Protein AF-A0A7G8UFQ4-F1 (afdb_monomer)

Foldseek 3Di:
DFWAWKFWCDFDQAHRAIDGFFDDDCVVPQAFFFEEAEDVVLCQVVVLLVVLLCQLQLLLLHDLPTWMWTWTWAQFPVRQIKIKIKTQPDDPPAPGSMWIFIDSDSVCRVVGDTDHDRSNVPVRPHAQAEEEEEEDPPDCSCVSNQVVSLVVLVVVLVVCVVVVPVVVNVSSVVSSLCCLQVNSYDYDYLALLVLLVQLLQAFAALDPQQRVLLQVLSLVLQVVPAQWAFWWKKFKFFVVVLVVLVDPDPPDCPPDRDLSVLVNVLCVVQVVQKDWDFDDDPPPDDTTIMIMGITGADCPPDDPSGSGHSPAVVHPVSNQQSVSSSSSVRSCVVVPRTPDMWIWTDGHVDPDIDIPVPDQPQSSLSSSVLSVLLSQQYPVRANYEYRYHASCPSHDLVSLLCVVVSNVSSQWGFDDPPPGTDTHGGRYHHYHHHHQLSNLLQPFLSNYKYWDWDQDPPPGTHIYIDGDPDGNHNDDSLVSCCVRVVVDDSDDPVLVVLLVVCLVVLDLVSLVVNLVVDDDDDSNVVSVVSNVVSVCVVVVHDDDDD

Solvent-accessible surface area (backbone atoms only — not comparable to full-atom values): 30252 Å² total; per-residue (Å²): 45,47,75,42,33,42,33,35,46,57,50,94,66,35,48,67,24,60,45,74,51,58,77,75,55,58,92,82,38,75,62,43,55,35,40,33,32,52,58,93,89,25,45,52,65,59,49,51,50,49,54,50,28,46,51,59,24,32,58,61,57,44,74,68,84,48,50,41,40,38,31,31,36,33,56,32,96,84,70,49,64,38,25,38,30,43,28,53,69,80,56,102,84,59,94,58,66,57,45,40,18,61,29,80,42,76,90,46,16,89,73,39,68,78,52,95,67,63,58,46,78,43,62,63,80,47,61,62,31,36,43,34,39,43,65,65,96,83,67,52,59,53,52,58,48,46,54,49,46,53,54,50,52,52,50,54,37,52,54,25,57,75,68,68,36,60,77,56,29,59,50,48,52,53,44,51,50,38,53,64,51,60,49,50,60,50,69,33,38,90,78,55,30,54,49,37,46,53,23,55,66,38,32,53,50,85,47,72,77,53,28,56,59,49,49,56,51,48,51,54,55,48,60,70,40,84,45,57,39,79,45,31,37,36,42,28,27,45,43,78,54,48,50,64,74,66,63,71,62,97,81,62,90,76,80,71,51,67,33,62,47,51,50,51,53,54,51,62,77,43,54,87,44,49,49,79,48,79,46,73,51,96,81,77,51,78,67,42,51,32,33,36,36,57,44,72,48,42,62,90,81,35,53,102,86,43,81,36,55,33,85,49,35,70,48,74,91,67,70,47,32,24,48,56,45,32,51,26,51,49,40,36,38,76,72,57,43,47,73,46,74,48,43,33,28,29,40,70,96,46,91,59,79,42,50,58,87,75,50,52,71,30,56,50,50,49,50,25,57,53,32,51,53,48,41,49,68,44,96,90,51,48,26,33,40,36,40,32,32,38,74,60,67,68,49,51,69,73,52,43,70,39,48,66,59,49,50,53,60,42,39,44,41,80,39,77,76,86,86,52,73,40,86,39,63,53,42,35,25,38,40,37,28,40,82,56,48,63,51,36,24,77,31,46,37,66,28,29,30,41,25,39,76,42,83,40,99,88,75,48,74,34,34,49,55,44,68,49,93,54,80,31,52,79,42,58,48,71,57,51,41,50,67,78,42,61,91,55,71,97,60,56,71,65,60,49,53,52,50,53,50,44,64,71,65,68,40,62,72,56,46,56,59,46,57,76,72,49,63,92,55,74,70,39,52,53,52,52,54,53,46,53,56,53,51,34,66,73,70,73,52,84,86,83,88,130

Structure (mmCIF, N/CA/C/O backbone):
data_AF-A0A7G8UFQ4-F1
#
_entry.id   AF-A0A7G8UFQ4-F1
#
loop_
_atom_site.group_PDB
_atom_site.id
_atom_site.type_symbol
_atom_site.label_atom_id
_atom_site.label_alt_id
_atom_site.label_comp_id
_atom_site.label_asym_id
_atom_site.label_entity_id
_atom_site.label_seq_id
_atom_site.pdbx_PDB_ins_code
_atom_site.Cartn_x
_atom_site.Cartn_y
_atom_site.Cartn_z
_atom_site.occupancy
_atom_site.B_iso_or_equiv
_atom_site.auth_seq_id
_atom_site.auth_comp_id
_atom_site.auth_asym_id
_atom_site.auth_atom_id
_atom_site.pdbx_PDB_model_num
ATOM 1 N N . MET A 1 1 ? -8.887 6.356 -10.665 1.00 91.19 1 MET A N 1
ATOM 2 C CA . MET A 1 1 ? -9.499 5.025 -10.784 1.00 91.19 1 MET A CA 1
ATOM 3 C C . MET A 1 1 ? -10.358 4.726 -9.566 1.00 91.19 1 MET A C 1
ATOM 5 O O . MET A 1 1 ? -10.153 5.348 -8.535 1.00 91.19 1 MET A O 1
ATOM 9 N N . GLU A 1 2 ? -11.326 3.820 -9.696 1.00 95.38 2 GLU A N 1
ATOM 10 C CA . GLU A 1 2 ? -12.167 3.336 -8.592 1.00 95.38 2 GLU A CA 1
ATOM 11 C C . GLU A 1 2 ? -12.825 2.002 -8.975 1.00 95.38 2 GLU A C 1
ATOM 13 O O . GLU A 1 2 ? -13.462 1.921 -10.028 1.00 95.38 2 GLU A O 1
ATOM 18 N N . ILE A 1 3 ? -12.704 0.962 -8.153 1.00 97.69 3 ILE A N 1
ATOM 19 C CA . ILE A 1 3 ? -13.378 -0.328 -8.355 1.00 97.69 3 ILE A CA 1
ATOM 20 C C . ILE A 1 3 ? -14.842 -0.229 -7.898 1.00 97.69 3 ILE A C 1
ATOM 22 O O . ILE A 1 3 ? -15.140 0.162 -6.784 1.00 97.69 3 ILE A O 1
ATOM 26 N N . HIS A 1 4 ? -15.799 -0.657 -8.706 1.00 97.12 4 HIS A N 1
ATOM 27 C CA . HIS A 1 4 ? -17.229 -0.557 -8.370 1.00 97.12 4 HIS A CA 1
ATOM 28 C C . HIS A 1 4 ? -17.847 -1.897 -8.003 1.00 97.12 4 HIS A C 1
ATOM 30 O O . HIS A 1 4 ? -18.746 -1.985 -7.171 1.00 97.12 4 HIS A O 1
ATOM 36 N N . LYS A 1 5 ? -17.369 -2.979 -8.616 1.00 97.50 5 LYS A N 1
ATOM 37 C CA . LYS A 1 5 ? -17.904 -4.317 -8.372 1.00 97.50 5 LYS A CA 1
ATOM 38 C C . LYS A 1 5 ? -16.838 -5.367 -8.597 1.00 97.50 5 LYS A C 1
ATOM 40 O O . LYS A 1 5 ? -16.103 -5.292 -9.576 1.00 97.50 5 LYS A O 1
ATOM 45 N N . ILE A 1 6 ? -16.827 -6.382 -7.744 1.00 97.81 6 ILE A N 1
ATOM 46 C CA . ILE A 1 6 ? -16.006 -7.572 -7.925 1.00 97.81 6 ILE A CA 1
ATOM 47 C C . ILE A 1 6 ? -16.816 -8.836 -7.642 1.00 97.81 6 ILE A C 1
ATOM 49 O O . ILE A 1 6 ? -17.622 -8.889 -6.712 1.00 97.81 6 ILE A O 1
ATOM 53 N N . MET A 1 7 ? -16.612 -9.857 -8.465 1.00 97.38 7 MET A N 1
ATOM 54 C CA . MET A 1 7 ? -17.105 -11.214 -8.254 1.00 97.38 7 MET A CA 1
ATOM 55 C C . MET A 1 7 ? -15.952 -12.188 -8.453 1.00 97.38 7 MET A C 1
ATOM 57 O O . MET A 1 7 ? -15.211 -12.061 -9.424 1.00 97.38 7 MET A O 1
ATOM 61 N N . ILE A 1 8 ? -15.805 -13.149 -7.543 1.00 96.50 8 ILE A N 1
ATOM 62 C CA . ILE A 1 8 ? -14.745 -14.161 -7.535 1.00 96.50 8 ILE A CA 1
ATOM 63 C C . ILE A 1 8 ? -15.395 -15.518 -7.278 1.00 96.50 8 ILE A C 1
ATOM 65 O O . ILE A 1 8 ? -16.062 -15.717 -6.261 1.00 96.50 8 ILE A O 1
ATOM 69 N N . ARG A 1 9 ? -15.201 -16.480 -8.182 1.00 91.88 9 ARG A N 1
ATOM 70 C CA . ARG A 1 9 ? -15.791 -17.820 -8.023 1.00 91.88 9 ARG A CA 1
ATOM 71 C C . ARG A 1 9 ? -14.980 -18.712 -7.093 1.00 91.88 9 ARG A C 1
ATOM 73 O O . ARG A 1 9 ? -15.558 -19.288 -6.177 1.00 91.88 9 ARG A O 1
ATOM 80 N N . HIS A 1 10 ? -13.670 -18.826 -7.308 1.00 90.94 10 HIS A N 1
ATOM 81 C CA . HIS A 1 10 ? -12.833 -19.797 -6.596 1.00 90.94 10 HIS A CA 1
ATOM 82 C C . HIS A 1 10 ? -11.415 -19.275 -6.338 1.00 90.94 10 HIS A C 1
ATOM 84 O O . HIS A 1 10 ? -10.507 -19.570 -7.106 1.00 90.94 10 HIS A O 1
ATOM 90 N N . TYR A 1 11 ? -11.201 -18.554 -5.236 1.00 91.50 11 TYR A N 1
ATOM 91 C CA . TYR A 1 11 ? -9.856 -18.148 -4.808 1.00 91.50 11 TYR A CA 1
ATOM 92 C C . TYR A 1 11 ? -9.704 -18.221 -3.287 1.00 91.50 11 TYR A C 1
ATOM 94 O O . TYR A 1 11 ? -10.396 -17.512 -2.561 1.00 91.50 11 TYR A O 1
ATOM 102 N N . LYS A 1 12 ? -8.805 -19.083 -2.793 1.00 91.00 12 LYS A N 1
ATOM 103 C CA . LYS A 1 12 ? -8.631 -19.367 -1.355 1.00 91.00 12 LYS A CA 1
ATOM 104 C C . LYS A 1 12 ? -10.004 -19.583 -0.663 1.00 91.00 12 LYS A C 1
ATOM 106 O O . LYS A 1 12 ? -10.754 -20.486 -1.045 1.00 91.00 12 LYS A O 1
ATOM 111 N N . GLN A 1 13 ? -10.356 -18.763 0.328 1.00 88.62 13 GLN A N 1
ATOM 112 C CA . GLN A 1 13 ? -11.644 -18.773 1.037 1.00 88.62 13 GLN A CA 1
ATOM 113 C C . GLN A 1 13 ? -12.774 -18.007 0.321 1.00 88.62 13 GLN A C 1
ATOM 115 O O . GLN A 1 13 ? -13.935 -18.134 0.707 1.00 88.62 13 GLN A O 1
ATOM 120 N N . LEU A 1 14 ? -12.471 -17.236 -0.726 1.00 91.31 14 LEU A N 1
ATOM 121 C CA . LEU A 1 14 ? -13.454 -16.512 -1.533 1.00 91.31 14 LEU A CA 1
ATOM 122 C C . LEU A 1 14 ? -14.102 -17.475 -2.539 1.00 91.31 14 LEU A C 1
ATOM 124 O O . LEU A 1 14 ? -13.636 -17.652 -3.668 1.00 91.31 14 LEU A O 1
ATOM 128 N N . ARG A 1 15 ? -15.174 -18.138 -2.092 1.00 90.19 15 ARG A N 1
ATOM 129 C CA . ARG A 1 15 ? -15.980 -19.067 -2.896 1.00 90.19 15 ARG A CA 1
ATOM 130 C C . ARG A 1 15 ? -17.315 -18.422 -3.256 1.00 90.19 15 ARG A C 1
ATOM 132 O O . ARG A 1 15 ? -18.134 -18.209 -2.370 1.00 90.19 15 ARG A O 1
ATOM 139 N N . ASN A 1 16 ? -17.536 -18.145 -4.542 1.00 90.56 16 ASN A N 1
ATOM 140 C CA . ASN A 1 16 ? -18.686 -17.386 -5.054 1.00 90.56 16 ASN A CA 1
ATOM 141 C C . ASN A 1 16 ? -18.876 -16.032 -4.347 1.00 90.56 16 ASN A C 1
ATOM 143 O O . ASN A 1 16 ? -19.996 -15.610 -4.078 1.00 90.56 16 ASN A O 1
ATOM 147 N N . PHE A 1 17 ? -17.766 -15.364 -4.045 1.00 95.31 17 PHE A N 1
ATOM 148 C CA . PHE A 1 17 ? -17.755 -14.061 -3.404 1.00 95.31 17 PHE A CA 1
ATOM 149 C C . PHE A 1 17 ? -18.216 -12.981 -4.386 1.00 95.31 17 PHE A C 1
ATOM 151 O O . PHE A 1 17 ? -17.770 -12.945 -5.534 1.00 95.31 17 PHE A O 1
ATOM 158 N N . GLN A 1 18 ? -19.069 -12.072 -3.927 1.00 96.00 18 GLN A N 1
ATOM 159 C CA . GLN A 1 18 ? -19.487 -10.896 -4.676 1.00 96.00 18 GLN A CA 1
ATOM 160 C C . GLN A 1 18 ? -19.562 -9.704 -3.731 1.00 96.00 18 GLN A C 1
ATOM 162 O O . GLN A 1 18 ? -20.150 -9.798 -2.659 1.00 96.00 18 GLN A O 1
ATOM 167 N N . LEU A 1 19 ? -19.025 -8.570 -4.174 1.00 96.62 19 LEU A N 1
ATOM 168 C CA . LEU A 1 19 ? -19.134 -7.304 -3.468 1.00 96.62 19 LEU A CA 1
ATOM 169 C C . LEU A 1 19 ? -19.351 -6.171 -4.473 1.00 96.62 19 LEU A C 1
ATOM 171 O O . LEU A 1 19 ? -18.647 -6.068 -5.480 1.00 96.62 19 LEU A O 1
ATOM 175 N N . ALA A 1 20 ? -20.353 -5.339 -4.203 1.00 96.75 20 ALA A N 1
ATOM 176 C CA . ALA A 1 20 ? -20.548 -4.061 -4.871 1.00 96.75 20 ALA A CA 1
ATOM 177 C C . ALA A 1 20 ? -20.123 -2.957 -3.902 1.00 96.75 20 ALA A C 1
ATOM 179 O O . ALA A 1 20 ? -20.561 -2.944 -2.751 1.00 96.75 20 ALA A O 1
ATOM 180 N N . PHE A 1 21 ? -19.256 -2.069 -4.368 1.00 96.12 21 PHE A N 1
ATOM 181 C CA . PHE A 1 21 ? -18.810 -0.916 -3.606 1.00 96.12 21 PHE A CA 1
ATOM 182 C C . PHE A 1 21 ? -19.770 0.249 -3.865 1.00 96.12 21 PHE A C 1
ATOM 184 O O . PHE A 1 21 ? -20.254 0.427 -4.983 1.00 96.12 21 PHE A O 1
ATOM 191 N N . ALA A 1 22 ? -20.075 1.010 -2.820 1.00 91.56 22 ALA A N 1
ATOM 192 C CA . ALA A 1 22 ? -20.771 2.278 -2.944 1.00 91.56 22 ALA A CA 1
ATOM 193 C C . ALA A 1 22 ? -19.899 3.272 -3.722 1.00 91.56 22 ALA A C 1
ATOM 195 O O . ALA A 1 22 ? -18.678 3.274 -3.575 1.00 91.56 22 ALA A O 1
ATOM 196 N N . GLU A 1 23 ? -20.541 4.112 -4.532 1.00 85.56 23 GLU A N 1
ATOM 197 C CA . GLU A 1 23 ? -19.854 5.182 -5.251 1.00 85.56 23 GLU A CA 1
ATOM 198 C C . GLU A 1 23 ? -19.296 6.212 -4.262 1.00 85.56 23 GLU A C 1
ATOM 200 O O . GLU A 1 23 ? -19.976 6.599 -3.302 1.00 85.56 23 GLU A O 1
ATOM 205 N N . ASN A 1 24 ? -18.056 6.647 -4.486 1.00 86.50 24 ASN A N 1
ATOM 206 C CA . ASN A 1 24 ? -17.448 7.689 -3.677 1.00 86.50 24 ASN A CA 1
ATOM 207 C C . ASN A 1 24 ? -18.111 9.055 -3.926 1.00 86.50 24 ASN A C 1
ATOM 209 O O . ASN A 1 24 ? -18.003 9.636 -5.009 1.00 86.50 24 ASN A O 1
ATOM 213 N N . ASP A 1 25 ? -18.751 9.595 -2.891 1.00 87.06 25 ASP A N 1
ATOM 214 C CA . ASP A 1 25 ? -19.265 10.959 -2.892 1.00 87.06 25 ASP A CA 1
ATOM 215 C C . ASP A 1 25 ? -18.111 11.945 -2.679 1.00 87.06 25 ASP A C 1
ATOM 217 O O . ASP A 1 25 ? -17.692 12.210 -1.550 1.00 87.06 25 ASP A O 1
ATOM 221 N N . ARG A 1 26 ? -17.604 12.502 -3.784 1.00 85.69 26 ARG A N 1
ATOM 222 C CA . ARG A 1 26 ? -16.495 13.468 -3.772 1.00 85.69 26 ARG A CA 1
ATOM 223 C C . ARG A 1 26 ? -16.814 14.786 -3.064 1.00 85.69 26 ARG A C 1
ATOM 225 O O . ARG A 1 26 ? -15.890 15.547 -2.812 1.00 85.69 26 ARG A O 1
ATOM 232 N N . SER A 1 27 ? -18.083 15.070 -2.757 1.00 85.94 27 SER A N 1
ATOM 233 C CA . SER A 1 27 ? -18.446 16.237 -1.939 1.00 85.94 27 SER A CA 1
ATOM 234 C C . SER A 1 27 ? -18.177 16.021 -0.450 1.00 85.94 27 SER A C 1
ATOM 236 O O . SER A 1 27 ? -18.036 16.985 0.298 1.00 85.94 27 SER A O 1
ATOM 238 N N . LEU A 1 28 ? -18.093 14.755 -0.037 1.00 86.62 28 LEU A N 1
ATOM 239 C CA . LEU A 1 28 ? -17.783 14.346 1.325 1.00 86.62 28 LEU A CA 1
ATOM 240 C C . LEU A 1 28 ? -16.336 13.851 1.454 1.00 86.62 28 LEU A C 1
ATOM 242 O O . LEU A 1 28 ? -15.691 14.148 2.452 1.00 86.62 28 LEU A O 1
ATOM 246 N N . SER A 1 29 ? -15.837 13.098 0.469 1.00 90.81 29 SER A N 1
ATOM 247 C CA . SER A 1 29 ? -14.501 12.490 0.473 1.00 90.81 29 SER A CA 1
ATOM 248 C C . SER A 1 29 ? -13.834 12.619 -0.889 1.00 90.81 29 SER A C 1
ATOM 250 O O . SER A 1 29 ? -14.173 11.902 -1.834 1.00 90.81 29 SER A O 1
ATOM 252 N N . GLU A 1 30 ? -12.831 13.480 -1.001 1.00 91.94 30 GLU A N 1
ATOM 253 C CA . GLU A 1 30 ? -12.081 13.683 -2.242 1.00 91.94 30 GLU A CA 1
ATOM 254 C C . GLU A 1 30 ? -11.275 12.441 -2.656 1.00 91.94 30 GLU A C 1
ATOM 256 O O . GLU A 1 30 ? -11.051 12.218 -3.848 1.00 91.94 30 GLU A O 1
ATOM 261 N N . LEU A 1 31 ? -10.894 11.597 -1.689 1.00 93.38 31 LEU A N 1
ATOM 262 C CA . LEU A 1 31 ? -10.181 10.341 -1.920 1.00 93.38 31 LEU A CA 1
ATOM 263 C C . LEU A 1 31 ? -11.125 9.140 -2.037 1.00 93.38 31 LEU A C 1
ATOM 265 O O . LEU A 1 31 ? -12.116 9.030 -1.314 1.00 93.38 31 LEU A O 1
ATOM 269 N N . ALA A 1 32 ? -10.771 8.182 -2.897 1.00 94.81 32 ALA A N 1
ATOM 270 C CA . ALA A 1 32 ? -11.443 6.888 -2.972 1.00 94.81 32 ALA A CA 1
ATOM 271 C C . ALA A 1 32 ? -10.785 5.899 -1.996 1.00 94.81 32 ALA A C 1
ATOM 273 O O . ALA A 1 32 ? -9.775 5.273 -2.319 1.00 94.81 32 ALA A O 1
ATOM 274 N N . ILE A 1 33 ? -11.346 5.764 -0.791 1.00 96.81 33 ILE A N 1
ATOM 275 C CA . ILE A 1 33 ? -10.832 4.869 0.258 1.00 96.81 33 ILE A CA 1
ATOM 276 C C . ILE A 1 33 ? -11.839 3.753 0.539 1.00 96.81 33 ILE A C 1
ATOM 278 O O . ILE A 1 33 ? -13.046 3.983 0.589 1.00 96.81 33 ILE A O 1
ATOM 282 N N . LYS A 1 34 ? -11.344 2.532 0.741 1.00 97.62 34 LYS A N 1
ATOM 283 C CA . LYS A 1 34 ? -12.130 1.349 1.090 1.00 97.62 34 LYS A CA 1
ATOM 284 C C . LYS A 1 34 ? -11.517 0.618 2.264 1.00 97.62 34 LYS A C 1
ATOM 286 O O . LYS A 1 34 ? -10.504 -0.066 2.131 1.00 97.62 34 LYS A O 1
ATOM 291 N N . PHE A 1 35 ? -12.185 0.712 3.399 1.00 97.44 35 PHE A N 1
ATOM 292 C CA . PHE A 1 35 ? -11.850 -0.024 4.602 1.00 97.44 35 PHE A CA 1
ATOM 293 C C . PHE A 1 35 ? -12.491 -1.409 4.557 1.00 97.44 35 PHE A C 1
ATOM 295 O O . PHE A 1 35 ? -13.717 -1.550 4.535 1.00 97.44 35 PHE A O 1
ATOM 302 N N . LEU A 1 36 ? -11.651 -2.440 4.558 1.00 96.50 36 LEU A N 1
ATOM 303 C CA . LEU A 1 36 ? -12.060 -3.829 4.714 1.00 96.50 36 LEU A CA 1
ATOM 304 C C . LEU A 1 36 ? -11.858 -4.207 6.180 1.00 96.50 36 LEU A C 1
ATOM 306 O O . LEU A 1 36 ? -10.740 -4.156 6.693 1.00 96.50 36 LEU A O 1
ATOM 310 N N . ILE A 1 37 ? -12.929 -4.603 6.857 1.00 93.69 37 ILE A N 1
ATOM 311 C CA . ILE A 1 37 ? -12.908 -4.931 8.286 1.00 93.69 37 ILE A CA 1
ATOM 312 C C . ILE A 1 37 ? -13.547 -6.287 8.534 1.00 93.69 37 ILE A C 1
ATOM 314 O O . ILE A 1 37 ? -14.349 -6.756 7.743 1.00 93.69 37 ILE A O 1
ATOM 318 N N . GLY A 1 38 ? -13.178 -6.970 9.609 1.00 88.25 38 GLY A N 1
ATOM 319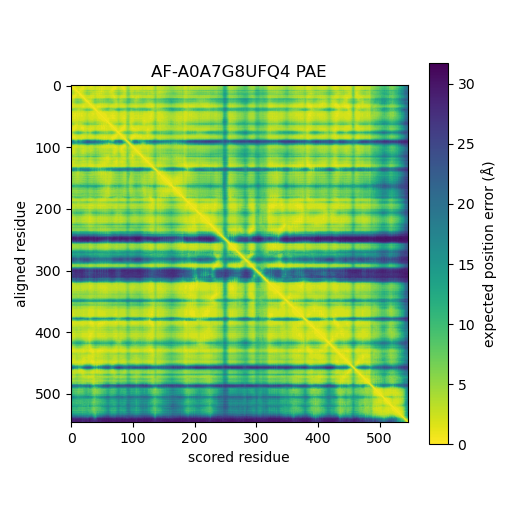 C CA . GLY A 1 38 ? -13.687 -8.313 9.902 1.00 88.25 38 GLY A CA 1
ATOM 320 C C . GLY A 1 38 ? -12.652 -9.158 10.621 1.00 88.25 38 GLY A C 1
ATOM 321 O O . GLY A 1 38 ? -11.522 -8.721 10.787 1.00 88.25 38 GLY A O 1
ATOM 322 N N . GLU A 1 39 ? -13.012 -10.359 11.062 1.00 82.00 39 GLU A N 1
ATOM 323 C CA . GLU A 1 39 ? -12.131 -11.212 11.876 1.00 82.00 39 GLU A CA 1
ATOM 324 C C . GLU A 1 39 ? -10.900 -11.755 11.124 1.00 82.00 39 GLU A C 1
ATOM 326 O O . GLU A 1 39 ? -10.801 -11.694 9.898 1.00 82.00 39 GLU A O 1
ATOM 331 N N . ASN A 1 40 ? -9.922 -12.298 11.854 1.00 82.00 40 ASN A N 1
ATOM 332 C CA . ASN A 1 40 ? -8.755 -12.918 11.226 1.00 82.00 40 ASN A CA 1
ATOM 333 C C . ASN A 1 40 ? -9.217 -14.110 10.375 1.00 82.00 40 ASN A C 1
ATOM 335 O O . ASN A 1 40 ? -10.053 -14.926 10.783 1.00 82.00 40 ASN A O 1
ATOM 339 N N . GLY A 1 41 ? -8.701 -14.186 9.149 1.00 81.94 41 GLY A N 1
ATOM 340 C CA . GLY A 1 41 ? -9.148 -15.169 8.167 1.00 81.94 41 GLY A CA 1
ATOM 341 C C . GLY A 1 41 ? -10.576 -14.947 7.649 1.00 81.94 41 GLY A C 1
ATOM 342 O O . GLY A 1 41 ? -11.162 -15.891 7.123 1.00 81.94 41 GLY A O 1
ATOM 343 N N . SER A 1 42 ? -11.160 -13.749 7.790 1.00 86.75 42 SER A N 1
ATOM 344 C CA . SER A 1 42 ? -12.463 -13.402 7.196 1.00 86.75 42 SER A CA 1
ATOM 345 C C . SER A 1 42 ? -12.415 -13.127 5.689 1.00 86.75 42 SER A C 1
ATOM 347 O O . SER A 1 42 ? -13.455 -12.884 5.102 1.00 86.75 42 SER A O 1
ATOM 349 N N . GLY A 1 43 ? -11.241 -13.159 5.046 1.00 90.06 43 GLY A N 1
ATOM 350 C CA . GLY A 1 43 ? -11.126 -12.938 3.596 1.00 90.06 43 GLY A CA 1
ATOM 351 C C . GLY A 1 43 ? -10.589 -11.579 3.152 1.00 90.06 43 GLY A C 1
ATOM 352 O O . GLY A 1 43 ? -10.401 -11.415 1.955 1.00 90.06 43 GLY A O 1
ATOM 353 N N . LYS A 1 44 ? -10.290 -10.646 4.070 1.00 93.31 44 LYS A N 1
ATOM 354 C CA . LYS A 1 44 ? -9.786 -9.293 3.742 1.00 93.31 44 LYS A CA 1
ATOM 355 C C . LYS A 1 44 ? -8.512 -9.314 2.890 1.00 93.31 44 LYS A C 1
ATOM 357 O O . LYS A 1 44 ? -8.541 -8.871 1.746 1.00 93.31 44 LYS A O 1
ATOM 362 N N . SER A 1 45 ? -7.440 -9.912 3.415 1.00 92.75 45 SER A N 1
ATOM 363 C CA . SER A 1 45 ? -6.157 -10.054 2.717 1.00 92.75 45 SER A CA 1
ATOM 364 C C . SER A 1 45 ? -6.319 -10.816 1.405 1.00 92.75 45 SER A C 1
ATOM 366 O O . SER A 1 45 ? -5.784 -10.416 0.384 1.00 92.75 45 SER A O 1
ATOM 368 N N . SER A 1 46 ? -7.163 -11.854 1.379 1.00 93.56 46 SER A N 1
ATOM 369 C CA . SER A 1 46 ? -7.424 -12.612 0.150 1.00 93.56 46 SER A CA 1
ATOM 370 C C . SER A 1 46 ? -8.195 -11.835 -0.909 1.00 93.56 46 SER A C 1
ATOM 372 O O . SER A 1 46 ? -8.030 -12.122 -2.091 1.00 93.56 46 SER A O 1
ATOM 374 N N . LEU A 1 47 ? -9.012 -10.849 -0.529 1.00 95.62 47 LEU A N 1
ATOM 375 C CA . LEU A 1 47 ? -9.606 -9.933 -1.498 1.00 95.62 47 LEU A CA 1
ATOM 376 C C . LEU A 1 47 ? -8.547 -8.982 -2.062 1.00 95.62 47 LEU A C 1
ATOM 378 O O . LEU A 1 47 ? -8.514 -8.786 -3.274 1.00 95.62 47 LEU A O 1
ATOM 382 N N . ILE A 1 48 ? -7.678 -8.432 -1.208 1.00 94.88 48 ILE A N 1
ATOM 383 C CA . ILE A 1 48 ? -6.552 -7.586 -1.633 1.00 94.88 48 ILE A CA 1
ATOM 384 C C . ILE A 1 48 ? -5.641 -8.347 -2.607 1.00 94.88 48 ILE A C 1
ATOM 386 O O . ILE A 1 48 ? -5.368 -7.859 -3.704 1.00 94.88 48 ILE A O 1
ATOM 390 N N . GLU A 1 49 ? -5.245 -9.570 -2.253 1.00 93.88 49 GLU A N 1
ATOM 391 C CA . GLU A 1 49 ? -4.469 -10.468 -3.111 1.00 93.88 49 GLU A CA 1
ATOM 392 C C . GLU A 1 49 ? -5.184 -10.740 -4.439 1.00 93.88 49 GLU A C 1
ATOM 394 O O . GLU A 1 49 ? -4.570 -10.640 -5.496 1.00 93.88 49 GLU A O 1
ATOM 399 N N . ALA A 1 50 ? -6.484 -11.058 -4.410 1.00 95.06 50 ALA A N 1
ATOM 400 C CA . ALA A 1 50 ? -7.246 -11.345 -5.622 1.00 95.06 50 ALA A CA 1
ATOM 401 C C . ALA A 1 50 ? -7.339 -10.128 -6.550 1.00 95.06 50 ALA A C 1
ATOM 403 O O . ALA A 1 50 ? -7.196 -10.285 -7.760 1.00 95.06 50 ALA A O 1
ATOM 404 N N . ILE A 1 51 ? -7.555 -8.926 -6.005 1.00 96.06 51 ILE A N 1
ATOM 405 C CA . ILE A 1 51 ? -7.581 -7.678 -6.780 1.00 96.06 51 ILE A CA 1
ATOM 406 C C . ILE A 1 51 ? -6.218 -7.433 -7.426 1.00 96.06 51 ILE A C 1
ATOM 408 O O . ILE A 1 51 ? -6.153 -7.218 -8.639 1.00 96.06 51 ILE A O 1
ATOM 412 N N . GLY A 1 52 ? -5.139 -7.507 -6.639 1.00 93.88 52 GLY A N 1
ATOM 413 C CA . GLY A 1 52 ? -3.779 -7.370 -7.151 1.00 93.88 52 GLY A CA 1
ATOM 414 C C . GLY A 1 52 ? -3.511 -8.372 -8.272 1.00 93.88 52 GLY A C 1
ATOM 415 O O . GLY A 1 52 ? -3.060 -7.986 -9.345 1.00 93.88 52 GLY A O 1
ATOM 416 N N . LEU A 1 53 ? -3.880 -9.638 -8.062 1.00 92.44 53 LEU A N 1
ATOM 417 C CA . LEU A 1 53 ? -3.619 -10.721 -9.004 1.00 92.44 53 LEU A CA 1
ATOM 418 C C . LEU A 1 53 ? -4.456 -10.588 -10.281 1.00 92.44 53 LEU A C 1
ATOM 420 O O . LEU A 1 53 ? -3.965 -10.891 -11.362 1.00 92.44 53 LEU A O 1
ATOM 424 N N . ILE A 1 54 ? -5.702 -10.113 -10.194 1.00 94.44 54 ILE A N 1
ATOM 425 C CA . ILE A 1 54 ? -6.517 -9.826 -11.382 1.00 94.44 54 ILE A CA 1
ATOM 426 C C . ILE A 1 54 ? -5.804 -8.802 -12.263 1.00 94.44 54 ILE A C 1
ATOM 428 O O . ILE A 1 54 ? -5.632 -9.060 -13.452 1.00 94.44 54 ILE A O 1
ATOM 432 N N . PHE A 1 55 ? -5.371 -7.671 -11.702 1.00 93.56 55 PHE A N 1
ATOM 433 C CA . PHE A 1 55 ? -4.738 -6.627 -12.502 1.00 93.56 55 PHE A CA 1
ATOM 434 C C . PHE A 1 55 ? -3.344 -7.023 -12.992 1.00 93.56 55 PHE A C 1
ATOM 436 O O . PHE A 1 55 ? -3.080 -6.863 -14.182 1.00 93.56 55 PHE A O 1
ATOM 443 N N . THR A 1 56 ? -2.476 -7.582 -12.139 1.00 89.88 56 THR A N 1
ATOM 444 C CA . THR A 1 56 ? -1.123 -7.982 -12.568 1.00 89.88 56 THR A CA 1
ATOM 445 C C . THR A 1 56 ? -1.160 -9.041 -13.657 1.00 89.88 56 THR A C 1
ATOM 447 O O . THR A 1 56 ? -0.303 -9.035 -14.527 1.00 89.88 56 THR A O 1
ATOM 450 N N . ARG A 1 57 ? -2.162 -9.925 -13.676 1.00 89.12 57 ARG A N 1
ATOM 451 C CA . ARG A 1 57 ? -2.327 -10.898 -14.766 1.00 89.12 57 ARG A CA 1
ATOM 452 C C . ARG A 1 57 ? -2.974 -10.283 -15.994 1.00 89.12 57 ARG A C 1
ATOM 454 O O . ARG A 1 57 ? -2.513 -10.521 -17.106 1.00 89.12 57 ARG A O 1
ATOM 461 N N . ALA A 1 58 ? -4.011 -9.472 -15.806 1.00 90.69 58 ALA A N 1
ATOM 462 C CA . ALA A 1 58 ? -4.746 -8.898 -16.921 1.00 90.69 58 ALA A CA 1
ATOM 463 C C . ALA A 1 58 ? -3.857 -8.020 -17.807 1.00 90.69 58 ALA A C 1
ATOM 465 O O . ALA A 1 58 ? -3.930 -8.146 -19.027 1.00 90.69 58 ALA A O 1
ATOM 466 N N . VAL A 1 59 ? -2.989 -7.187 -17.219 1.00 88.69 59 VAL A N 1
ATOM 467 C CA . VAL A 1 59 ? -2.076 -6.302 -17.976 1.00 88.69 59 VAL A CA 1
ATOM 468 C C . VAL A 1 59 ? -1.064 -7.058 -18.849 1.00 88.69 59 VAL A C 1
ATOM 470 O O . VAL A 1 59 ? -0.491 -6.465 -19.757 1.00 88.69 59 VAL A O 1
ATOM 473 N N . HIS A 1 60 ? -0.904 -8.369 -18.640 1.00 84.56 60 HIS A N 1
ATOM 474 C CA . HIS A 1 60 ? -0.095 -9.268 -19.471 1.00 84.56 60 HIS A CA 1
ATOM 475 C C . HIS A 1 60 ? -0.946 -10.268 -20.275 1.00 84.56 60 HIS A C 1
ATOM 477 O O . HIS A 1 60 ? -0.458 -11.321 -20.668 1.00 84.56 60 HIS A O 1
ATOM 483 N N . ASP A 1 61 ? -2.228 -9.960 -20.515 1.00 85.56 61 ASP A N 1
ATOM 484 C CA . ASP A 1 61 ? -3.207 -10.819 -21.207 1.00 85.56 61 ASP A CA 1
ATOM 485 C C . ASP A 1 61 ? -3.392 -12.222 -20.581 1.00 85.56 61 ASP A C 1
ATOM 487 O O . ASP A 1 61 ? -3.900 -13.162 -21.210 1.00 85.56 61 ASP A O 1
ATOM 491 N N . GLU A 1 62 ? -3.034 -12.366 -19.307 1.00 84.00 62 GLU A N 1
ATOM 492 C CA . GLU A 1 62 ? -3.152 -13.601 -18.547 1.00 84.00 62 GLU A CA 1
ATOM 493 C C . GLU A 1 62 ? -4.414 -13.649 -17.679 1.00 84.00 62 GLU A C 1
ATOM 495 O O . GLU A 1 62 ? -5.131 -12.671 -17.463 1.00 84.00 62 GLU A O 1
ATOM 500 N N . SER A 1 63 ? -4.689 -14.842 -17.150 1.00 86.88 63 SER A N 1
ATOM 501 C CA . SER A 1 63 ? -5.791 -15.104 -16.231 1.00 86.88 63 SER A CA 1
ATOM 502 C C . SER A 1 63 ? -5.245 -15.574 -14.878 1.00 86.88 63 SER A C 1
ATOM 504 O O . SER A 1 63 ? -4.381 -16.449 -14.855 1.00 86.88 63 SER A O 1
ATOM 506 N N . PRO A 1 64 ? -5.785 -15.097 -13.743 1.00 87.56 64 PRO A N 1
ATOM 507 C CA . PRO A 1 64 ? -5.260 -15.368 -12.401 1.00 87.56 64 PRO A CA 1
ATOM 508 C C . PRO A 1 64 ? -5.556 -16.779 -11.856 1.00 87.56 64 PRO A C 1
ATOM 510 O O . PRO A 1 64 ? -5.438 -17.022 -10.659 1.00 87.56 64 PRO A O 1
ATOM 513 N N . GLY A 1 65 ? -5.955 -17.725 -12.714 1.00 87.62 65 GLY A N 1
ATOM 514 C CA . GLY A 1 65 ? -6.274 -19.106 -12.324 1.00 87.62 65 GLY A CA 1
ATOM 515 C C . GLY A 1 65 ? -7.650 -19.305 -11.672 1.00 87.62 65 GLY A C 1
ATOM 516 O O . GLY A 1 65 ? -7.985 -20.425 -11.299 1.00 87.62 65 GLY A O 1
ATOM 517 N N . PHE A 1 66 ? -8.469 -18.255 -11.565 1.00 91.94 66 PHE A N 1
ATOM 518 C CA . PHE A 1 66 ? -9.843 -18.318 -11.058 1.00 91.94 66 PHE A CA 1
ATOM 519 C C . PHE A 1 66 ? -10.779 -17.416 -11.857 1.00 91.94 66 PHE A C 1
ATOM 521 O O . PHE A 1 66 ? -10.349 -16.410 -12.415 1.00 91.94 66 PHE A O 1
ATOM 528 N N . GLU A 1 67 ? -12.068 -17.753 -11.907 1.00 94.50 67 GLU A N 1
ATOM 529 C CA . GLU A 1 67 ? -13.060 -16.933 -12.608 1.00 94.50 67 GLU A CA 1
ATOM 530 C C . GLU A 1 67 ? -13.405 -15.670 -11.821 1.00 94.50 67 GLU A C 1
ATOM 532 O O . GLU A 1 67 ? -13.694 -15.734 -10.617 1.00 94.50 67 GLU A O 1
ATOM 537 N N . TYR A 1 68 ? -13.435 -14.539 -12.524 1.00 96.19 68 TYR A N 1
ATOM 538 C CA . TYR A 1 68 ? -13.790 -13.254 -11.941 1.00 96.19 68 TYR A CA 1
ATOM 539 C C . TYR A 1 68 ? -14.636 -12.387 -12.875 1.00 96.19 68 TYR A C 1
ATOM 541 O O . TYR A 1 68 ? -14.617 -12.540 -14.098 1.00 96.19 68 TYR A O 1
ATOM 549 N N . GLU A 1 69 ? -15.353 -11.436 -12.287 1.00 96.81 69 GLU A N 1
ATOM 550 C CA . GLU A 1 69 ? -15.902 -10.275 -12.985 1.00 96.81 69 GLU A CA 1
ATOM 551 C C . GLU A 1 69 ? -15.544 -9.027 -12.188 1.00 96.81 69 GLU A C 1
ATOM 553 O O . GLU A 1 69 ? -15.810 -8.958 -10.988 1.00 96.81 69 GLU A O 1
ATOM 558 N N . LEU A 1 70 ? -14.948 -8.045 -12.851 1.00 97.75 70 LEU A N 1
ATOM 559 C CA . LEU A 1 70 ? -14.518 -6.793 -12.251 1.00 97.75 70 LEU A CA 1
ATOM 560 C C . LEU A 1 70 ? -15.135 -5.634 -13.031 1.00 97.75 70 LEU A C 1
ATOM 562 O O . LEU A 1 70 ? -15.066 -5.602 -14.259 1.00 97.75 70 LEU A O 1
ATOM 566 N N . ILE A 1 71 ? -15.728 -4.679 -12.319 1.00 97.88 71 ILE A N 1
ATOM 567 C CA . ILE A 1 71 ? -16.115 -3.382 -12.873 1.00 97.88 71 ILE A CA 1
ATOM 568 C C . ILE A 1 71 ? -15.338 -2.322 -12.122 1.00 97.88 71 ILE A C 1
ATOM 570 O O . ILE A 1 71 ? -15.438 -2.252 -10.899 1.00 97.88 71 ILE A O 1
ATOM 574 N N . TYR A 1 72 ? -14.605 -1.488 -12.844 1.00 97.44 72 TYR A N 1
ATOM 575 C CA . TYR A 1 72 ? -13.906 -0.334 -12.294 1.00 97.44 72 TYR A CA 1
ATOM 576 C C . TYR A 1 72 ? -14.045 0.856 -13.239 1.00 97.44 72 TYR A C 1
ATOM 578 O O . TYR A 1 72 ? -14.469 0.715 -14.384 1.00 97.44 72 TYR A O 1
ATOM 586 N N . SER A 1 73 ? -13.740 2.043 -12.740 1.00 95.62 73 SER A N 1
ATOM 587 C CA . SER A 1 73 ? -13.629 3.262 -13.527 1.00 95.62 73 SER A CA 1
ATOM 588 C C . SER A 1 73 ? -12.199 3.768 -13.503 1.00 95.62 73 SER A C 1
ATOM 590 O O . SER A 1 73 ? -11.505 3.606 -12.500 1.00 95.62 73 SER A O 1
ATOM 592 N N . ILE A 1 74 ? -11.769 4.397 -14.583 1.00 94.12 74 ILE A N 1
ATOM 593 C CA . ILE A 1 74 ? -10.452 5.009 -14.719 1.00 94.12 74 ILE A CA 1
ATOM 594 C C . ILE A 1 74 ? -10.587 6.310 -15.507 1.00 94.12 74 ILE A C 1
ATOM 596 O O . ILE A 1 74 ? -11.513 6.441 -16.308 1.00 94.12 74 ILE A O 1
ATOM 600 N N . PHE A 1 75 ? -9.726 7.284 -15.227 1.00 89.12 75 PHE A N 1
ATOM 601 C CA . PHE A 1 75 ? -9.632 8.488 -16.047 1.00 89.12 75 PHE A CA 1
ATOM 602 C C . PHE A 1 75 ? -8.606 8.233 -17.140 1.00 89.12 75 PHE A C 1
ATOM 604 O O . PHE A 1 75 ? -7.472 7.869 -16.826 1.00 89.12 75 PHE A O 1
ATOM 611 N N . ASP A 1 76 ? -9.022 8.364 -18.395 1.00 84.06 76 ASP A N 1
ATOM 612 C CA . ASP A 1 76 ? -8.124 8.192 -19.532 1.00 84.06 76 ASP A CA 1
ATOM 613 C C . ASP A 1 76 ? -7.166 9.390 -19.681 1.00 84.06 76 ASP A C 1
ATOM 615 O O . ASP A 1 76 ? -7.236 10.378 -18.948 1.00 84.06 76 ASP A O 1
ATOM 619 N N . ASN A 1 77 ? -6.279 9.334 -20.676 1.00 78.06 77 ASN A N 1
ATOM 620 C CA . ASN A 1 77 ? -5.303 10.400 -20.939 1.00 78.06 77 ASN A CA 1
ATOM 621 C C . ASN A 1 77 ? -5.937 11.755 -21.321 1.00 78.06 77 ASN A C 1
ATOM 623 O O . ASN A 1 77 ? -5.226 12.754 -21.414 1.00 78.06 77 ASN A O 1
ATOM 627 N N . LYS A 1 78 ? -7.249 11.802 -21.583 1.00 79.69 78 LYS A N 1
ATOM 628 C CA . LYS A 1 78 ? -8.007 13.032 -21.860 1.00 79.69 78 LYS A CA 1
ATOM 629 C C . LYS A 1 78 ? -8.713 13.567 -20.612 1.00 79.69 78 LYS A C 1
ATOM 631 O O . LYS A 1 78 ? -9.350 14.615 -20.688 1.00 79.69 78 LYS A O 1
ATOM 636 N N . GLY A 1 79 ? -8.609 12.868 -19.482 1.00 80.62 79 GLY A N 1
ATOM 637 C CA . GLY A 1 79 ? -9.315 13.190 -18.247 1.00 80.62 79 GLY A CA 1
ATOM 638 C C . GLY A 1 79 ? -10.783 12.760 -18.257 1.00 80.62 79 GLY A C 1
ATOM 639 O O . GLY A 1 79 ? -11.549 13.202 -17.400 1.00 80.62 79 GLY A O 1
ATOM 640 N N . GLU A 1 80 ? -11.207 11.908 -19.195 1.00 86.94 80 GLU A N 1
ATOM 641 C CA . GLU A 1 80 ? -12.578 11.402 -19.243 1.00 86.94 80 GLU A CA 1
ATOM 642 C C . GLU A 1 80 ? -12.714 10.122 -18.412 1.00 86.94 80 GLU A C 1
ATOM 644 O O . GLU A 1 80 ? -11.896 9.203 -18.492 1.00 86.94 80 GLU A O 1
ATOM 649 N N . ARG A 1 81 ? -13.780 10.033 -17.605 1.00 91.94 81 ARG A N 1
ATOM 650 C CA . ARG A 1 81 ? -14.069 8.832 -16.811 1.00 91.94 81 ARG A CA 1
ATOM 651 C C . ARG A 1 81 ? -14.622 7.727 -17.714 1.00 91.94 81 ARG A C 1
ATOM 653 O O . ARG A 1 81 ? -15.719 7.846 -18.262 1.00 91.94 81 ARG A O 1
ATOM 660 N N . VAL A 1 82 ? -13.907 6.611 -17.792 1.00 95.06 82 VAL A N 1
ATOM 661 C CA . VAL A 1 82 ? -14.308 5.402 -18.519 1.00 95.06 82 VAL A CA 1
ATOM 662 C C . VAL A 1 82 ? -14.570 4.275 -17.528 1.00 95.06 82 VAL A C 1
ATOM 664 O O . VAL A 1 82 ? -13.740 3.980 -16.673 1.00 95.06 82 VAL A O 1
ATOM 667 N N . TYR A 1 83 ? -15.719 3.611 -17.650 1.00 97.00 83 TYR A N 1
ATOM 668 C CA . TYR A 1 83 ? -16.011 2.374 -16.930 1.00 97.00 83 TYR A CA 1
ATOM 669 C C . TYR A 1 83 ? -15.563 1.177 -17.755 1.00 97.00 83 TYR A C 1
ATOM 671 O O . TYR A 1 83 ? -15.899 1.067 -18.937 1.00 97.00 83 TYR A O 1
ATOM 679 N N . VAL A 1 84 ? -14.861 0.256 -17.106 1.00 97.06 84 VAL A N 1
ATOM 680 C CA . VAL A 1 84 ? -14.328 -0.973 -17.682 1.00 97.06 84 VAL A CA 1
ATOM 681 C C . VAL A 1 84 ? -14.972 -2.163 -16.984 1.00 97.06 84 VAL A C 1
ATOM 683 O O . VAL A 1 84 ? -14.969 -2.256 -15.759 1.00 97.06 84 VAL A O 1
ATOM 686 N N . TYR A 1 85 ? -15.525 -3.081 -17.770 1.00 97.00 85 TYR A N 1
ATOM 687 C CA . TYR A 1 85 ? -15.919 -4.415 -17.326 1.00 97.00 85 TYR A CA 1
ATOM 688 C C . TYR A 1 85 ? -14.886 -5.411 -17.848 1.00 97.00 85 TYR A C 1
ATOM 690 O O . TYR A 1 85 ? -14.692 -5.520 -19.063 1.00 97.00 85 TYR A O 1
ATOM 698 N N . LEU A 1 86 ? -14.260 -6.145 -16.934 1.00 95.62 86 LEU A N 1
ATOM 699 C CA . LEU A 1 86 ? -13.202 -7.107 -17.208 1.00 95.62 86 LEU A CA 1
ATOM 700 C C . LEU A 1 86 ? -13.576 -8.475 -16.625 1.00 95.62 86 LEU A C 1
ATOM 702 O O . LEU A 1 86 ? -13.959 -8.590 -15.461 1.00 95.62 86 LEU A O 1
ATOM 706 N N . THR A 1 87 ? -13.472 -9.524 -17.435 1.00 94.62 87 THR A N 1
ATOM 707 C CA . THR A 1 87 ? -13.685 -10.912 -17.000 1.00 94.62 87 THR A CA 1
ATOM 708 C C . THR A 1 87 ? -12.852 -11.874 -17.837 1.00 94.62 87 THR A C 1
ATOM 710 O O . THR A 1 87 ? -12.588 -11.619 -19.011 1.00 94.62 87 THR A O 1
ATOM 713 N N . ASN A 1 88 ? -12.484 -13.010 -17.256 1.00 91.94 88 ASN A N 1
ATOM 714 C CA . ASN A 1 88 ? -11.860 -14.140 -17.945 1.00 91.94 88 ASN A CA 1
ATOM 715 C C . ASN A 1 88 ? -12.855 -15.269 -18.286 1.00 91.94 88 ASN A C 1
ATOM 717 O O . ASN A 1 88 ? -12.444 -16.347 -18.722 1.00 91.94 88 ASN A O 1
ATOM 721 N N . GLN A 1 89 ? -14.164 -15.054 -18.102 1.00 85.88 89 GLN A N 1
ATOM 722 C CA . GLN A 1 89 ? -15.181 -16.016 -18.526 1.00 85.88 89 GLN A CA 1
ATOM 723 C C . GLN A 1 89 ? -15.218 -16.096 -20.058 1.00 85.88 89 GLN A C 1
ATOM 725 O O . GLN A 1 89 ? -15.678 -15.183 -20.752 1.00 85.88 89 GLN A O 1
ATOM 730 N N . LYS A 1 90 ? -14.733 -17.216 -20.604 1.00 67.81 90 LYS A N 1
ATOM 731 C CA . LYS A 1 90 ? -14.657 -17.432 -22.052 1.00 67.81 90 LYS A CA 1
ATOM 732 C C . LYS A 1 90 ? -16.052 -17.483 -22.678 1.00 67.81 90 LYS A C 1
ATOM 734 O O . LYS A 1 90 ? -16.854 -18.369 -22.387 1.00 67.81 90 LYS A O 1
ATOM 739 N N . LYS A 1 91 ? -16.306 -16.602 -23.648 1.00 65.56 91 LYS A N 1
ATOM 740 C CA . LYS A 1 91 ? -17.386 -16.767 -24.633 1.00 65.56 91 LYS A CA 1
ATOM 741 C C . LYS A 1 91 ? -16.812 -17.319 -25.935 1.00 65.56 91 LYS A C 1
ATOM 743 O O . LYS A 1 91 ? -15.748 -16.892 -26.364 1.00 65.56 91 LYS A O 1
ATOM 748 N N . LYS A 1 92 ? -17.556 -18.209 -26.608 1.00 56.53 92 LYS A N 1
ATOM 749 C CA . LYS A 1 92 ? -17.156 -18.933 -27.842 1.00 56.53 92 LYS A CA 1
ATOM 750 C C . LYS A 1 92 ? -16.674 -18.064 -29.030 1.00 56.53 92 LYS A C 1
ATOM 752 O O . LYS A 1 92 ? -16.270 -18.629 -30.034 1.00 56.53 92 LYS A O 1
ATOM 757 N N . LYS A 1 93 ? -16.755 -16.730 -28.955 1.00 56.94 93 LYS A N 1
ATOM 758 C CA . LYS A 1 93 ? -16.436 -15.782 -30.041 1.00 56.94 93 LY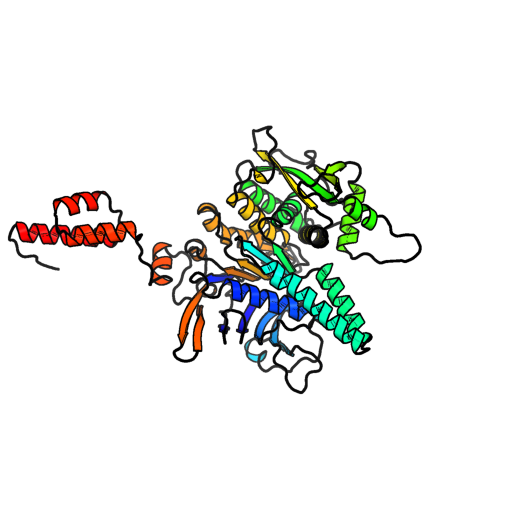S A CA 1
ATOM 759 C C . LYS A 1 93 ? -15.177 -14.933 -29.801 1.00 56.94 93 LYS A C 1
ATOM 761 O O . LYS A 1 93 ? -14.931 -14.028 -30.585 1.00 56.94 93 LYS A O 1
ATOM 766 N N . LEU A 1 94 ? -14.438 -15.153 -28.716 1.00 60.75 94 LEU A N 1
ATOM 767 C CA . LEU A 1 94 ? -13.286 -14.319 -28.368 1.00 60.75 94 LEU A CA 1
ATOM 768 C C . LEU A 1 94 ? -11.977 -14.895 -28.905 1.00 60.75 94 LEU A C 1
ATOM 770 O O . LEU A 1 94 ? -11.691 -16.074 -28.702 1.00 60.75 94 LEU A O 1
ATOM 774 N N . THR A 1 95 ? -11.177 -14.025 -29.520 1.00 62.91 95 THR A N 1
ATOM 775 C CA . THR A 1 95 ? -9.788 -14.296 -29.914 1.00 62.91 95 THR A CA 1
ATOM 776 C C . THR A 1 95 ? -8.871 -14.394 -28.687 1.00 62.91 95 THR A C 1
ATOM 778 O O . THR A 1 95 ? -7.940 -15.197 -28.665 1.00 62.91 95 THR A O 1
ATOM 781 N N . TYR A 1 96 ? -9.165 -13.615 -27.639 1.00 75.00 96 TYR A N 1
ATOM 782 C CA . TYR A 1 96 ? -8.322 -13.450 -26.450 1.00 75.00 96 TYR A CA 1
ATOM 783 C C . TYR A 1 96 ? -8.905 -14.112 -25.192 1.00 75.00 96 TYR A C 1
ATOM 785 O O . TYR A 1 96 ? -10.096 -14.422 -25.112 1.00 75.00 96 TYR A O 1
ATOM 793 N N . ARG A 1 97 ? -8.049 -14.336 -24.182 1.00 79.31 97 ARG A N 1
ATOM 794 C CA . ARG A 1 97 ? -8.427 -14.964 -22.899 1.00 79.31 97 ARG A CA 1
ATOM 795 C C . ARG A 1 97 ? -9.348 -14.078 -22.048 1.00 79.31 97 ARG A C 1
ATOM 797 O O . ARG A 1 97 ? -10.098 -14.605 -21.229 1.00 79.31 97 ARG A O 1
ATOM 804 N N . LEU A 1 98 ? -9.294 -12.762 -22.252 1.00 88.44 98 LEU A N 1
ATOM 805 C CA . LEU A 1 98 ? -10.024 -11.756 -21.487 1.00 88.44 98 LEU A CA 1
ATOM 806 C C . LEU A 1 98 ? -11.143 -11.136 -22.326 1.00 88.44 98 LEU A C 1
ATOM 808 O O . LEU A 1 98 ? -11.000 -10.914 -23.526 1.00 88.44 98 LEU A O 1
ATOM 812 N N . GLN A 1 99 ? -12.261 -10.829 -21.678 1.00 91.19 99 GLN A N 1
ATOM 813 C CA . GLN A 1 99 ? -13.369 -10.088 -22.260 1.00 91.19 99 GLN A CA 1
ATOM 814 C C . GLN A 1 99 ? -13.414 -8.692 -21.639 1.00 91.19 99 GLN A C 1
ATOM 816 O O . GLN A 1 99 ? -13.723 -8.546 -20.455 1.00 91.19 99 GLN A O 1
ATOM 821 N N . VAL A 1 100 ? -13.193 -7.677 -22.471 1.00 92.88 100 VAL A N 1
ATOM 822 C CA . VAL A 1 100 ? -13.216 -6.267 -22.070 1.00 92.88 100 VAL A CA 1
ATOM 823 C C . VAL A 1 100 ? -14.458 -5.587 -22.640 1.00 92.88 100 VAL A C 1
ATOM 825 O O . VAL A 1 100 ? -14.836 -5.807 -23.796 1.00 92.88 100 VAL A O 1
ATOM 828 N N . ARG A 1 101 ? -15.124 -4.761 -21.832 1.00 94.44 101 ARG A N 1
ATOM 829 C CA . ARG A 1 101 ? -16.169 -3.832 -22.287 1.00 94.44 101 ARG A CA 1
ATOM 830 C C . ARG A 1 101 ? -15.914 -2.465 -21.684 1.00 94.44 101 ARG A C 1
ATOM 832 O O . ARG A 1 101 ? -15.509 -2.376 -20.530 1.00 94.44 101 ARG A O 1
ATOM 839 N N . THR A 1 102 ? -16.206 -1.419 -22.445 1.00 95.56 102 THR A N 1
ATOM 840 C CA . THR A 1 102 ? -16.018 -0.032 -22.013 1.00 95.56 102 THR A CA 1
ATOM 841 C C . THR A 1 102 ? -17.269 0.797 -22.264 1.00 95.56 102 THR A C 1
ATOM 843 O O . THR A 1 102 ? -17.944 0.613 -23.283 1.00 95.56 102 THR A O 1
ATOM 846 N N . HIS A 1 103 ? -17.597 1.698 -21.338 1.00 95.94 103 HIS A N 1
ATOM 847 C CA . HIS A 1 103 ? -18.683 2.670 -21.487 1.00 95.94 103 HIS A CA 1
ATOM 848 C C . HIS A 1 103 ? -18.443 3.888 -20.585 1.00 95.94 103 HIS A C 1
ATOM 850 O O . HIS A 1 103 ? -17.814 3.772 -19.543 1.00 95.94 103 HIS A O 1
ATOM 856 N N . THR A 1 104 ? -19.010 5.041 -20.928 1.00 94.38 104 THR A N 1
ATOM 857 C CA . THR A 1 104 ? -19.019 6.260 -20.091 1.00 94.38 104 THR A CA 1
ATOM 858 C C . THR A 1 104 ? -20.083 6.254 -18.982 1.00 94.38 104 THR A C 1
ATOM 860 O O . THR A 1 104 ? -20.178 7.192 -18.204 1.00 94.38 104 THR A O 1
ATOM 863 N N . ASP A 1 105 ? -20.905 5.204 -18.898 1.00 93.38 105 ASP A N 1
ATOM 864 C CA . ASP A 1 105 ? -22.055 5.098 -17.991 1.00 93.38 105 ASP A CA 1
ATOM 865 C C . ASP A 1 105 ? -21.974 3.743 -17.292 1.00 93.38 105 ASP A C 1
ATOM 867 O O . ASP A 1 105 ? -22.009 2.687 -17.942 1.00 93.38 105 ASP A O 1
ATOM 871 N N . PHE A 1 106 ? -21.863 3.790 -15.966 1.00 93.19 106 PHE A N 1
ATOM 872 C CA . PHE A 1 106 ? -21.751 2.624 -15.101 1.00 93.19 106 PHE A CA 1
ATOM 873 C C . PHE A 1 106 ? -22.871 1.605 -15.349 1.00 93.19 106 PHE A C 1
ATOM 875 O O . PHE A 1 106 ? -22.619 0.404 -15.447 1.00 93.19 106 PHE A O 1
ATOM 882 N N . ASN A 1 107 ? -24.108 2.065 -15.551 1.00 93.06 107 ASN A N 1
ATOM 883 C CA . ASN A 1 107 ? -25.263 1.177 -15.697 1.00 93.06 107 ASN A CA 1
ATOM 884 C C . ASN A 1 107 ? -25.278 0.435 -17.042 1.00 93.06 107 ASN A C 1
ATOM 886 O O . ASN A 1 107 ? -25.976 -0.572 -17.205 1.00 93.06 107 ASN A O 1
ATOM 890 N N . LYS A 1 108 ? -24.507 0.918 -18.023 1.00 95.12 108 LYS A N 1
ATOM 891 C CA . LYS A 1 108 ? -24.470 0.374 -19.386 1.00 95.12 108 LYS A CA 1
ATOM 892 C C . LYS A 1 108 ? -23.248 -0.496 -19.655 1.00 95.12 108 LYS A C 1
ATOM 894 O O . LYS A 1 108 ? -23.330 -1.359 -20.531 1.00 95.12 108 LYS A O 1
ATOM 899 N N . VAL A 1 109 ? -22.153 -0.359 -18.899 1.00 95.12 109 VAL A N 1
ATOM 900 C CA . VAL A 1 109 ? -20.901 -1.109 -19.147 1.00 95.12 109 VAL A CA 1
ATOM 901 C C . VAL A 1 109 ? -21.106 -2.630 -19.138 1.00 95.12 109 VAL A C 1
ATOM 903 O O . VAL A 1 109 ? -20.607 -3.341 -20.010 1.00 95.12 109 VAL A O 1
ATOM 906 N N . GLY A 1 110 ? -21.956 -3.134 -18.237 1.00 89.94 110 GLY A N 1
ATOM 907 C CA . GLY A 1 110 ? -22.299 -4.555 -18.150 1.00 89.94 110 GLY A CA 1
ATOM 908 C C . GLY A 1 110 ? -23.083 -5.097 -19.353 1.00 89.94 110 GLY A C 1
ATOM 909 O O . GLY A 1 110 ? -23.186 -6.311 -19.505 1.00 89.94 110 GLY A O 1
ATOM 910 N N . LYS A 1 111 ? -23.615 -4.238 -20.231 1.00 91.25 111 LYS A N 1
ATOM 911 C CA . LYS A 1 111 ? -24.334 -4.611 -21.467 1.00 91.25 111 LYS A CA 1
ATOM 912 C C . LYS A 1 111 ? -23.646 -4.104 -22.739 1.00 91.25 111 LYS A C 1
ATOM 914 O O . LYS A 1 111 ? -24.134 -4.380 -23.831 1.00 91.25 111 LYS A O 1
ATOM 919 N N . ALA A 1 112 ? -22.541 -3.373 -22.604 1.00 92.44 112 ALA A N 1
ATOM 920 C CA . ALA A 1 112 ? -21.805 -2.821 -23.730 1.00 92.44 112 ALA A CA 1
ATOM 921 C C . ALA A 1 112 ? -21.236 -3.925 -24.640 1.00 92.44 112 ALA A C 1
ATOM 923 O O . ALA A 1 112 ? -21.076 -5.083 -24.238 1.00 92.44 112 ALA A O 1
ATOM 924 N N . GLY A 1 113 ? -20.939 -3.554 -25.887 1.00 89.50 113 GLY A N 1
ATOM 925 C CA . GLY A 1 113 ? -20.293 -4.447 -26.844 1.00 89.50 113 GLY A CA 1
ATOM 926 C C . GLY A 1 113 ? -18.938 -4.933 -26.327 1.00 89.50 113 GLY A C 1
ATOM 927 O O . GLY A 1 113 ? -18.195 -4.181 -25.696 1.00 89.50 113 GLY A O 1
ATOM 928 N N . ILE A 1 114 ? -18.629 -6.202 -26.594 1.00 89.50 114 ILE A N 1
ATOM 929 C CA . ILE A 1 114 ? -17.310 -6.774 -26.314 1.00 89.50 114 ILE A CA 1
ATOM 930 C C . ILE A 1 114 ? -16.294 -6.109 -27.243 1.00 89.50 114 ILE A C 1
ATOM 932 O O . ILE A 1 114 ? -16.547 -5.989 -28.443 1.00 89.50 114 ILE A O 1
ATOM 936 N N . ARG A 1 115 ? -15.169 -5.670 -26.683 1.00 88.62 115 ARG A N 1
ATOM 937 C CA . ARG A 1 115 ? -14.045 -5.128 -27.443 1.00 88.62 115 ARG A CA 1
ATOM 938 C C . ARG A 1 115 ? -13.124 -6.265 -27.877 1.00 88.62 115 ARG A C 1
ATOM 940 O O . ARG A 1 115 ? -12.839 -7.153 -27.079 1.00 88.62 115 ARG A O 1
ATOM 947 N N . ASP A 1 116 ? -12.700 -6.233 -29.137 1.00 83.69 116 ASP A N 1
ATOM 948 C CA . ASP A 1 116 ? -11.809 -7.233 -29.735 1.00 83.69 116 ASP A CA 1
ATOM 949 C C . ASP A 1 116 ? -10.393 -6.658 -29.870 1.00 83.69 116 ASP A C 1
ATOM 951 O O . ASP A 1 116 ? -9.903 -6.388 -30.962 1.00 83.69 116 ASP A O 1
ATOM 955 N N . TYR A 1 117 ? -9.773 -6.389 -28.723 1.00 87.12 117 TYR A N 1
ATOM 956 C CA . TYR A 1 117 ? -8.373 -5.985 -28.597 1.00 87.12 117 TYR A CA 1
ATOM 957 C C . TYR A 1 117 ? -7.731 -6.735 -27.428 1.00 87.12 117 TYR A C 1
ATOM 959 O O . TYR A 1 117 ? -8.439 -7.271 -26.565 1.00 87.12 117 TYR A O 1
ATOM 967 N N . ARG A 1 118 ? -6.398 -6.752 -27.377 1.00 87.88 118 ARG A N 1
ATOM 968 C CA . ARG A 1 118 ? -5.662 -7.229 -26.202 1.00 87.88 118 ARG A CA 1
ATOM 969 C C . ARG A 1 118 ? -5.774 -6.209 -25.086 1.00 87.88 118 ARG A C 1
ATOM 971 O O . ARG A 1 118 ? -5.711 -5.007 -25.338 1.00 87.88 118 ARG A O 1
ATOM 978 N N . PHE A 1 119 ? -5.955 -6.671 -23.853 1.00 90.50 119 PHE A N 1
ATOM 979 C CA . PHE A 1 119 ? -6.032 -5.733 -22.740 1.00 90.50 119 PHE A CA 1
ATOM 980 C C . PHE A 1 119 ? -4.660 -5.105 -22.508 1.00 90.50 119 PHE A C 1
ATOM 982 O O . PHE A 1 119 ? -4.609 -3.902 -22.284 1.00 90.50 119 PHE A O 1
ATOM 989 N N . SER A 1 120 ? -3.566 -5.861 -22.673 1.00 88.62 120 SER A N 1
ATOM 990 C CA . SER A 1 120 ? -2.193 -5.357 -22.520 1.00 88.62 120 SER A CA 1
ATOM 991 C C . SER A 1 120 ? -1.859 -4.155 -23.418 1.00 88.62 120 SER A C 1
ATOM 993 O O . SER A 1 120 ? -0.994 -3.358 -23.080 1.00 88.62 120 SER A O 1
ATOM 995 N N . GLU A 1 121 ? -2.530 -4.022 -24.566 1.00 89.31 121 GLU A N 1
ATOM 996 C CA . GLU A 1 121 ? -2.306 -2.945 -25.542 1.00 89.31 121 GLU A CA 1
ATOM 997 C C . GLU A 1 121 ? -3.060 -1.650 -25.200 1.00 89.31 121 GLU A C 1
ATOM 999 O O . GLU A 1 121 ? -2.811 -0.623 -25.823 1.00 89.31 121 GLU A O 1
ATOM 1004 N N . GLN A 1 122 ? -4.002 -1.686 -24.253 1.00 90.75 122 GLN A N 1
ATOM 1005 C CA . GLN A 1 122 ? -4.825 -0.536 -23.854 1.00 90.75 122 GLN A CA 1
ATOM 1006 C C . GLN A 1 122 ? -4.336 0.025 -22.517 1.00 90.75 122 GLN A C 1
ATOM 1008 O O . GLN A 1 122 ? -5.015 -0.086 -21.492 1.00 90.75 122 GLN A O 1
ATOM 1013 N N . THR A 1 123 ? -3.124 0.574 -22.513 1.00 88.25 123 THR A N 1
ATOM 1014 C CA . THR A 1 123 ? -2.442 1.036 -21.294 1.00 88.25 123 THR A CA 1
ATOM 1015 C C . THR A 1 123 ? -3.207 2.141 -20.564 1.00 88.25 123 THR A C 1
ATOM 1017 O O . THR A 1 123 ? -3.133 2.229 -19.342 1.00 88.25 123 THR A O 1
ATOM 1020 N N . GLU A 1 124 ? -4.023 2.925 -21.269 1.00 89.62 124 GLU A N 1
ATOM 1021 C CA . GLU A 1 124 ? -4.917 3.940 -20.702 1.00 89.62 124 GLU A CA 1
ATOM 1022 C C . GLU A 1 124 ? -6.060 3.360 -19.851 1.00 89.62 124 GLU A C 1
ATOM 1024 O O . GLU A 1 124 ? -6.719 4.091 -19.113 1.00 89.62 124 GLU A O 1
ATOM 1029 N N . LEU A 1 125 ? -6.318 2.051 -19.954 1.00 92.38 125 LEU A N 1
ATOM 1030 C CA . LEU A 1 125 ? -7.321 1.351 -19.152 1.00 92.38 125 LEU A CA 1
ATOM 1031 C C . LEU A 1 125 ? -6.718 0.671 -17.918 1.00 92.38 125 LEU A C 1
ATOM 1033 O O . LEU A 1 125 ? -7.462 0.074 -17.134 1.00 92.38 125 LEU A O 1
ATOM 1037 N N . HIS A 1 126 ? -5.397 0.711 -17.741 1.00 91.38 126 HIS A N 1
ATOM 1038 C CA . HIS A 1 126 ? -4.697 0.042 -16.643 1.00 91.38 126 HIS A CA 1
ATOM 1039 C C . HIS A 1 126 ? -4.462 1.005 -15.484 1.00 91.38 126 HIS A C 1
ATOM 1041 O O . HIS A 1 126 ? -4.217 2.186 -15.718 1.00 91.38 126 HIS A O 1
ATOM 1047 N N . PRO A 1 127 ? -4.444 0.522 -14.230 1.00 92.38 127 PRO A N 1
ATOM 1048 C CA . PRO A 1 127 ? -3.804 1.275 -13.159 1.00 92.38 127 PRO A CA 1
ATOM 1049 C C . PRO A 1 127 ? -2.365 1.615 -13.564 1.00 92.38 127 PRO A C 1
ATOM 1051 O O . PRO A 1 127 ? -1.628 0.722 -13.986 1.00 92.38 127 PRO A O 1
ATOM 1054 N N . ASN A 1 128 ? -1.941 2.872 -13.410 1.00 90.69 128 ASN A N 1
ATOM 1055 C CA . ASN A 1 128 ? -0.563 3.256 -13.736 1.00 90.69 128 ASN A CA 1
ATOM 1056 C C . ASN A 1 128 ? 0.439 2.523 -12.836 1.00 90.69 128 ASN A C 1
ATOM 1058 O O . ASN A 1 128 ? 1.523 2.136 -13.277 1.00 90.69 128 ASN A O 1
ATOM 1062 N N . LYS A 1 129 ? 0.065 2.331 -11.565 1.00 92.50 129 LYS A N 1
ATOM 1063 C CA . LYS A 1 129 ? 0.787 1.504 -10.600 1.00 92.50 129 LYS A CA 1
ATOM 1064 C C . LYS A 1 129 ? -0.172 0.799 -9.654 1.00 92.50 129 LYS A C 1
ATOM 1066 O O . LYS A 1 129 ? -1.213 1.335 -9.281 1.00 92.50 129 LYS A O 1
ATOM 1071 N N . ILE A 1 130 ? 0.241 -0.377 -9.209 1.00 94.56 130 ILE A N 1
ATOM 1072 C CA . ILE A 1 130 ? -0.349 -1.106 -8.094 1.00 94.56 130 ILE A CA 1
ATOM 1073 C C . ILE A 1 130 ? 0.727 -1.179 -7.015 1.00 94.56 130 ILE A C 1
ATOM 1075 O O . ILE A 1 130 ? 1.799 -1.744 -7.235 1.00 94.56 130 ILE A O 1
ATOM 1079 N N . LEU A 1 131 ? 0.463 -0.569 -5.869 1.00 95.50 131 LEU A N 1
ATOM 1080 C CA . LEU A 1 131 ? 1.405 -0.477 -4.763 1.00 95.50 131 LEU A CA 1
ATOM 1081 C C . LEU A 1 131 ? 0.809 -1.200 -3.567 1.00 95.50 131 LEU A C 1
ATOM 1083 O O . LEU A 1 131 ? -0.204 -0.762 -3.023 1.00 95.50 131 LEU A O 1
ATOM 1087 N N . SER A 1 132 ? 1.424 -2.303 -3.157 1.00 94.88 132 SER A N 1
ATOM 1088 C CA . SER A 1 132 ? 1.017 -3.011 -1.949 1.00 94.88 132 SER A CA 1
ATOM 1089 C C . SER A 1 132 ? 2.018 -2.828 -0.827 1.00 94.88 132 SER A C 1
ATOM 1091 O O . SER A 1 132 ? 3.229 -2.799 -1.041 1.00 94.88 132 SER A O 1
ATOM 1093 N N . PHE A 1 133 ? 1.496 -2.721 0.387 1.00 93.56 133 PHE A N 1
ATOM 1094 C CA . PHE A 1 133 ? 2.296 -2.732 1.598 1.00 93.56 133 PHE A CA 1
ATOM 1095 C C . PHE A 1 133 ? 1.522 -3.534 2.631 1.00 93.56 133 PHE A C 1
ATOM 1097 O O . PHE A 1 133 ? 0.447 -3.124 3.075 1.00 93.56 133 PHE A O 1
ATOM 1104 N N . ALA A 1 134 ? 2.067 -4.684 3.002 1.00 86.75 134 ALA A N 1
ATOM 1105 C CA . ALA A 1 134 ? 1.448 -5.553 3.985 1.00 86.75 134 ALA A CA 1
ATOM 1106 C C . ALA A 1 134 ? 2.411 -5.826 5.130 1.00 86.75 134 ALA A C 1
ATOM 1108 O O . ALA A 1 134 ? 3.618 -5.985 4.945 1.00 86.75 134 ALA A O 1
ATOM 1109 N N . SER A 1 135 ? 1.860 -5.813 6.336 1.00 77.88 135 SER A N 1
ATOM 1110 C CA . SER A 1 135 ? 2.619 -5.962 7.572 1.00 77.88 135 SER A CA 1
ATOM 1111 C C . SER A 1 135 ? 2.369 -7.334 8.172 1.00 77.88 135 SER A C 1
ATOM 1113 O O . SER A 1 135 ? 1.231 -7.759 8.312 1.00 77.88 135 SER A O 1
ATOM 1115 N N . GLY A 1 136 ? 3.447 -8.045 8.503 1.00 66.81 136 GLY A N 1
ATOM 1116 C CA . GLY A 1 136 ? 3.381 -9.377 9.099 1.00 66.81 136 GLY A CA 1
ATOM 1117 C C . GLY A 1 136 ? 4.316 -10.390 8.425 1.00 66.81 136 GLY A C 1
ATOM 1118 O O . GLY A 1 136 ? 4.625 -10.266 7.242 1.00 66.81 136 GLY A O 1
ATOM 1119 N N . PRO A 1 137 ? 4.768 -11.418 9.164 1.00 55.03 137 PRO A N 1
ATOM 1120 C CA . PRO A 1 137 ? 5.774 -12.373 8.690 1.00 55.03 137 PRO A CA 1
ATOM 1121 C C . PRO A 1 137 ? 5.266 -13.351 7.617 1.00 55.03 137 PRO A C 1
ATOM 1123 O O . PRO A 1 137 ? 6.077 -13.988 6.957 1.00 55.03 137 PRO A O 1
ATOM 1126 N N . ASN A 1 138 ? 3.945 -13.469 7.437 1.00 59.00 138 ASN A N 1
ATOM 1127 C CA . ASN A 1 138 ? 3.310 -14.409 6.503 1.00 59.00 138 ASN A CA 1
ATOM 1128 C C . ASN A 1 138 ? 2.716 -13.703 5.269 1.00 59.00 138 ASN A C 1
ATOM 1130 O O . ASN A 1 138 ? 1.755 -14.196 4.681 1.00 59.00 138 ASN A O 1
ATOM 1134 N N . ASN A 1 139 ? 3.220 -12.519 4.916 1.00 70.88 139 ASN A N 1
ATOM 1135 C CA . ASN A 1 139 ? 2.774 -11.816 3.720 1.00 70.88 139 ASN A CA 1
ATOM 1136 C C . ASN A 1 139 ? 3.310 -12.511 2.455 1.00 70.88 139 ASN A C 1
ATOM 1138 O O . ASN A 1 139 ? 4.501 -12.443 2.169 1.00 70.88 139 ASN A O 1
ATOM 1142 N N . GLU A 1 140 ? 2.422 -13.126 1.676 1.00 78.12 140 GLU A N 1
ATOM 1143 C CA . GLU A 1 140 ? 2.754 -13.793 0.408 1.00 78.12 140 GLU A CA 1
ATOM 1144 C C . GLU A 1 140 ? 2.485 -12.904 -0.822 1.00 78.12 140 GLU A C 1
ATOM 1146 O O . GLU A 1 140 ? 2.505 -13.397 -1.950 1.00 78.12 140 GLU A O 1
ATOM 1151 N N . LEU A 1 141 ? 2.210 -11.600 -0.658 1.00 85.12 141 LEU A N 1
ATOM 1152 C CA . LEU A 1 141 ? 1.828 -10.733 -1.783 1.00 85.12 141 LEU A CA 1
ATOM 1153 C C . LEU A 1 141 ? 2.895 -10.681 -2.880 1.00 85.12 141 LEU A C 1
ATOM 1155 O O . LEU A 1 141 ? 2.539 -10.752 -4.050 1.00 85.12 141 LEU A O 1
ATOM 1159 N N . GLU A 1 142 ? 4.186 -10.615 -2.545 1.00 87.12 142 GLU A N 1
ATOM 1160 C CA . GLU A 1 142 ? 5.248 -10.651 -3.565 1.00 87.12 142 GLU A CA 1
ATOM 1161 C C . GLU A 1 142 ? 5.252 -11.992 -4.318 1.00 87.12 142 GLU A C 1
ATOM 1163 O O . GLU A 1 142 ? 5.292 -12.030 -5.550 1.00 87.12 142 GLU A O 1
ATOM 1168 N N . ASP A 1 143 ? 5.130 -13.107 -3.598 1.00 86.06 143 ASP A N 1
ATOM 1169 C CA . ASP A 1 143 ? 5.110 -14.440 -4.199 1.00 86.06 143 ASP A CA 1
ATOM 1170 C C . ASP A 1 143 ? 3.898 -14.642 -5.115 1.00 86.06 143 ASP A C 1
ATOM 1172 O O . ASP A 1 143 ? 4.020 -15.166 -6.230 1.00 86.06 143 ASP A O 1
ATOM 1176 N N . VAL A 1 144 ? 2.722 -14.201 -4.672 1.00 85.44 144 VAL A N 1
ATOM 1177 C CA . VAL A 1 144 ? 1.463 -14.342 -5.409 1.00 85.44 144 VAL A CA 1
ATOM 1178 C C . VAL A 1 144 ? 1.411 -13.387 -6.599 1.00 85.44 144 VAL A C 1
ATOM 1180 O O . VAL A 1 144 ? 1.018 -13.799 -7.692 1.00 85.44 144 VAL A O 1
ATOM 1183 N N . LEU A 1 145 ? 1.789 -12.124 -6.412 1.00 85.06 145 LEU A N 1
ATOM 1184 C CA . LEU A 1 145 ? 1.581 -11.073 -7.408 1.00 85.06 145 LEU A CA 1
ATOM 1185 C C . LEU A 1 145 ? 2.733 -10.959 -8.406 1.00 85.06 145 LEU A C 1
ATOM 1187 O O . LEU A 1 145 ? 2.474 -10.615 -9.559 1.00 85.06 145 LEU A O 1
ATOM 1191 N N . TYR A 1 146 ? 3.964 -11.286 -8.000 1.00 87.12 146 TYR A N 1
ATOM 1192 C CA . TYR A 1 146 ? 5.150 -11.226 -8.853 1.00 87.12 146 TYR A CA 1
ATOM 1193 C C . TYR A 1 146 ? 5.637 -12.615 -9.284 1.00 87.12 146 TYR A C 1
ATOM 1195 O O . TYR A 1 146 ? 5.585 -12.950 -10.470 1.00 87.12 146 TYR A O 1
ATOM 1203 N N . HIS A 1 147 ? 6.069 -13.469 -8.351 1.00 86.88 147 HIS A N 1
ATOM 1204 C CA . HIS A 1 147 ? 6.728 -14.733 -8.714 1.00 86.88 147 HIS A CA 1
ATOM 1205 C C . HIS A 1 147 ? 5.798 -15.736 -9.406 1.00 86.88 147 HIS A C 1
ATOM 1207 O O . HIS A 1 147 ? 6.196 -16.392 -10.372 1.00 86.88 147 HIS A O 1
ATOM 1213 N N . SER A 1 148 ? 4.557 -15.866 -8.937 1.00 86.31 148 SER A N 1
ATOM 1214 C CA . SER A 1 148 ? 3.551 -16.730 -9.562 1.00 86.31 148 SER A CA 1
ATOM 1215 C C . SER A 1 148 ? 3.171 -16.241 -10.965 1.00 86.31 148 SER A C 1
ATOM 1217 O O . SER A 1 148 ? 3.007 -17.057 -11.875 1.00 86.31 148 SER A O 1
ATOM 1219 N N . ALA A 1 149 ? 3.067 -14.920 -11.157 1.00 83.25 149 ALA A N 1
ATOM 1220 C CA . ALA A 1 149 ? 2.821 -14.311 -12.465 1.00 83.25 149 ALA A CA 1
ATOM 1221 C C . ALA A 1 149 ? 3.951 -14.600 -13.446 1.00 83.25 149 ALA A C 1
ATOM 1223 O O . ALA A 1 149 ? 3.707 -15.163 -14.510 1.00 83.25 149 ALA A O 1
ATOM 1224 N N . LEU A 1 150 ? 5.192 -14.364 -13.029 1.00 85.44 150 LEU A N 1
ATOM 1225 C CA . LEU A 1 150 ? 6.360 -14.632 -13.857 1.00 85.44 150 LEU A CA 1
ATOM 1226 C C . LEU A 1 150 ? 6.461 -16.110 -14.275 1.00 85.44 150 LEU A C 1
ATOM 1228 O O . LEU A 1 150 ? 6.740 -16.417 -15.430 1.00 85.44 150 LEU A O 1
ATOM 1232 N N . LYS A 1 151 ? 6.200 -17.044 -13.349 1.00 87.06 151 LYS A N 1
ATOM 1233 C CA . LYS A 1 151 ? 6.211 -18.489 -13.648 1.00 87.06 151 LYS A CA 1
ATOM 1234 C C . LYS A 1 151 ? 5.168 -18.880 -14.694 1.00 87.06 151 LYS A C 1
ATOM 1236 O O . LYS A 1 151 ? 5.445 -19.726 -15.538 1.00 87.06 151 LYS A O 1
ATOM 1241 N N . SER A 1 152 ? 3.980 -18.288 -14.622 1.00 85.19 152 SER A N 1
ATOM 1242 C CA . SER A 1 152 ? 2.909 -18.537 -15.587 1.00 85.19 152 SER A CA 1
ATOM 1243 C C . SER A 1 152 ? 3.265 -18.011 -16.969 1.00 85.19 152 SER A C 1
ATOM 1245 O O . SER A 1 152 ? 3.107 -18.741 -17.943 1.00 85.19 152 SER A O 1
ATOM 1247 N N . LEU A 1 153 ? 3.826 -16.804 -17.033 1.00 84.88 153 LEU A N 1
ATOM 1248 C CA . LEU A 1 153 ? 4.270 -16.207 -18.283 1.00 84.88 153 LEU A CA 1
ATOM 1249 C C . LEU A 1 153 ? 5.355 -17.046 -18.948 1.00 84.88 153 LEU A C 1
ATOM 1251 O O . LEU A 1 153 ? 5.270 -17.342 -20.136 1.00 84.88 153 LEU A O 1
ATOM 1255 N N . HIS A 1 154 ? 6.333 -17.515 -18.169 1.00 87.25 154 HIS A N 1
ATOM 1256 C CA . HIS A 1 154 ? 7.339 -18.446 -18.672 1.00 87.25 154 HIS A CA 1
ATOM 1257 C C . HIS A 1 154 ? 6.701 -19.730 -19.217 1.00 87.25 154 HIS A C 1
ATOM 1259 O O . HIS A 1 154 ? 7.112 -20.203 -20.271 1.00 87.25 154 HIS A O 1
ATOM 1265 N N . SER A 1 155 ? 5.692 -20.285 -18.539 1.00 87.00 155 SER A N 1
ATOM 1266 C CA . SER A 1 155 ? 4.963 -21.460 -19.036 1.00 87.00 155 SER A CA 1
ATOM 1267 C C . SER A 1 155 ? 4.284 -21.186 -20.381 1.00 87.00 155 SER A C 1
ATOM 1269 O O . SER A 1 155 ? 4.425 -21.988 -21.299 1.00 87.00 155 SER A O 1
ATOM 1271 N N . ASP A 1 156 ? 3.600 -20.047 -20.523 1.00 85.62 156 ASP A N 1
ATOM 1272 C CA . ASP A 1 156 ? 2.958 -19.648 -21.781 1.00 85.62 156 ASP A CA 1
ATOM 1273 C C . ASP A 1 156 ? 3.994 -19.434 -22.908 1.00 85.62 156 ASP A C 1
ATOM 1275 O O . ASP A 1 156 ? 3.735 -19.789 -24.060 1.00 85.62 156 ASP A O 1
ATOM 1279 N N . MET A 1 157 ? 5.185 -18.910 -22.588 1.00 85.56 157 MET A N 1
ATOM 1280 C CA . MET A 1 157 ? 6.303 -18.785 -23.534 1.00 85.56 157 MET A CA 1
ATOM 1281 C C . MET A 1 157 ? 6.819 -20.152 -23.998 1.00 85.56 157 MET A C 1
ATOM 1283 O O . MET A 1 157 ? 7.012 -20.353 -25.198 1.00 85.56 157 MET A O 1
ATOM 1287 N N . TYR A 1 158 ? 7.004 -21.107 -23.078 1.00 87.56 158 TYR A N 1
ATOM 1288 C CA . TYR A 1 158 ? 7.400 -22.477 -23.425 1.00 87.56 158 TYR A CA 1
ATOM 1289 C C . TYR A 1 158 ? 6.375 -23.140 -24.351 1.00 87.56 158 TYR A C 1
ATOM 1291 O O . TYR A 1 158 ? 6.761 -23.706 -25.373 1.00 87.56 158 TYR A O 1
ATOM 1299 N N . ASP A 1 159 ? 5.081 -23.007 -24.051 1.00 87.44 159 ASP A N 1
ATOM 1300 C CA . ASP A 1 159 ? 4.012 -23.536 -24.902 1.00 87.44 159 ASP A CA 1
ATOM 1301 C C . ASP A 1 159 ? 4.005 -22.868 -26.288 1.00 87.44 159 ASP A C 1
ATOM 1303 O O . ASP A 1 159 ? 3.787 -23.534 -27.303 1.00 87.44 159 ASP A O 1
ATOM 1307 N N . ALA A 1 160 ? 4.228 -21.552 -26.372 1.00 86.94 160 ALA A N 1
ATOM 1308 C CA . ALA A 1 160 ? 4.290 -20.836 -27.649 1.00 86.94 160 ALA A CA 1
ATOM 1309 C C . ALA A 1 160 ? 5.485 -21.285 -28.505 1.00 86.94 160 ALA A C 1
ATOM 1311 O O . ALA A 1 160 ? 5.326 -21.469 -29.716 1.00 86.94 160 ALA A O 1
ATOM 1312 N N . MET A 1 161 ? 6.639 -21.502 -27.869 1.00 88.00 161 MET A N 1
ATOM 1313 C CA . MET A 1 161 ? 7.851 -22.021 -28.501 1.00 88.00 161 MET A CA 1
ATOM 1314 C C . MET A 1 161 ? 7.642 -23.449 -29.026 1.00 88.00 161 MET A C 1
ATOM 1316 O O . MET A 1 161 ? 7.935 -23.710 -30.191 1.00 88.00 161 MET A O 1
ATOM 1320 N N . ASP A 1 162 ? 7.075 -24.350 -28.216 1.00 90.88 162 ASP A N 1
ATOM 1321 C CA . ASP A 1 162 ? 6.818 -25.750 -28.600 1.00 90.88 162 ASP A CA 1
ATOM 1322 C C . ASP A 1 162 ? 5.797 -25.861 -29.747 1.00 90.88 162 ASP A C 1
ATOM 1324 O O . ASP A 1 162 ? 5.952 -26.649 -30.678 1.00 90.88 162 ASP A O 1
ATOM 1328 N N . ASN A 1 163 ? 4.784 -24.990 -29.746 1.00 89.00 163 ASN A N 1
ATOM 1329 C CA . ASN A 1 163 ? 3.782 -24.924 -30.811 1.00 89.00 163 ASN A CA 1
ATOM 1330 C C . ASN A 1 163 ? 4.236 -24.134 -32.059 1.00 89.00 163 ASN A C 1
ATOM 1332 O O . ASN A 1 163 ? 3.424 -23.944 -32.970 1.00 89.00 163 ASN A O 1
ATOM 1336 N N . GLY A 1 164 ? 5.475 -23.628 -32.103 1.00 85.88 164 GLY A N 1
ATOM 1337 C CA . GLY A 1 164 ? 6.019 -22.876 -33.242 1.00 85.88 164 GLY A CA 1
ATOM 1338 C C . GLY A 1 164 ? 5.290 -21.560 -33.544 1.00 85.88 164 GLY A C 1
ATOM 1339 O O . GLY A 1 164 ? 5.184 -21.157 -34.702 1.00 85.88 164 GLY A O 1
ATOM 1340 N N . LYS A 1 165 ? 4.726 -20.896 -32.527 1.00 86.81 165 LYS A N 1
ATOM 1341 C CA . LYS A 1 165 ? 3.952 -19.652 -32.684 1.00 86.81 165 LYS A CA 1
ATOM 1342 C C . LYS A 1 165 ? 4.823 -18.418 -32.433 1.00 86.81 165 LYS A C 1
ATOM 1344 O O . LYS A 1 165 ? 4.618 -17.720 -31.442 1.00 86.81 165 LYS A O 1
ATOM 1349 N N . GLU A 1 166 ? 5.744 -18.126 -33.350 1.00 85.31 166 GLU A N 1
ATOM 1350 C CA . GLU A 1 166 ? 6.741 -17.040 -33.222 1.00 85.31 166 GLU A CA 1
ATOM 1351 C C . GLU A 1 166 ? 6.124 -15.680 -32.852 1.00 85.31 166 GLU A C 1
ATOM 1353 O O . GLU A 1 166 ? 6.504 -15.085 -31.853 1.00 85.31 166 GLU A O 1
ATOM 1358 N N . ALA A 1 167 ? 5.071 -15.238 -33.549 1.00 84.25 167 ALA A N 1
ATOM 1359 C CA . ALA A 1 167 ? 4.429 -13.949 -33.254 1.00 84.25 167 ALA A CA 1
ATOM 1360 C C . ALA A 1 167 ? 3.791 -13.863 -31.850 1.00 84.25 167 ALA A C 1
ATOM 1362 O O . ALA A 1 167 ? 3.587 -12.770 -31.321 1.00 84.25 167 ALA A O 1
ATOM 1363 N N . ILE A 1 168 ? 3.416 -15.001 -31.253 1.00 83.94 168 ILE A N 1
ATOM 1364 C CA . ILE A 1 168 ? 2.925 -15.043 -29.869 1.00 83.94 168 ILE A CA 1
ATOM 1365 C C . ILE A 1 168 ? 4.109 -15.023 -28.906 1.00 83.94 168 ILE A C 1
ATOM 1367 O O . ILE A 1 168 ? 4.044 -14.316 -27.905 1.00 83.94 168 ILE A O 1
ATOM 1371 N N . LEU A 1 169 ? 5.177 -15.760 -29.217 1.00 84.88 169 LEU A N 1
ATOM 1372 C CA . LEU A 1 169 ? 6.397 -15.784 -28.417 1.00 84.88 169 LEU A CA 1
ATOM 1373 C C . LEU A 1 169 ? 7.014 -14.384 -28.297 1.00 84.88 169 LEU A C 1
ATOM 1375 O O . LEU A 1 169 ? 7.215 -13.929 -27.176 1.00 84.88 169 LEU A O 1
ATOM 1379 N N . ASP A 1 170 ? 7.185 -13.665 -29.411 1.00 84.94 170 ASP A N 1
ATOM 1380 C CA . ASP A 1 170 ? 7.729 -12.297 -29.424 1.00 84.94 170 ASP A CA 1
ATOM 1381 C C . ASP A 1 170 ? 6.905 -11.341 -28.540 1.00 84.94 170 ASP A C 1
ATOM 1383 O O . ASP A 1 170 ? 7.441 -10.509 -27.803 1.00 84.94 170 ASP A O 1
ATOM 1387 N N . HIS A 1 171 ? 5.573 -11.476 -28.579 1.00 85.69 171 HIS A N 1
ATOM 1388 C CA . HIS A 1 171 ? 4.672 -10.689 -27.731 1.00 85.69 171 HIS A CA 1
ATOM 1389 C C . HIS A 1 171 ? 4.843 -11.026 -26.248 1.00 85.69 171 HIS A C 1
ATOM 1391 O O . HIS A 1 171 ? 4.949 -10.122 -25.420 1.00 85.69 171 HIS A O 1
ATOM 1397 N N . LEU A 1 172 ? 4.886 -12.316 -25.901 1.00 84.56 172 LEU A N 1
ATOM 1398 C CA . LEU A 1 172 ? 5.051 -12.766 -24.516 1.00 84.56 172 LEU A CA 1
ATOM 1399 C C . LEU A 1 172 ? 6.424 -12.383 -23.950 1.00 84.56 172 LEU A C 1
ATOM 1401 O O . LEU A 1 172 ? 6.504 -11.966 -22.796 1.00 84.56 172 LEU A O 1
ATOM 1405 N N . GLU A 1 173 ? 7.484 -12.445 -24.757 1.00 83.88 173 GLU A N 1
ATOM 1406 C CA . GLU A 1 173 ? 8.817 -11.962 -24.385 1.00 83.88 173 GLU A CA 1
ATOM 1407 C C . GLU A 1 173 ? 8.810 -10.461 -24.087 1.00 83.88 173 GLU A C 1
ATOM 1409 O O . GLU A 1 173 ? 9.347 -10.027 -23.063 1.00 83.88 173 GLU A O 1
ATOM 1414 N N . SER A 1 174 ? 8.141 -9.665 -24.928 1.00 84.69 174 SER A N 1
ATOM 1415 C CA . SER A 1 174 ? 7.972 -8.228 -24.693 1.00 84.69 174 SER A CA 1
ATOM 1416 C C . SER A 1 174 ? 7.205 -7.948 -23.396 1.00 84.69 174 SER A C 1
ATOM 1418 O O . SER A 1 174 ? 7.601 -7.076 -22.616 1.00 84.69 174 SER A O 1
ATOM 1420 N N . LEU A 1 175 ? 6.123 -8.688 -23.133 1.00 83.19 175 LEU A N 1
ATOM 1421 C CA . LEU A 1 175 ? 5.356 -8.558 -21.891 1.00 83.19 175 LEU A CA 1
ATOM 1422 C C . LEU A 1 175 ? 6.180 -8.961 -20.666 1.00 83.19 175 LEU A C 1
ATOM 1424 O O . LEU A 1 175 ? 6.120 -8.273 -19.649 1.00 83.19 175 LEU A O 1
ATOM 1428 N N . GLY A 1 176 ? 6.981 -10.023 -20.764 1.00 82.38 176 GLY A N 1
ATOM 1429 C CA . GLY A 1 176 ? 7.840 -10.482 -19.672 1.00 82.38 176 GLY A CA 1
ATOM 1430 C C . GLY A 1 176 ? 8.949 -9.499 -19.350 1.00 82.38 176 GLY A C 1
ATOM 1431 O O . GLY A 1 176 ? 9.181 -9.190 -18.180 1.00 82.38 176 GLY A O 1
ATOM 1432 N N . ALA A 1 177 ? 9.573 -8.928 -20.379 1.00 81.75 177 ALA A N 1
ATOM 1433 C CA . ALA A 1 177 ? 10.541 -7.858 -20.202 1.00 81.75 177 ALA A CA 1
ATOM 1434 C C . ALA A 1 177 ? 9.904 -6.636 -19.518 1.00 81.75 177 ALA A C 1
ATOM 1436 O O . ALA A 1 177 ? 10.472 -6.113 -18.560 1.00 81.75 177 ALA A O 1
ATOM 1437 N N . SER A 1 178 ? 8.712 -6.214 -19.952 1.00 82.81 178 SER A N 1
ATOM 1438 C CA . SER A 1 178 ? 7.976 -5.117 -19.309 1.00 82.81 178 SER A CA 1
ATOM 1439 C C . SER A 1 178 ? 7.621 -5.442 -17.852 1.00 82.81 178 SER A C 1
ATOM 1441 O O . SER A 1 178 ? 7.886 -4.631 -16.970 1.00 82.81 178 SER A O 1
ATOM 1443 N N . PHE A 1 179 ? 7.128 -6.646 -17.555 1.00 83.25 179 PHE A N 1
ATOM 1444 C CA . PHE A 1 179 ? 6.759 -7.044 -16.194 1.00 83.25 179 PHE A CA 1
ATOM 1445 C C . PHE A 1 179 ? 7.938 -7.018 -15.214 1.00 83.25 179 PHE A C 1
ATOM 1447 O O . PHE A 1 179 ? 7.797 -6.565 -14.078 1.00 83.25 179 PHE A O 1
ATOM 1454 N N . VAL A 1 180 ? 9.104 -7.502 -15.648 1.00 82.44 180 VAL A N 1
ATOM 1455 C CA . VAL A 1 180 ? 10.305 -7.582 -14.804 1.00 82.44 180 VAL A CA 1
ATOM 1456 C C . VAL A 1 180 ? 10.987 -6.223 -14.680 1.00 82.44 180 VAL A C 1
ATOM 1458 O O . VAL A 1 180 ? 11.421 -5.841 -13.591 1.00 82.44 180 VAL A O 1
ATOM 1461 N N . TYR A 1 181 ? 11.107 -5.495 -15.790 1.00 81.44 181 TYR A N 1
ATOM 1462 C CA . TYR A 1 181 ? 11.988 -4.334 -15.873 1.00 81.44 181 TYR A CA 1
ATOM 1463 C C . TYR A 1 181 ? 11.277 -2.991 -15.924 1.00 81.44 181 TYR A C 1
ATOM 1465 O O . TYR A 1 181 ? 11.955 -1.978 -15.800 1.00 81.44 181 TYR A O 1
ATOM 1473 N N . GLU A 1 182 ? 9.958 -2.963 -16.077 1.00 79.69 182 GLU A N 1
ATOM 1474 C CA . GLU A 1 182 ? 9.108 -1.777 -15.953 1.00 79.69 182 GLU A CA 1
ATOM 1475 C C . GLU A 1 182 ? 7.844 -2.134 -15.152 1.00 79.69 182 GLU A C 1
ATOM 1477 O O . GLU A 1 182 ? 6.726 -1.987 -15.637 1.00 79.69 182 GLU A O 1
ATOM 1482 N N . PRO A 1 183 ? 7.996 -2.640 -13.914 1.00 82.31 183 PRO A N 1
ATOM 1483 C CA . PRO A 1 183 ? 6.914 -3.325 -13.227 1.00 82.31 183 PRO A CA 1
ATOM 1484 C C . PRO A 1 183 ? 5.754 -2.380 -12.920 1.00 82.31 183 PRO A C 1
ATOM 1486 O O . PRO A 1 183 ? 5.916 -1.393 -12.202 1.00 82.31 183 PRO A O 1
ATOM 1489 N N . ASN A 1 184 ? 4.550 -2.729 -13.364 1.00 87.62 184 ASN A N 1
ATOM 1490 C CA . ASN A 1 184 ? 3.318 -2.011 -13.011 1.00 87.62 184 ASN A CA 1
ATOM 1491 C C . ASN A 1 184 ? 2.938 -2.229 -11.533 1.00 87.62 184 ASN A C 1
ATOM 1493 O O . ASN A 1 184 ? 2.052 -1.559 -11.010 1.00 87.62 184 ASN A O 1
ATOM 1497 N N . PHE A 1 185 ? 3.618 -3.159 -10.855 1.00 90.75 185 PHE A N 1
ATOM 1498 C CA . PHE A 1 185 ? 3.357 -3.573 -9.485 1.00 90.75 185 PHE A CA 1
ATOM 1499 C C . PHE A 1 185 ? 4.618 -3.566 -8.612 1.00 90.75 185 PHE A C 1
ATOM 1501 O O . PHE A 1 185 ? 5.636 -4.178 -8.959 1.00 90.75 185 PHE A O 1
ATOM 1508 N N . LEU A 1 186 ? 4.520 -2.951 -7.434 1.00 93.00 186 LEU A N 1
ATOM 1509 C CA . LEU A 1 186 ? 5.528 -3.030 -6.378 1.00 93.00 186 LEU A CA 1
ATOM 1510 C C . LEU A 1 186 ? 4.875 -3.491 -5.072 1.00 93.00 186 LEU A C 1
ATOM 1512 O O . LEU A 1 186 ? 3.868 -2.919 -4.655 1.00 93.00 186 LEU A O 1
ATOM 1516 N N . ASN A 1 187 ? 5.484 -4.481 -4.419 1.00 93.25 187 ASN A N 1
ATOM 1517 C CA . ASN A 1 187 ? 5.138 -4.875 -3.058 1.00 93.25 187 ASN A CA 1
ATOM 1518 C C . ASN A 1 187 ? 6.226 -4.430 -2.090 1.00 93.25 187 ASN A C 1
ATOM 1520 O O . ASN A 1 187 ? 7.419 -4.572 -2.375 1.00 93.25 187 ASN A O 1
ATOM 1524 N N . PHE A 1 188 ? 5.792 -4.000 -0.915 1.00 93.00 188 PHE A N 1
ATOM 1525 C CA . PHE A 1 188 ? 6.663 -3.644 0.185 1.00 93.00 188 PHE A CA 1
ATOM 1526 C C . PHE A 1 188 ? 6.340 -4.462 1.431 1.00 93.00 188 PHE A C 1
ATOM 1528 O O . PHE A 1 188 ? 5.180 -4.637 1.815 1.00 93.00 188 PHE A O 1
ATOM 1535 N N . ASP A 1 189 ? 7.402 -4.959 2.048 1.00 87.38 189 ASP A N 1
ATOM 1536 C CA . ASP A 1 189 ? 7.410 -5.584 3.363 1.00 87.38 189 ASP A CA 1
ATOM 1537 C C . ASP A 1 189 ? 8.463 -4.887 4.241 1.00 87.38 189 ASP A C 1
ATOM 1539 O O . ASP A 1 189 ? 9.067 -3.895 3.831 1.00 87.38 189 ASP A O 1
ATOM 1543 N N . ASN A 1 190 ? 8.723 -5.401 5.444 1.00 82.12 190 ASN A N 1
ATOM 1544 C CA . ASN A 1 190 ? 9.714 -4.792 6.335 1.00 82.12 190 ASN A CA 1
ATOM 1545 C C . ASN A 1 190 ? 11.131 -4.717 5.732 1.00 82.12 190 ASN A C 1
ATOM 1547 O O . ASN A 1 190 ? 11.878 -3.820 6.110 1.00 82.12 190 ASN A O 1
ATOM 1551 N N . ARG A 1 191 ? 11.510 -5.622 4.816 1.00 83.56 191 ARG A N 1
ATOM 1552 C CA . ARG A 1 191 ? 12.857 -5.679 4.221 1.00 83.56 191 ARG A CA 1
ATOM 1553 C C . ARG A 1 191 ? 12.994 -4.730 3.039 1.00 83.56 191 ARG A C 1
ATOM 1555 O O . ARG A 1 191 ? 14.004 -4.046 2.921 1.00 83.56 191 ARG A O 1
ATOM 1562 N N . SER A 1 192 ? 12.001 -4.687 2.153 1.00 91.12 192 SER A N 1
ATOM 1563 C CA . SER A 1 192 ? 12.033 -3.816 0.971 1.00 91.12 192 SER A CA 1
ATOM 1564 C C . SER A 1 192 ? 11.564 -2.387 1.256 1.00 91.12 192 SER A C 1
ATOM 1566 O O . SER A 1 192 ? 11.822 -1.490 0.450 1.00 91.12 192 SER A O 1
ATOM 1568 N N . ALA A 1 193 ? 10.937 -2.138 2.410 1.00 93.19 193 ALA A N 1
ATOM 1569 C CA . ALA A 1 193 ? 10.505 -0.807 2.836 1.00 93.19 193 ALA A CA 1
ATOM 1570 C C . ALA A 1 193 ? 11.641 0.228 2.855 1.00 93.19 193 ALA A C 1
ATOM 1572 O O . ALA A 1 193 ? 11.393 1.399 2.567 1.00 93.19 193 ALA A O 1
ATOM 1573 N N . ILE A 1 194 ? 12.890 -0.191 3.093 1.00 94.94 194 ILE A N 1
ATOM 1574 C CA . ILE A 1 194 ? 14.042 0.719 3.088 1.00 94.94 194 ILE A CA 1
ATOM 1575 C C . ILE A 1 194 ? 14.163 1.498 1.780 1.00 94.94 194 ILE A C 1
ATOM 1577 O O . ILE A 1 194 ? 14.454 2.690 1.807 1.00 94.94 194 ILE A O 1
ATOM 1581 N N . TYR A 1 195 ? 13.860 0.881 0.635 1.00 95.69 195 TYR A N 1
ATOM 1582 C CA . TYR A 1 195 ? 13.963 1.542 -0.667 1.00 95.69 195 TYR A CA 1
ATOM 1583 C C . TYR A 1 195 ? 12.975 2.701 -0.815 1.00 95.69 195 TYR A C 1
ATOM 1585 O O . TYR A 1 195 ? 13.286 3.674 -1.504 1.00 95.69 195 TYR A O 1
ATOM 1593 N N . ILE A 1 196 ? 11.826 2.643 -0.129 1.00 96.12 196 ILE A N 1
ATOM 1594 C CA . ILE A 1 196 ? 10.901 3.778 -0.034 1.00 96.12 196 ILE A CA 1
ATOM 1595 C C . ILE A 1 196 ? 11.580 4.927 0.698 1.00 96.12 196 ILE A C 1
ATOM 1597 O O . ILE A 1 196 ? 11.554 6.057 0.216 1.00 96.12 196 ILE A O 1
ATOM 1601 N N . LEU A 1 197 ? 12.201 4.644 1.843 1.00 92.81 197 LEU A N 1
ATOM 1602 C CA . LEU A 1 197 ? 12.853 5.666 2.650 1.00 92.81 197 LEU A CA 1
ATOM 1603 C C . LEU A 1 197 ? 14.057 6.269 1.920 1.00 92.81 197 LEU A C 1
ATOM 1605 O O . LEU A 1 197 ? 14.197 7.490 1.901 1.00 92.81 197 LEU A O 1
ATOM 1609 N N . LEU A 1 198 ? 14.858 5.443 1.238 1.00 91.94 198 LEU A N 1
ATOM 1610 C CA . LEU A 1 198 ? 15.948 5.908 0.381 1.00 91.94 198 LEU A CA 1
ATOM 1611 C C . LEU A 1 198 ? 15.429 6.843 -0.709 1.00 91.94 198 LEU A C 1
ATOM 1613 O O . LEU A 1 198 ? 15.967 7.937 -0.876 1.00 91.94 198 LEU A O 1
ATOM 1617 N N . ALA A 1 199 ? 14.365 6.461 -1.419 1.00 91.62 199 ALA A N 1
ATOM 1618 C CA . ALA A 1 199 ? 13.766 7.316 -2.436 1.00 91.62 199 ALA A CA 1
ATOM 1619 C C . ALA A 1 199 ? 13.200 8.612 -1.842 1.00 91.62 199 ALA A C 1
ATOM 1621 O O . ALA A 1 199 ? 13.425 9.688 -2.397 1.00 91.62 199 ALA A O 1
ATOM 1622 N N . LEU A 1 200 ? 12.538 8.534 -0.688 1.00 90.62 200 LEU A N 1
ATOM 1623 C CA . LEU A 1 200 ? 11.958 9.678 0.008 1.00 90.62 200 LEU A CA 1
ATOM 1624 C C . LEU A 1 200 ? 13.017 10.725 0.355 1.00 90.62 200 LEU A C 1
ATOM 1626 O O . LEU A 1 200 ? 12.823 11.911 0.070 1.00 90.62 200 LEU A O 1
ATOM 1630 N N . VAL A 1 201 ? 14.134 10.303 0.954 1.00 85.81 201 VAL A N 1
ATOM 1631 C CA . VAL A 1 201 ? 15.189 11.239 1.359 1.00 85.81 201 VAL A CA 1
ATOM 1632 C C . VAL A 1 201 ? 15.967 11.757 0.153 1.00 85.81 201 VAL A C 1
ATOM 1634 O O . VAL A 1 201 ? 16.309 12.937 0.141 1.00 85.81 201 VAL A O 1
ATOM 1637 N N . SER A 1 202 ? 16.188 10.926 -0.872 1.00 81.50 202 SER A N 1
ATOM 1638 C CA . SER A 1 202 ? 17.111 11.243 -1.970 1.00 81.50 202 SER A CA 1
ATOM 1639 C C . SER A 1 202 ? 16.525 11.998 -3.143 1.00 81.50 202 SER A C 1
ATOM 1641 O O . SER A 1 202 ? 17.208 12.860 -3.676 1.00 81.50 202 SER A O 1
ATOM 1643 N N . SER A 1 203 ? 15.273 11.744 -3.509 1.00 83.12 203 SER A N 1
ATOM 1644 C CA . SER A 1 203 ? 14.719 12.209 -4.783 1.00 83.12 203 SER A CA 1
ATOM 1645 C C . SER A 1 203 ? 13.673 13.316 -4.628 1.00 83.12 203 SER A C 1
ATOM 1647 O O . SER A 1 203 ? 13.013 13.455 -3.591 1.00 83.12 203 SER A O 1
ATOM 1649 N N . VAL A 1 204 ? 13.508 14.117 -5.685 1.00 83.62 204 VAL A N 1
ATOM 1650 C CA . VAL A 1 204 ? 12.541 15.223 -5.763 1.00 83.62 204 VAL A CA 1
ATOM 1651 C C . VAL A 1 204 ? 11.836 15.243 -7.121 1.00 83.62 204 VAL A C 1
ATOM 1653 O O . VAL A 1 204 ? 12.426 14.828 -8.117 1.00 83.62 204 VAL A O 1
ATOM 1656 N N . PRO A 1 205 ? 10.585 15.729 -7.205 1.00 84.94 205 PRO A N 1
ATOM 1657 C CA . PRO A 1 205 ? 9.909 15.902 -8.486 1.00 84.94 205 PRO A CA 1
ATOM 1658 C C . PRO A 1 205 ? 10.680 16.835 -9.429 1.00 84.94 205 PRO A C 1
ATOM 1660 O O . PRO A 1 205 ? 11.203 17.868 -9.011 1.00 84.94 205 PRO A O 1
ATOM 1663 N N . ASN A 1 206 ? 10.670 16.514 -10.726 1.00 80.69 206 ASN A N 1
ATOM 1664 C CA . ASN A 1 206 ? 11.351 17.305 -11.758 1.00 80.69 206 ASN A CA 1
ATOM 1665 C C . ASN A 1 206 ? 10.709 18.684 -11.996 1.00 80.69 206 ASN A C 1
ATOM 1667 O O . ASN A 1 206 ? 11.353 19.588 -12.524 1.00 80.69 206 ASN A O 1
ATOM 1671 N N . ARG A 1 207 ? 9.429 18.855 -11.641 1.00 79.81 207 ARG A N 1
ATOM 1672 C CA . ARG A 1 207 ? 8.682 20.094 -11.887 1.00 79.81 207 ARG A CA 1
ATOM 1673 C C . ARG A 1 207 ? 8.755 21.041 -10.690 1.00 79.81 207 ARG A C 1
ATOM 1675 O O . ARG A 1 207 ? 8.422 20.607 -9.587 1.00 79.81 207 ARG A O 1
ATOM 1682 N N . PRO A 1 208 ? 9.094 22.328 -10.889 1.00 79.81 208 PRO A N 1
ATOM 1683 C CA . PRO A 1 208 ? 9.234 23.289 -9.796 1.00 79.81 208 PRO A CA 1
ATOM 1684 C C . PRO A 1 208 ? 7.995 23.413 -8.896 1.00 79.81 208 PRO A C 1
ATOM 1686 O O . PRO A 1 208 ? 8.136 23.405 -7.676 1.00 79.81 208 PRO A O 1
ATOM 1689 N N . GLN A 1 209 ? 6.792 23.458 -9.481 1.00 80.38 209 GLN A N 1
ATOM 1690 C CA . GLN A 1 209 ? 5.532 23.623 -8.742 1.00 80.38 209 GLN A CA 1
ATOM 1691 C C . GLN A 1 209 ? 5.260 22.437 -7.803 1.00 80.38 209 GLN A C 1
ATOM 1693 O O . GLN A 1 209 ? 4.919 22.617 -6.636 1.00 80.38 209 GLN A O 1
ATOM 1698 N N . LEU A 1 210 ? 5.465 21.208 -8.289 1.00 82.31 210 LEU A N 1
ATOM 1699 C CA . LEU A 1 210 ? 5.342 20.012 -7.453 1.00 82.31 210 LEU A CA 1
ATOM 1700 C C . LEU A 1 210 ? 6.477 19.909 -6.436 1.00 82.31 210 LEU A C 1
ATOM 1702 O O . LEU A 1 210 ? 6.248 19.475 -5.312 1.00 82.31 210 LEU A O 1
ATOM 1706 N N . LYS A 1 211 ? 7.695 20.308 -6.813 1.00 85.00 211 LYS A N 1
ATOM 1707 C CA . LYS A 1 211 ? 8.880 20.209 -5.960 1.00 85.00 211 LYS A CA 1
ATOM 1708 C C . LYS A 1 211 ? 8.691 20.954 -4.640 1.00 85.00 211 LYS A C 1
ATOM 1710 O O . LYS A 1 211 ? 8.967 20.376 -3.596 1.00 85.00 211 LYS A O 1
ATOM 1715 N N . GLU A 1 212 ? 8.199 22.190 -4.661 1.00 82.88 212 GLU A N 1
ATOM 1716 C CA . GLU A 1 212 ? 8.002 22.977 -3.435 1.00 82.88 212 GLU A CA 1
ATOM 1717 C C . GLU A 1 212 ? 7.005 22.307 -2.474 1.00 82.88 212 GLU A C 1
ATOM 1719 O O . GLU A 1 212 ? 7.321 22.058 -1.307 1.00 82.88 212 GLU A O 1
ATOM 1724 N N . THR A 1 213 ? 5.831 21.923 -2.986 1.00 86.56 213 THR A N 1
ATOM 1725 C CA . THR A 1 213 ? 4.791 21.260 -2.180 1.00 86.56 213 THR A CA 1
ATOM 1726 C C . THR A 1 213 ? 5.241 19.893 -1.658 1.00 86.56 213 THR A C 1
ATOM 1728 O O . THR A 1 213 ? 5.021 19.567 -0.487 1.00 86.56 213 THR A O 1
ATOM 1731 N N . TYR A 1 214 ? 5.939 19.115 -2.487 1.00 88.44 214 TYR A N 1
ATOM 1732 C CA . TYR A 1 214 ? 6.520 17.828 -2.118 1.00 88.44 214 TYR A CA 1
ATOM 1733 C C . TYR A 1 214 ? 7.549 17.979 -0.996 1.00 88.44 214 TYR A C 1
ATOM 1735 O O . TYR A 1 214 ? 7.510 1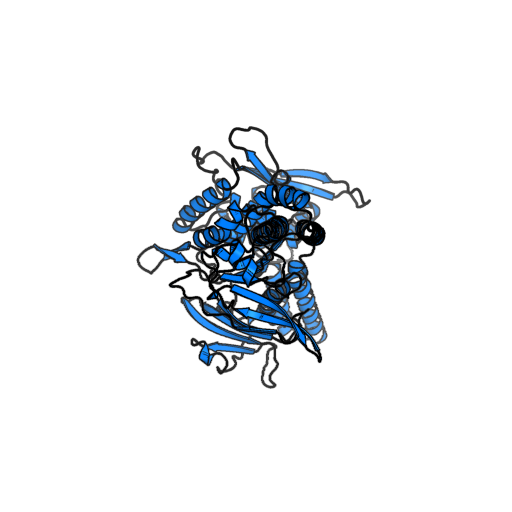7.226 -0.025 1.00 88.44 214 TYR A O 1
ATOM 1743 N N . LEU A 1 215 ? 8.445 18.966 -1.084 1.00 87.00 215 LEU A N 1
ATOM 1744 C CA . LEU A 1 215 ? 9.473 19.204 -0.069 1.00 87.00 215 LEU A CA 1
ATOM 1745 C C . LEU A 1 215 ? 8.875 19.613 1.275 1.00 87.00 215 LEU A C 1
ATOM 1747 O O . LEU A 1 215 ? 9.302 19.093 2.309 1.00 87.00 215 LEU A O 1
ATOM 1751 N N . ALA A 1 216 ? 7.850 20.466 1.270 1.00 87.38 216 ALA A N 1
ATOM 1752 C CA . ALA A 1 216 ? 7.130 20.838 2.484 1.00 87.38 216 ALA A CA 1
ATOM 1753 C C . ALA A 1 216 ? 6.483 19.612 3.159 1.00 87.38 216 ALA A C 1
ATOM 1755 O O . ALA A 1 216 ? 6.627 19.403 4.368 1.00 87.38 216 ALA A O 1
ATOM 1756 N N . LYS A 1 217 ? 5.823 18.752 2.374 1.00 92.06 217 LYS A N 1
ATOM 1757 C CA . LYS A 1 217 ? 5.207 17.507 2.862 1.00 92.06 217 LYS A CA 1
ATOM 1758 C C . LYS A 1 217 ? 6.233 16.495 3.348 1.00 92.06 217 LYS A C 1
ATOM 1760 O O . LYS A 1 217 ? 6.048 15.918 4.417 1.00 92.06 217 LYS A O 1
ATOM 1765 N N . ARG A 1 218 ? 7.335 16.327 2.615 1.00 91.81 218 ARG A N 1
ATOM 1766 C CA . ARG A 1 218 ? 8.465 15.482 3.013 1.00 91.81 218 ARG A CA 1
ATOM 1767 C C . ARG A 1 218 ? 9.024 15.934 4.351 1.00 91.81 218 ARG A C 1
ATOM 1769 O O . ARG A 1 218 ? 9.162 15.115 5.251 1.00 91.81 218 ARG A O 1
ATOM 1776 N N . ARG A 1 219 ? 9.288 17.233 4.514 1.00 88.31 219 ARG A N 1
ATOM 1777 C CA . ARG A 1 219 ? 9.784 17.796 5.775 1.00 88.31 219 ARG A CA 1
ATOM 1778 C C . ARG A 1 219 ? 8.821 17.503 6.922 1.00 88.31 219 ARG A C 1
ATOM 1780 O O . ARG A 1 219 ? 9.254 17.093 7.993 1.00 88.31 219 ARG A O 1
ATOM 1787 N N . LYS A 1 220 ? 7.515 17.656 6.697 1.00 91.38 220 LYS A N 1
ATOM 1788 C CA . LYS A 1 220 ? 6.491 17.338 7.699 1.00 91.38 220 LYS A CA 1
ATOM 1789 C C . LYS A 1 220 ? 6.469 15.854 8.073 1.00 91.38 220 LYS A C 1
ATOM 1791 O O . LYS A 1 220 ? 6.381 15.542 9.257 1.00 91.38 220 LYS A O 1
ATOM 1796 N N . LEU A 1 221 ? 6.588 14.964 7.089 1.00 94.38 221 LEU A N 1
ATOM 1797 C CA . LEU A 1 221 ? 6.662 13.524 7.318 1.00 94.38 221 LEU A CA 1
ATOM 1798 C C . LEU A 1 221 ? 7.921 13.145 8.109 1.00 94.38 221 LEU A C 1
ATOM 1800 O O . LEU A 1 221 ? 7.812 12.455 9.115 1.00 94.38 221 LEU A O 1
ATOM 1804 N N . LEU A 1 222 ? 9.099 13.634 7.719 1.00 91.75 222 LEU A N 1
ATOM 1805 C CA . LEU A 1 222 ? 10.347 13.335 8.430 1.00 91.75 222 LEU A CA 1
ATOM 1806 C C . LEU A 1 222 ? 10.329 13.880 9.870 1.00 91.75 222 LEU A C 1
ATOM 1808 O O . LEU A 1 222 ? 10.697 13.165 10.795 1.00 91.75 222 LEU A O 1
ATOM 1812 N N . ASN A 1 223 ? 9.776 15.082 10.082 1.00 90.12 223 ASN A N 1
ATOM 1813 C CA . ASN A 1 223 ? 9.581 15.669 11.415 1.00 90.12 223 ASN A CA 1
ATOM 1814 C C . ASN A 1 223 ? 8.536 14.925 12.273 1.00 90.12 223 ASN A C 1
ATOM 1816 O O . ASN A 1 223 ? 8.399 15.230 13.458 1.00 90.12 223 ASN A O 1
ATOM 1820 N N . SER A 1 224 ? 7.764 13.989 11.706 1.00 91.75 224 SER A N 1
ATOM 1821 C CA . SER A 1 224 ? 6.833 13.173 12.498 1.00 91.75 224 SER A CA 1
ATOM 1822 C C . SER A 1 224 ? 7.553 12.168 13.402 1.00 91.75 224 SER A C 1
ATOM 1824 O O . SER A 1 224 ? 6.959 11.715 14.383 1.00 91.75 224 SER A O 1
ATOM 1826 N N . VAL A 1 225 ? 8.827 11.882 13.104 1.00 91.00 225 VAL A N 1
ATOM 1827 C CA . VAL A 1 225 ? 9.753 11.151 13.969 1.00 91.00 225 VAL A CA 1
ATOM 1828 C C . VAL A 1 225 ? 10.632 12.175 14.704 1.00 91.00 225 VAL A C 1
ATOM 1830 O O . VAL A 1 225 ? 11.387 12.912 14.060 1.00 91.00 225 VAL A O 1
ATOM 1833 N N . PRO A 1 226 ? 10.531 12.289 16.043 1.00 86.56 226 PRO A N 1
ATOM 1834 C CA . PRO A 1 226 ? 11.190 13.351 16.796 1.00 86.56 226 PRO A CA 1
ATOM 1835 C C . PRO A 1 226 ? 12.705 13.383 16.597 1.00 86.56 226 PRO A C 1
ATOM 1837 O O . PRO A 1 226 ? 13.412 12.421 16.876 1.00 86.56 226 PRO A O 1
ATOM 1840 N N . GLY A 1 227 ? 13.215 14.526 16.139 1.00 84.19 227 GLY A N 1
ATOM 1841 C CA . GLY A 1 227 ? 14.650 14.742 15.976 1.00 84.19 227 GLY A CA 1
ATOM 1842 C C . GLY A 1 227 ? 15.292 13.947 14.839 1.00 84.19 227 GLY A C 1
ATOM 1843 O O . GLY A 1 227 ? 16.486 14.124 14.634 1.00 84.19 227 GLY A O 1
ATOM 1844 N N . PHE A 1 228 ? 14.548 13.137 14.081 1.00 89.38 228 PHE A N 1
ATOM 1845 C CA . PHE A 1 228 ? 15.090 12.363 12.967 1.00 89.38 228 PHE A CA 1
ATOM 1846 C C . PHE A 1 228 ? 15.749 13.280 11.943 1.00 89.38 228 PHE A C 1
ATOM 1848 O O . PHE A 1 228 ? 15.075 14.156 11.405 1.00 89.38 228 PHE A O 1
ATOM 1855 N N . ASN A 1 229 ? 17.044 13.094 11.685 1.00 86.12 229 ASN A N 1
ATOM 1856 C CA . ASN A 1 229 ? 17.819 13.874 10.728 1.00 86.12 229 ASN A CA 1
ATOM 1857 C C . ASN A 1 229 ? 18.682 12.945 9.855 1.00 86.12 229 ASN A C 1
ATOM 1859 O O . ASN A 1 229 ? 19.740 12.506 10.310 1.00 86.12 229 ASN A O 1
ATOM 1863 N N . PRO A 1 230 ? 18.263 12.627 8.619 1.00 87.12 230 PRO A N 1
ATOM 1864 C CA . PRO A 1 230 ? 19.030 11.736 7.759 1.00 87.12 230 PRO A CA 1
ATOM 1865 C C . PRO A 1 230 ? 20.394 12.355 7.405 1.00 87.12 230 PRO A C 1
ATOM 1867 O O . PRO A 1 230 ? 20.517 13.570 7.247 1.00 87.12 230 PRO A O 1
ATOM 1870 N N . LEU A 1 231 ? 21.422 11.513 7.284 1.00 84.81 231 LEU A N 1
ATOM 1871 C CA . LEU A 1 231 ? 22.796 11.897 6.920 1.00 84.81 231 LEU A CA 1
ATOM 1872 C C . LEU A 1 231 ? 23.252 11.326 5.580 1.00 84.81 231 LEU A C 1
ATOM 1874 O O . LEU A 1 231 ? 24.126 11.888 4.926 1.00 84.81 231 LEU A O 1
ATOM 1878 N N . GLY A 1 232 ? 22.690 10.196 5.180 1.00 85.88 232 GLY A N 1
ATOM 1879 C CA . GLY A 1 232 ? 23.092 9.498 3.976 1.00 85.88 232 GLY A CA 1
ATOM 1880 C C . GLY A 1 232 ? 22.636 8.055 4.017 1.00 85.88 232 GLY A C 1
ATOM 1881 O O . GLY A 1 232 ? 21.998 7.622 4.973 1.00 85.88 232 GLY A O 1
ATOM 1882 N N . PHE A 1 233 ? 22.958 7.301 2.983 1.00 90.44 233 PHE A N 1
ATOM 1883 C CA . PHE A 1 233 ? 22.674 5.877 2.931 1.00 90.44 233 PHE A CA 1
ATOM 1884 C C . PHE A 1 233 ? 23.797 5.124 2.238 1.00 90.44 233 PHE A C 1
ATOM 1886 O O . PHE A 1 233 ? 24.669 5.713 1.597 1.00 90.44 233 PHE A O 1
ATOM 1893 N N . SER A 1 234 ? 23.769 3.806 2.362 1.00 91.62 234 SER A N 1
ATOM 1894 C CA . SER A 1 234 ? 24.685 2.923 1.663 1.00 91.62 234 SER A CA 1
ATOM 1895 C C . SER A 1 234 ? 23.940 1.816 0.933 1.00 91.62 234 SER A C 1
ATOM 1897 O O . SER A 1 234 ? 22.862 1.398 1.355 1.00 91.62 234 SER A O 1
ATOM 1899 N N . LEU A 1 235 ? 24.511 1.367 -0.184 1.00 92.19 235 LEU A N 1
ATOM 1900 C CA . LEU A 1 235 ? 24.031 0.222 -0.955 1.00 92.19 235 LEU A CA 1
ATOM 1901 C C . LEU A 1 235 ? 25.174 -0.764 -1.150 1.00 92.19 235 LEU A C 1
ATOM 1903 O O . LEU A 1 235 ? 26.203 -0.415 -1.733 1.00 92.19 235 LEU A O 1
ATOM 1907 N N . THR A 1 236 ? 24.982 -2.002 -0.712 1.00 91.88 236 THR A N 1
ATOM 1908 C CA . THR A 1 236 ? 25.939 -3.088 -0.918 1.00 91.88 236 THR A CA 1
ATOM 1909 C C . THR A 1 236 ? 25.518 -3.941 -2.103 1.00 91.88 236 THR A C 1
ATOM 1911 O O . THR A 1 236 ? 24.378 -4.396 -2.199 1.00 91.88 236 THR A O 1
ATOM 1914 N N . ILE A 1 237 ? 26.458 -4.185 -3.009 1.00 90.06 237 ILE A N 1
ATOM 1915 C CA . ILE A 1 237 ? 26.256 -4.901 -4.267 1.00 90.06 237 ILE A CA 1
ATOM 1916 C C . ILE A 1 237 ? 27.305 -6.009 -4.374 1.00 90.06 237 ILE A C 1
ATOM 1918 O O . ILE A 1 237 ? 28.451 -5.848 -3.956 1.00 90.06 237 ILE A O 1
ATOM 1922 N N . ASP A 1 238 ? 26.911 -7.156 -4.926 1.00 82.31 238 ASP A N 1
ATOM 1923 C CA . ASP A 1 238 ? 27.840 -8.242 -5.255 1.00 82.31 238 ASP A CA 1
ATOM 1924 C C . ASP A 1 238 ? 28.702 -7.840 -6.465 1.00 82.31 238 ASP A C 1
ATOM 1926 O O . ASP A 1 238 ? 28.177 -7.636 -7.564 1.00 82.31 238 ASP A O 1
ATOM 1930 N N . GLU A 1 239 ? 30.020 -7.742 -6.279 1.00 77.81 239 GLU A N 1
ATOM 1931 C CA . GLU A 1 239 ? 30.968 -7.279 -7.304 1.00 77.81 239 GLU A CA 1
ATOM 1932 C C . GLU A 1 239 ? 30.898 -8.149 -8.572 1.00 77.81 239 GLU A C 1
ATOM 1934 O O . GLU A 1 239 ? 30.967 -7.642 -9.690 1.00 77.81 239 GLU A O 1
ATOM 1939 N N . SER A 1 240 ? 30.634 -9.454 -8.426 1.00 76.62 240 SER A N 1
ATOM 1940 C CA . SER A 1 240 ? 30.491 -10.369 -9.571 1.00 76.62 240 SER A CA 1
ATOM 1941 C C . SER A 1 240 ? 29.292 -10.030 -10.467 1.00 76.62 240 SER A C 1
ATOM 1943 O O . SER A 1 240 ? 29.250 -10.397 -11.646 1.00 76.62 240 SER A O 1
ATOM 1945 N N . LYS A 1 241 ? 28.294 -9.326 -9.921 1.00 76.31 241 LYS A N 1
ATOM 1946 C CA . LYS A 1 241 ? 27.142 -8.811 -10.668 1.00 76.31 241 LYS A CA 1
ATOM 1947 C C . LYS A 1 241 ? 27.411 -7.424 -11.246 1.00 76.31 241 LYS A C 1
ATOM 1949 O O . LYS A 1 241 ? 26.796 -7.077 -12.254 1.00 76.31 241 LYS A O 1
ATOM 1954 N N . ILE A 1 242 ? 28.346 -6.671 -10.669 1.00 68.12 242 ILE A N 1
ATOM 1955 C CA . ILE A 1 242 ? 28.830 -5.396 -11.208 1.00 68.12 242 ILE A CA 1
ATOM 1956 C C . ILE A 1 242 ? 29.626 -5.624 -12.493 1.00 68.12 242 ILE A C 1
ATOM 1958 O O . ILE A 1 242 ? 29.380 -4.947 -13.488 1.00 68.12 242 ILE A O 1
ATOM 1962 N N . ASP A 1 243 ? 30.468 -6.654 -12.554 1.00 61.25 243 ASP A N 1
ATOM 1963 C CA . ASP A 1 243 ? 31.154 -7.025 -13.799 1.00 61.25 243 ASP A CA 1
ATOM 1964 C C . ASP A 1 243 ? 30.171 -7.392 -14.915 1.00 61.25 243 ASP A C 1
ATOM 1966 O O . ASP A 1 243 ? 30.390 -7.043 -16.071 1.00 61.25 243 ASP A O 1
ATOM 1970 N N . LYS A 1 244 ? 29.031 -8.012 -14.581 1.00 63.94 244 LYS A N 1
ATOM 1971 C CA . LYS A 1 244 ? 27.938 -8.238 -15.543 1.00 63.94 244 LYS A CA 1
ATOM 1972 C C . LYS A 1 244 ? 27.247 -6.942 -15.967 1.00 63.94 244 LYS A C 1
ATOM 1974 O O . LYS A 1 244 ? 26.750 -6.892 -17.084 1.00 63.94 244 LYS A O 1
ATOM 1979 N N . LEU A 1 245 ? 27.233 -5.902 -15.126 1.00 59.91 245 LEU A N 1
ATOM 1980 C CA . LEU A 1 245 ? 26.808 -4.547 -15.504 1.00 59.91 245 LEU A CA 1
ATOM 1981 C C . LEU A 1 245 ? 27.845 -3.856 -16.418 1.00 59.91 245 LEU A C 1
ATOM 1983 O O . LEU A 1 245 ? 27.449 -3.054 -17.262 1.00 59.91 245 LEU A O 1
ATOM 1987 N N . HIS A 1 246 ? 29.145 -4.168 -16.304 1.00 50.56 246 HIS A N 1
ATOM 1988 C CA . HIS A 1 246 ? 30.227 -3.550 -17.093 1.00 50.56 246 HIS A CA 1
ATOM 1989 C C . HIS A 1 246 ? 30.627 -4.305 -18.379 1.00 50.56 246 HIS A C 1
ATOM 1991 O O . HIS A 1 246 ? 31.011 -3.657 -19.355 1.00 50.56 246 HIS A O 1
ATOM 1997 N N . LEU A 1 247 ? 30.513 -5.635 -18.439 1.00 41.97 247 LEU A N 1
ATOM 1998 C CA . LEU A 1 247 ? 30.949 -6.472 -19.566 1.00 41.97 247 LEU A CA 1
ATOM 1999 C C . LEU A 1 247 ? 29.846 -6.662 -20.615 1.00 41.97 247 LEU A C 1
ATOM 2001 O O . LEU A 1 247 ? 29.344 -7.759 -20.845 1.00 41.97 247 LEU A O 1
ATOM 2005 N N . GLY A 1 248 ? 29.535 -5.584 -21.332 1.00 40.50 248 GLY A N 1
ATOM 2006 C CA . GLY A 1 248 ? 29.158 -5.716 -22.736 1.00 40.50 248 GLY A CA 1
ATOM 2007 C C . GLY A 1 248 ? 30.439 -5.866 -23.550 1.00 40.50 248 GLY A C 1
ATOM 2008 O O . GLY A 1 248 ? 31.088 -4.866 -23.849 1.00 40.50 248 GLY A O 1
ATOM 2009 N N . GLN A 1 249 ? 30.840 -7.096 -23.891 1.00 39.06 249 GLN A N 1
ATOM 2010 C CA . GLN A 1 249 ? 31.812 -7.263 -24.970 1.00 39.06 249 GLN A CA 1
ATOM 2011 C C . GLN A 1 249 ? 31.238 -6.626 -26.239 1.00 39.06 249 GLN A C 1
ATOM 2013 O O . GLN A 1 249 ? 30.075 -6.830 -26.584 1.00 39.06 249 GLN A O 1
ATOM 2018 N N . SER A 1 250 ? 32.092 -5.855 -26.909 1.00 39.94 250 SER A N 1
ATOM 2019 C CA . SER A 1 250 ? 31.864 -4.990 -28.073 1.00 39.94 250 SER A CA 1
ATOM 2020 C C . SER A 1 250 ? 31.398 -5.710 -29.362 1.00 39.94 250 SER A C 1
ATOM 2022 O O . SER A 1 250 ? 31.788 -5.329 -30.460 1.00 39.94 250 SER A O 1
ATOM 2024 N N . GLY A 1 251 ? 30.598 -6.776 -29.261 1.00 38.97 251 GLY A N 1
ATOM 2025 C CA . GLY A 1 251 ? 30.201 -7.630 -30.388 1.00 38.97 251 GLY A CA 1
ATOM 2026 C C . GLY A 1 251 ? 28.716 -7.990 -30.474 1.00 38.97 251 GLY A C 1
ATOM 2027 O O . GLY A 1 251 ? 28.291 -8.504 -31.502 1.00 38.97 251 GLY A O 1
ATOM 2028 N N . SER A 1 252 ? 27.899 -7.701 -29.456 1.00 38.44 252 SER A N 1
ATOM 2029 C CA . SER A 1 252 ? 26.438 -7.836 -29.557 1.00 38.44 252 SER A CA 1
ATOM 2030 C C . SER A 1 252 ? 25.761 -6.716 -28.773 1.00 38.44 252 SER A C 1
ATOM 2032 O O . SER A 1 252 ? 26.048 -6.507 -27.596 1.00 38.44 252 SER A O 1
ATOM 2034 N N . VAL A 1 253 ? 24.905 -5.939 -29.438 1.00 40.59 253 VAL A N 1
ATOM 2035 C CA . VAL A 1 253 ? 24.164 -4.829 -28.823 1.00 40.59 253 VAL A CA 1
ATOM 2036 C C . VAL A 1 253 ? 23.026 -5.423 -27.993 1.00 40.59 253 VAL A C 1
ATOM 2038 O O . VAL A 1 253 ? 21.871 -5.425 -28.408 1.00 40.59 253 VAL A O 1
ATOM 2041 N N . GLN A 1 254 ? 23.342 -5.986 -26.826 1.00 48.97 254 GLN A N 1
ATOM 2042 C CA . GLN A 1 254 ? 22.313 -6.358 -25.863 1.00 48.97 254 GLN A CA 1
ATOM 2043 C C . GLN A 1 254 ? 21.769 -5.062 -25.252 1.00 48.97 254 GLN A C 1
ATOM 2045 O O . GLN A 1 254 ? 22.428 -4.408 -24.442 1.00 48.97 254 GLN A O 1
ATOM 2050 N N . LYS A 1 255 ? 20.590 -4.635 -25.712 1.00 58.59 255 LYS A N 1
ATOM 2051 C CA . LYS A 1 255 ? 19.907 -3.442 -25.207 1.00 58.59 255 LYS A CA 1
ATOM 2052 C C . LYS A 1 255 ? 19.483 -3.712 -23.762 1.00 58.59 255 LYS A C 1
ATOM 2054 O O . LYS A 1 255 ? 18.652 -4.579 -23.514 1.00 58.59 255 LYS A O 1
ATOM 2059 N N . TRP A 1 256 ? 20.089 -3.007 -22.811 1.00 66.94 256 TRP A N 1
ATOM 2060 C CA . TRP A 1 256 ? 19.744 -3.149 -21.400 1.00 66.94 256 TRP A CA 1
ATOM 2061 C C . TRP A 1 256 ? 18.345 -2.583 -21.129 1.00 66.94 256 TRP A C 1
ATOM 2063 O O . TRP A 1 256 ? 17.978 -1.560 -21.718 1.00 66.94 256 TRP A O 1
ATOM 2073 N N . PRO A 1 257 ? 17.571 -3.196 -20.220 1.00 81.62 257 PRO A N 1
ATOM 2074 C CA . PRO A 1 257 ? 16.308 -2.621 -19.784 1.00 81.62 257 PRO A CA 1
ATOM 2075 C C . PRO A 1 257 ? 16.508 -1.241 -19.145 1.00 81.62 257 PRO A C 1
ATOM 2077 O O . PRO A 1 257 ? 17.560 -0.963 -18.553 1.00 81.62 257 PRO A O 1
ATOM 2080 N N . ARG A 1 258 ? 15.497 -0.371 -19.252 1.00 85.19 258 ARG A N 1
ATOM 2081 C CA . ARG A 1 258 ? 15.580 1.049 -18.871 1.00 85.19 258 ARG A CA 1
ATOM 2082 C C . ARG A 1 258 ? 16.096 1.245 -17.443 1.00 85.19 258 ARG A C 1
ATOM 2084 O O . ARG A 1 258 ? 17.119 1.900 -17.256 1.00 85.19 258 ARG A O 1
ATOM 2091 N N . TYR A 1 259 ? 15.439 0.651 -16.446 1.00 88.81 259 TYR A N 1
ATOM 2092 C CA . TYR A 1 259 ? 15.803 0.863 -15.040 1.00 88.81 259 TYR A CA 1
ATOM 2093 C C . TYR A 1 259 ? 17.164 0.270 -14.657 1.00 88.81 259 TYR A C 1
ATOM 2095 O O . TYR A 1 259 ? 17.889 0.890 -13.888 1.00 88.81 259 TYR A O 1
ATOM 2103 N N . LEU A 1 260 ? 17.579 -0.863 -15.231 1.00 86.38 260 LEU A N 1
ATOM 2104 C CA . LEU A 1 260 ? 18.931 -1.383 -14.986 1.00 86.38 260 LEU A CA 1
ATOM 2105 C C . LEU A 1 260 ? 20.015 -0.507 -15.629 1.00 86.38 260 LEU A C 1
ATOM 2107 O O . LEU A 1 260 ? 21.093 -0.346 -15.059 1.00 86.38 260 LEU A O 1
ATOM 2111 N N . SER A 1 261 ? 19.721 0.098 -16.783 1.00 83.69 261 SER A N 1
ATOM 2112 C CA . SER A 1 261 ? 20.619 1.064 -17.429 1.00 83.69 261 SER A CA 1
ATOM 2113 C C . SER A 1 261 ? 20.795 2.319 -16.574 1.00 83.69 261 SER A C 1
ATOM 2115 O O . SER A 1 261 ? 21.923 2.759 -16.357 1.00 83.69 261 SER A O 1
ATOM 2117 N N . LEU A 1 262 ? 19.690 2.850 -16.042 1.00 86.31 262 LEU A N 1
ATOM 2118 C CA . LEU A 1 262 ? 19.695 3.996 -15.130 1.00 86.31 262 LEU A CA 1
ATOM 2119 C C . LEU A 1 262 ? 20.447 3.677 -13.834 1.00 86.31 262 LEU A C 1
ATOM 2121 O O . LEU A 1 262 ? 21.297 4.456 -13.410 1.00 86.31 262 LEU A O 1
ATOM 2125 N N . PHE A 1 263 ? 20.209 2.496 -13.256 1.00 87.38 263 PHE A N 1
ATOM 2126 C CA . PHE A 1 263 ? 20.907 2.039 -12.054 1.00 87.38 263 PHE A CA 1
ATOM 2127 C C . PHE A 1 263 ? 22.418 1.957 -12.287 1.00 87.38 263 PHE A C 1
ATOM 2129 O O . PHE A 1 263 ? 23.205 2.445 -11.480 1.00 87.38 263 PHE A O 1
ATOM 2136 N N . ARG A 1 264 ? 22.837 1.410 -13.434 1.00 84.06 264 ARG A N 1
ATOM 2137 C CA . ARG A 1 264 ? 24.246 1.361 -13.835 1.00 84.06 264 ARG A CA 1
ATOM 2138 C C . ARG A 1 264 ? 24.855 2.755 -13.994 1.00 84.06 264 ARG A C 1
ATOM 2140 O O . ARG A 1 264 ? 25.959 2.979 -13.502 1.00 84.06 264 ARG A O 1
ATOM 2147 N N . GLN A 1 265 ? 24.180 3.663 -14.700 1.00 82.31 265 GLN A N 1
ATOM 2148 C CA . GLN A 1 265 ? 24.658 5.037 -14.891 1.00 82.31 265 GLN A CA 1
ATOM 2149 C C . GLN A 1 265 ? 24.846 5.732 -13.538 1.00 82.31 265 GLN A C 1
ATOM 2151 O O . GLN A 1 265 ? 25.894 6.332 -13.299 1.00 82.31 265 GLN A O 1
ATOM 2156 N N . TRP A 1 266 ? 23.883 5.556 -12.632 1.00 83.62 266 TRP A N 1
ATOM 2157 C CA . TRP A 1 266 ? 23.926 6.111 -11.285 1.00 83.62 266 TRP A CA 1
ATOM 2158 C C . TRP A 1 266 ? 25.067 5.546 -10.424 1.00 83.62 266 TRP A C 1
ATOM 2160 O O . TRP A 1 266 ? 25.789 6.293 -9.767 1.00 83.62 266 TRP A O 1
ATOM 2170 N N . LEU A 1 267 ? 25.319 4.236 -10.450 1.00 82.25 267 LEU A N 1
ATOM 2171 C CA . LEU A 1 267 ? 26.483 3.679 -9.746 1.00 82.25 267 LEU A CA 1
ATOM 2172 C C . LEU A 1 267 ? 27.807 4.161 -10.352 1.00 82.25 267 LEU A C 1
ATOM 2174 O O . LEU A 1 267 ? 28.766 4.413 -9.622 1.00 82.25 267 LEU A O 1
ATOM 2178 N N . GLY A 1 268 ? 27.856 4.328 -11.676 1.00 77.12 268 GLY A N 1
ATOM 2179 C CA . GLY A 1 268 ? 29.026 4.837 -12.389 1.00 77.12 268 GLY A CA 1
ATOM 2180 C C . GLY A 1 268 ? 29.423 6.251 -11.959 1.00 77.12 268 GLY A C 1
ATOM 2181 O O . GLY A 1 268 ? 30.613 6.509 -11.767 1.00 77.12 268 GLY A O 1
ATOM 2182 N N . SER A 1 269 ? 28.454 7.149 -11.741 1.00 72.31 269 SER A N 1
ATOM 2183 C C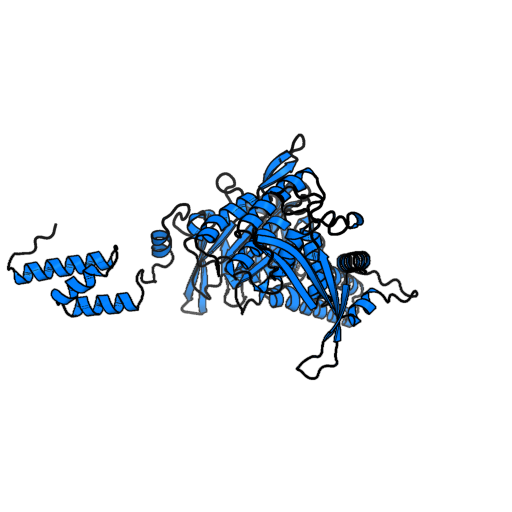A . SER A 1 269 ? 28.727 8.508 -11.243 1.00 72.31 269 SER A CA 1
ATOM 2184 C C . SER A 1 269 ? 29.263 8.527 -9.810 1.00 72.31 269 SER A C 1
ATOM 2186 O O . SER A 1 269 ? 30.002 9.437 -9.448 1.00 72.31 269 SER A O 1
ATOM 2188 N N . THR A 1 270 ? 28.941 7.505 -9.015 1.00 69.81 270 THR A N 1
ATOM 2189 C CA . THR A 1 270 ? 29.230 7.443 -7.569 1.00 69.81 270 THR A CA 1
ATOM 2190 C C . THR A 1 270 ? 30.362 6.464 -7.230 1.00 69.81 270 THR A C 1
ATOM 2192 O O . THR A 1 270 ? 30.625 6.152 -6.073 1.00 69.81 270 THR A O 1
ATOM 2195 N N . TRP A 1 271 ? 31.084 5.979 -8.245 1.00 69.56 271 TRP A N 1
ATOM 2196 C CA . TRP A 1 271 ? 32.071 4.904 -8.105 1.00 69.56 271 TRP A CA 1
ATOM 2197 C C . TRP A 1 271 ? 33.231 5.231 -7.155 1.00 69.56 271 TRP A C 1
ATOM 2199 O O . TRP A 1 271 ? 33.747 4.349 -6.466 1.00 69.56 271 TRP A O 1
ATOM 2209 N N . LYS A 1 272 ? 33.647 6.503 -7.111 1.00 66.62 272 LYS A N 1
ATOM 2210 C CA . LYS A 1 272 ? 34.739 6.974 -6.242 1.00 66.62 272 LYS A CA 1
ATOM 2211 C C . LYS A 1 272 ? 34.365 6.968 -4.757 1.00 66.62 272 LYS A C 1
ATOM 2213 O O . LYS A 1 272 ? 35.260 6.919 -3.922 1.00 66.62 272 LYS A O 1
ATOM 2218 N N . GLU A 1 273 ? 33.074 6.970 -4.442 1.00 76.75 273 GLU A N 1
ATOM 2219 C CA . GLU A 1 273 ? 32.521 6.952 -3.085 1.00 76.75 273 GLU A CA 1
ATOM 2220 C C . GLU A 1 273 ? 32.059 5.530 -2.729 1.00 76.75 273 GLU A C 1
ATOM 2222 O O . GLU A 1 273 ? 30.937 5.293 -2.286 1.00 76.75 273 GLU A O 1
ATOM 2227 N N . SER A 1 274 ? 32.927 4.542 -2.969 1.00 76.88 274 SER A N 1
ATOM 2228 C CA . SER A 1 274 ? 32.650 3.140 -2.652 1.00 76.88 274 SER A CA 1
ATOM 2229 C C . SER A 1 274 ? 33.827 2.453 -1.964 1.00 76.88 274 SER A C 1
ATOM 2231 O O . SER A 1 274 ? 34.991 2.776 -2.209 1.00 76.88 274 SER A O 1
ATOM 2233 N N . SER A 1 275 ? 33.522 1.484 -1.104 1.00 78.62 275 SER A N 1
ATOM 2234 C CA . SER A 1 275 ? 34.495 0.590 -0.473 1.00 78.62 275 SER A CA 1
ATOM 2235 C C . SER A 1 275 ? 34.264 -0.847 -0.938 1.00 78.62 275 SER A C 1
ATOM 2237 O O . SER A 1 275 ? 33.147 -1.225 -1.290 1.00 78.62 275 SER A O 1
ATOM 2239 N N . VAL A 1 276 ? 35.325 -1.655 -0.968 1.00 79.00 276 VAL A N 1
ATOM 2240 C CA . VAL A 1 276 ? 35.251 -3.074 -1.340 1.00 79.00 276 VAL A CA 1
ATOM 2241 C C . VAL A 1 276 ? 35.675 -3.914 -0.149 1.00 79.00 276 VAL A C 1
ATOM 2243 O O . VAL A 1 276 ? 36.738 -3.684 0.429 1.00 79.00 276 VAL A O 1
ATOM 2246 N N . ALA A 1 277 ? 34.859 -4.903 0.194 1.00 78.81 277 ALA A N 1
ATOM 2247 C CA . ALA A 1 277 ? 35.128 -5.851 1.260 1.00 78.81 277 ALA A CA 1
ATOM 2248 C C . ALA A 1 277 ? 34.880 -7.285 0.781 1.00 78.81 277 ALA A C 1
ATOM 2250 O O . ALA A 1 277 ? 34.005 -7.557 -0.040 1.00 78.81 277 ALA A O 1
ATOM 2251 N N . ILE A 1 278 ? 35.651 -8.227 1.320 1.00 76.94 278 ILE A N 1
ATOM 2252 C CA . ILE A 1 278 ? 35.427 -9.657 1.108 1.00 76.94 278 ILE A CA 1
ATOM 2253 C C . ILE A 1 278 ? 34.564 -10.153 2.268 1.00 76.94 278 ILE A C 1
ATOM 2255 O O . ILE A 1 278 ? 35.028 -10.176 3.409 1.00 76.94 278 ILE A O 1
ATOM 2259 N N . ARG A 1 279 ? 33.313 -10.551 1.999 1.00 75.44 279 ARG A N 1
ATOM 2260 C CA . ARG A 1 279 ? 32.462 -11.195 3.011 1.00 75.44 279 ARG A CA 1
ATOM 2261 C C . ARG A 1 279 ? 32.606 -12.711 2.930 1.00 75.44 279 ARG A C 1
ATOM 2263 O O . ARG A 1 279 ? 32.345 -13.331 1.897 1.00 75.44 279 ARG A O 1
ATOM 2270 N N . HIS A 1 280 ? 32.986 -13.305 4.055 1.00 73.12 280 HIS A N 1
ATOM 2271 C CA . HIS A 1 280 ? 32.970 -14.749 4.253 1.00 73.12 280 HIS A CA 1
ATOM 2272 C C . HIS A 1 280 ? 31.584 -15.172 4.747 1.00 73.12 280 HIS A C 1
ATOM 2274 O O . HIS A 1 280 ? 31.061 -14.591 5.695 1.00 73.12 280 HIS A O 1
ATOM 2280 N N . SER A 1 281 ? 30.982 -16.167 4.098 1.00 69.62 281 SER A N 1
ATOM 2281 C CA . SER A 1 281 ? 29.732 -16.763 4.571 1.00 69.62 281 SER A CA 1
ATOM 2282 C C . SER A 1 281 ? 30.028 -17.767 5.687 1.00 69.62 281 SER A C 1
ATOM 2284 O O . SER A 1 281 ? 30.971 -18.552 5.579 1.00 69.62 281 SER A O 1
ATOM 2286 N N . SER A 1 282 ? 29.200 -17.771 6.735 1.00 68.25 282 SER A N 1
ATOM 2287 C CA . SER A 1 282 ? 29.195 -18.799 7.787 1.00 68.25 282 SER A CA 1
ATOM 2288 C C . SER A 1 282 ? 28.833 -20.194 7.267 1.00 68.25 282 SER A C 1
ATOM 2290 O O . SER A 1 282 ? 29.144 -21.189 7.915 1.00 68.25 282 SER A O 1
ATOM 2292 N N . ASP A 1 283 ? 28.224 -20.271 6.081 1.00 68.25 283 ASP A N 1
ATOM 2293 C CA . ASP A 1 283 ? 27.536 -21.466 5.582 1.00 68.25 283 ASP A CA 1
ATOM 2294 C C . ASP A 1 283 ? 28.397 -22.261 4.581 1.00 68.25 283 ASP A C 1
ATOM 2296 O O . ASP A 1 283 ? 27.889 -23.049 3.783 1.00 68.25 283 ASP A O 1
ATOM 2300 N N . GLY A 1 284 ? 29.715 -22.028 4.570 1.00 66.19 284 GLY A N 1
ATOM 2301 C CA . GLY A 1 284 ? 30.665 -22.734 3.701 1.00 66.19 284 GLY A CA 1
ATOM 2302 C C . GLY A 1 284 ? 30.619 -22.332 2.220 1.00 66.19 284 GLY A C 1
ATOM 2303 O O . GLY A 1 284 ? 31.302 -22.947 1.401 1.00 66.19 284 GLY A O 1
ATOM 2304 N N . GLN A 1 285 ? 29.847 -21.302 1.853 1.00 73.56 285 GLN A N 1
ATOM 2305 C CA . GLN A 1 285 ? 29.893 -20.731 0.506 1.00 73.56 285 GLN A CA 1
ATOM 2306 C C . GLN A 1 285 ? 31.211 -19.982 0.255 1.00 73.56 285 GLN A C 1
ATOM 2308 O O . GLN A 1 285 ? 31.782 -19.416 1.194 1.00 73.56 285 GLN A O 1
ATOM 2313 N N . PRO A 1 286 ? 31.697 -19.941 -1.004 1.00 72.50 286 PRO A N 1
ATOM 2314 C CA . PRO A 1 286 ? 32.898 -19.189 -1.337 1.00 72.50 286 PRO A CA 1
ATOM 2315 C C . PRO A 1 286 ? 32.739 -17.713 -0.943 1.00 72.50 286 PRO A C 1
ATOM 2317 O O . PRO A 1 286 ? 31.631 -17.169 -1.035 1.00 72.50 286 PRO A O 1
ATOM 2320 N N . PRO A 1 287 ? 33.831 -17.060 -0.504 1.00 74.38 287 PRO A N 1
ATOM 2321 C CA . PRO A 1 287 ? 33.795 -15.656 -0.129 1.00 74.38 287 PRO A CA 1
ATOM 2322 C C . PRO A 1 287 ? 33.315 -14.815 -1.311 1.00 74.38 287 PRO A C 1
ATOM 2324 O O . PRO A 1 287 ? 33.767 -15.003 -2.443 1.00 74.38 287 PRO A O 1
ATOM 2327 N N . ARG A 1 288 ? 32.392 -13.892 -1.044 1.00 79.75 288 ARG A N 1
ATOM 2328 C CA . ARG A 1 288 ? 31.861 -12.981 -2.060 1.00 79.75 288 ARG A CA 1
ATOM 2329 C C . ARG A 1 288 ? 32.508 -11.619 -1.895 1.00 79.75 288 ARG A C 1
ATOM 2331 O O . ARG A 1 288 ? 32.584 -11.090 -0.785 1.00 79.75 288 ARG A O 1
ATOM 2338 N N . VAL A 1 289 ? 32.974 -11.061 -3.006 1.00 82.94 289 VAL A N 1
ATOM 2339 C CA . VAL A 1 289 ? 33.438 -9.677 -3.046 1.00 82.94 289 VAL A CA 1
ATOM 2340 C C . VAL A 1 289 ? 32.200 -8.795 -3.104 1.00 82.94 289 VAL A C 1
ATOM 2342 O O . VAL A 1 289 ? 31.357 -8.953 -3.986 1.00 82.94 289 VAL A O 1
ATOM 2345 N N . GLN A 1 290 ? 32.069 -7.906 -2.132 1.00 87.25 290 GLN A N 1
ATOM 2346 C CA . GLN A 1 290 ? 30.976 -6.953 -2.053 1.00 87.25 290 GLN A CA 1
ATOM 2347 C C . GLN A 1 290 ? 31.533 -5.541 -2.115 1.00 87.25 290 GLN A C 1
ATOM 2349 O O . GLN A 1 290 ? 32.548 -5.232 -1.485 1.00 87.25 290 GLN A O 1
ATOM 2354 N N . ARG A 1 291 ? 30.844 -4.681 -2.854 1.00 89.19 291 ARG A N 1
ATOM 2355 C CA . ARG A 1 291 ? 31.124 -3.254 -2.908 1.00 89.19 291 ARG A CA 1
ATOM 2356 C C . ARG A 1 291 ? 29.983 -2.493 -2.276 1.00 89.19 291 ARG A C 1
ATOM 2358 O O . ARG A 1 291 ? 28.829 -2.686 -2.650 1.00 89.19 291 ARG A O 1
ATOM 2365 N N . THR A 1 292 ? 30.323 -1.624 -1.340 1.00 90.62 292 THR A N 1
ATOM 2366 C CA . THR A 1 292 ? 29.379 -0.732 -0.680 1.00 90.62 292 THR A CA 1
ATOM 2367 C C . THR A 1 292 ? 29.578 0.670 -1.224 1.00 90.62 292 THR A C 1
ATOM 2369 O O . THR A 1 292 ? 30.662 1.236 -1.104 1.00 90.62 292 THR A O 1
ATOM 2372 N N . PHE A 1 293 ? 28.538 1.211 -1.845 1.00 88.06 293 PHE A N 1
ATOM 2373 C CA . PHE A 1 293 ? 28.463 2.600 -2.286 1.00 88.06 293 PHE A CA 1
ATOM 2374 C C . PHE A 1 293 ? 27.890 3.443 -1.155 1.00 88.06 293 PHE A C 1
ATOM 2376 O O . PHE A 1 293 ? 26.918 3.021 -0.526 1.00 88.06 293 PHE A O 1
ATOM 2383 N N . TYR A 1 294 ? 28.473 4.611 -0.907 1.00 86.31 294 TYR A N 1
ATOM 2384 C CA . TYR A 1 294 ? 28.016 5.553 0.110 1.00 86.31 294 TYR A CA 1
ATOM 2385 C C . TYR A 1 294 ? 27.462 6.800 -0.565 1.00 86.31 294 TYR A C 1
ATOM 2387 O O . TYR A 1 294 ? 28.051 7.317 -1.508 1.00 86.31 294 TYR A O 1
ATOM 2395 N N . PHE A 1 295 ? 26.335 7.279 -0.059 1.00 82.94 295 PHE A N 1
ATOM 2396 C CA . PHE A 1 295 ? 25.632 8.445 -0.570 1.00 82.94 295 PHE A CA 1
ATOM 2397 C C . PHE A 1 295 ? 25.400 9.394 0.598 1.00 82.94 295 PHE A C 1
ATOM 2399 O O . PHE A 1 295 ? 24.604 9.094 1.486 1.00 82.94 295 PHE A O 1
ATOM 2406 N N . SER A 1 296 ? 26.116 10.516 0.626 1.00 75.62 296 SER A N 1
ATOM 2407 C CA . SER A 1 296 ? 26.002 11.510 1.700 1.00 75.62 296 SER A CA 1
ATOM 2408 C C . SER A 1 296 ? 24.997 12.614 1.362 1.00 75.62 296 SER A C 1
ATOM 2410 O O . SER A 1 296 ? 24.844 13.001 0.204 1.00 75.62 296 SER A O 1
ATOM 2412 N N . LEU A 1 297 ? 24.308 13.124 2.384 1.00 70.50 297 LEU A N 1
ATOM 2413 C CA . LEU A 1 297 ? 23.477 14.322 2.296 1.00 70.50 297 LEU A CA 1
ATOM 2414 C C . LEU A 1 297 ? 24.363 15.568 2.392 1.00 70.50 297 LEU A C 1
ATOM 2416 O O . LEU A 1 297 ? 25.020 15.790 3.413 1.00 70.50 297 LEU A O 1
ATOM 2420 N N . SER A 1 298 ? 24.372 16.401 1.349 1.00 55.22 298 SER A N 1
ATOM 2421 C CA . SER A 1 298 ? 25.045 17.698 1.402 1.00 55.22 298 SER A CA 1
ATOM 2422 C C . SER A 1 298 ? 24.266 18.666 2.300 1.00 55.22 298 SER A C 1
ATOM 2424 O O . SER A 1 298 ? 23.043 18.781 2.240 1.00 55.22 298 SER A O 1
ATOM 2426 N N . LYS A 1 299 ? 24.989 19.381 3.170 1.00 52.31 299 LYS A N 1
ATOM 2427 C CA . LYS A 1 299 ? 24.426 20.447 4.020 1.00 52.31 299 LYS A CA 1
ATOM 2428 C C . LYS A 1 299 ? 24.503 21.833 3.371 1.00 52.31 299 LYS A C 1
ATOM 2430 O O . LYS A 1 299 ? 24.000 22.789 3.946 1.00 52.31 299 LYS A O 1
ATOM 2435 N N . GLU A 1 300 ? 25.138 21.963 2.205 1.00 42.41 300 GLU A N 1
ATOM 2436 C CA . GLU A 1 300 ? 25.533 23.261 1.634 1.00 42.41 300 GLU A CA 1
ATOM 2437 C C . GLU A 1 300 ? 24.352 24.150 1.195 1.00 42.41 300 GLU A C 1
ATOM 2439 O O . GLU A 1 300 ? 24.530 25.360 1.071 1.00 42.41 300 GLU A O 1
ATOM 2444 N N . GLN A 1 301 ? 23.140 23.598 1.046 1.00 40.12 301 GLN A N 1
ATOM 2445 C CA . GLN A 1 301 ? 21.907 24.359 0.772 1.00 40.12 301 GLN A CA 1
ATOM 2446 C C . GLN A 1 301 ? 20.838 24.259 1.876 1.00 40.12 301 GLN A C 1
ATOM 2448 O O . GLN A 1 301 ? 19.720 24.743 1.697 1.00 40.12 301 GLN A O 1
ATOM 2453 N N . ALA A 1 302 ? 21.151 23.641 3.018 1.00 43.28 302 ALA A N 1
ATOM 2454 C CA . ALA A 1 302 ? 20.213 23.504 4.128 1.00 43.28 302 ALA A CA 1
ATOM 2455 C C . ALA A 1 302 ? 20.192 24.786 4.978 1.00 43.28 302 ALA A C 1
ATOM 2457 O O . ALA A 1 302 ? 21.220 25.194 5.517 1.00 43.28 302 ALA A O 1
ATOM 2458 N N . THR A 1 303 ? 19.030 25.422 5.138 1.00 46.25 303 THR A N 1
ATOM 2459 C CA . THR A 1 303 ? 18.803 26.297 6.301 1.00 46.25 303 THR A CA 1
ATOM 2460 C C . THR A 1 303 ? 18.621 25.421 7.549 1.00 46.25 303 THR A C 1
ATOM 2462 O O . THR A 1 303 ? 18.326 24.237 7.413 1.00 46.25 303 THR A O 1
ATOM 2465 N N . ASP A 1 304 ? 18.771 25.967 8.764 1.00 46.59 304 ASP A N 1
ATOM 2466 C CA . ASP A 1 304 ? 18.653 25.202 10.031 1.00 46.59 304 ASP A CA 1
ATOM 2467 C C . ASP A 1 304 ? 17.337 24.391 10.170 1.00 46.59 304 ASP A C 1
ATOM 2469 O O . ASP A 1 304 ? 17.276 23.430 10.939 1.00 46.59 304 ASP A O 1
ATOM 2473 N N . ASP A 1 305 ? 16.300 24.740 9.398 1.00 47.53 305 ASP A N 1
ATOM 2474 C CA . ASP A 1 305 ? 14.989 24.076 9.364 1.00 47.53 305 ASP A CA 1
ATOM 2475 C C . ASP A 1 305 ? 14.762 23.157 8.151 1.00 47.53 305 ASP A C 1
ATOM 2477 O O . ASP A 1 305 ? 13.711 22.508 8.058 1.00 47.53 305 ASP A O 1
ATOM 2481 N N . ASP A 1 306 ? 15.704 23.093 7.207 1.00 47.88 306 ASP A N 1
ATOM 2482 C CA . ASP A 1 306 ? 15.615 22.211 6.051 1.00 47.88 306 ASP A CA 1
ATOM 2483 C C . ASP A 1 306 ? 16.398 20.925 6.306 1.00 47.88 306 ASP A C 1
ATOM 2485 O O . ASP A 1 306 ? 17.599 20.938 6.569 1.00 47.88 306 ASP A O 1
ATOM 2489 N N . TYR A 1 307 ? 15.719 19.784 6.186 1.00 51.69 307 TYR A N 1
ATOM 2490 C CA . TYR A 1 307 ? 16.426 18.539 5.918 1.00 51.69 307 TYR A CA 1
ATOM 2491 C C . TYR A 1 307 ? 17.098 18.744 4.573 1.00 51.69 307 TYR A C 1
ATOM 2493 O O . TYR A 1 307 ? 16.389 18.752 3.563 1.00 51.69 307 TYR A O 1
ATOM 2501 N N . GLY A 1 308 ? 18.407 19.011 4.592 1.00 47.81 308 GLY A N 1
ATOM 2502 C CA . GLY A 1 308 ? 19.184 19.348 3.407 1.00 47.81 308 GLY A CA 1
ATOM 2503 C C . GLY A 1 308 ? 18.714 18.550 2.201 1.00 47.81 308 GLY A C 1
ATOM 2504 O O . GLY A 1 308 ? 18.472 17.342 2.276 1.00 47.81 308 GLY A O 1
ATOM 2505 N N . LEU A 1 309 ? 18.488 19.245 1.092 1.00 50.78 309 LEU A N 1
ATOM 2506 C CA . LEU A 1 309 ? 18.322 18.561 -0.175 1.00 50.78 309 LEU A CA 1
ATOM 2507 C C . LEU A 1 309 ? 19.609 17.767 -0.400 1.00 50.78 309 LEU A C 1
ATOM 2509 O O . LEU A 1 309 ? 20.690 18.321 -0.231 1.00 50.78 309 LEU A O 1
ATOM 2513 N N . PHE A 1 310 ? 19.517 16.498 -0.817 1.00 52.34 310 PHE A N 1
ATOM 2514 C CA . PHE A 1 310 ? 20.623 15.981 -1.611 1.00 52.34 310 PHE A CA 1
ATOM 2515 C C . PHE A 1 310 ? 20.782 16.986 -2.750 1.00 52.34 310 PHE A C 1
ATOM 2517 O O . PHE A 1 310 ? 19.813 17.206 -3.487 1.00 52.34 310 PHE A O 1
ATOM 2524 N N . ASP A 1 311 ? 21.933 17.645 -2.850 1.00 42.19 311 ASP A N 1
ATOM 2525 C CA . ASP A 1 311 ? 22.221 18.587 -3.926 1.00 42.19 311 ASP A CA 1
ATOM 2526 C C . ASP A 1 311 ? 22.319 17.832 -5.251 1.00 42.19 311 ASP A C 1
ATOM 2528 O O . ASP A 1 311 ? 23.389 17.751 -5.837 1.00 42.19 311 ASP A O 1
ATOM 2532 N N . LYS A 1 312 ? 21.185 17.343 -5.770 1.00 48.78 312 LYS A N 1
ATOM 2533 C CA . LYS A 1 312 ? 21.042 16.618 -7.038 1.00 48.78 312 LYS A CA 1
ATOM 2534 C C . LYS A 1 312 ? 21.348 15.122 -6.886 1.00 48.78 312 LYS A C 1
ATOM 2536 O O . LYS A 1 312 ? 22.344 14.626 -7.403 1.00 48.78 312 LYS A O 1
ATOM 2541 N N . PHE A 1 313 ? 20.479 14.393 -6.175 1.00 53.34 313 PHE A N 1
ATOM 2542 C CA . PHE A 1 313 ? 20.436 12.928 -6.265 1.00 53.34 313 PHE A CA 1
ATOM 2543 C C . PHE A 1 313 ? 19.058 12.412 -6.721 1.00 53.34 313 PHE A C 1
ATOM 2545 O O . PHE A 1 313 ? 18.035 12.913 -6.263 1.00 53.34 313 PHE A O 1
ATOM 2552 N N . PRO A 1 314 ? 19.010 11.411 -7.622 1.00 56.44 314 PRO A N 1
ATOM 2553 C CA . PRO A 1 314 ? 20.109 11.019 -8.517 1.00 56.44 314 PRO A CA 1
ATOM 2554 C C . PRO A 1 314 ? 20.639 12.241 -9.305 1.00 56.44 314 PRO A C 1
ATOM 2556 O O . PRO A 1 314 ? 19.929 13.247 -9.371 1.00 56.44 314 PRO A O 1
ATOM 2559 N N . PRO A 1 315 ? 21.896 12.220 -9.793 1.00 59.16 315 PRO A N 1
ATOM 2560 C CA . PRO A 1 315 ? 22.527 13.383 -10.414 1.00 59.16 315 PRO A CA 1
ATOM 2561 C C . PRO A 1 315 ? 21.626 14.021 -11.474 1.00 59.16 315 PRO A C 1
ATOM 2563 O O . PRO A 1 315 ? 20.812 13.338 -12.097 1.00 59.16 315 PRO A O 1
ATOM 2566 N N . ASP A 1 316 ? 21.731 15.348 -11.621 1.00 56.81 316 ASP A N 1
ATOM 2567 C CA . ASP A 1 316 ? 20.811 16.162 -12.435 1.00 56.81 316 ASP A CA 1
ATOM 2568 C C . ASP A 1 316 ? 20.593 15.598 -13.846 1.00 56.81 316 ASP A C 1
ATOM 2570 O O . ASP A 1 316 ? 19.527 15.789 -14.414 1.00 56.81 316 ASP A O 1
ATOM 2574 N N . ASP A 1 317 ? 21.572 14.887 -14.407 1.00 58.22 317 ASP A N 1
ATOM 2575 C CA . ASP A 1 317 ? 21.512 14.266 -15.730 1.00 58.22 317 ASP A CA 1
ATOM 2576 C C . ASP A 1 317 ? 20.554 13.063 -15.826 1.00 58.22 317 ASP A C 1
ATOM 2578 O O . ASP A 1 317 ? 20.106 12.729 -16.924 1.00 58.22 317 ASP A O 1
ATOM 2582 N N . LEU A 1 318 ? 20.219 12.415 -14.707 1.00 64.31 318 LEU A N 1
ATOM 2583 C CA . LEU A 1 318 ? 19.303 11.272 -14.667 1.00 64.31 318 LEU A CA 1
ATOM 2584 C C . LEU A 1 318 ? 17.827 11.687 -14.597 1.00 64.31 318 LEU A C 1
ATOM 2586 O O . LEU A 1 318 ? 16.979 10.901 -15.017 1.00 64.31 318 LEU A O 1
ATOM 2590 N N . HIS A 1 319 ? 17.514 12.890 -14.090 1.00 67.50 319 HIS A N 1
ATOM 2591 C CA . HIS A 1 319 ? 16.150 13.441 -13.981 1.00 67.50 319 HIS A CA 1
ATOM 2592 C C . HIS A 1 319 ? 15.085 12.428 -13.495 1.00 67.50 319 HIS A C 1
ATOM 2594 O O . HIS A 1 319 ? 13.969 12.397 -14.019 1.00 67.50 319 HIS A O 1
ATOM 2600 N N . LEU A 1 320 ? 15.403 11.564 -12.522 1.00 79.88 320 LEU A N 1
ATOM 2601 C CA . LEU A 1 320 ? 14.450 10.553 -12.050 1.00 79.88 320 LEU A CA 1
ATOM 2602 C C . LEU A 1 320 ? 13.528 11.137 -10.990 1.00 79.88 320 LEU A C 1
ATOM 2604 O O . LEU A 1 320 ? 13.958 11.482 -9.888 1.00 79.88 320 LEU A O 1
ATOM 2608 N N . ALA A 1 321 ? 12.239 11.179 -11.311 1.00 87.12 321 ALA A N 1
ATOM 2609 C CA . ALA A 1 321 ? 11.227 11.546 -10.339 1.00 87.12 321 ALA A CA 1
ATOM 2610 C C . ALA A 1 321 ? 11.135 10.476 -9.224 1.00 87.12 321 ALA A C 1
ATOM 2612 O O . ALA A 1 321 ? 11.493 9.315 -9.450 1.00 87.12 321 ALA A O 1
ATOM 2613 N N . PRO A 1 322 ? 10.608 10.802 -8.030 1.00 90.50 322 PRO A N 1
ATOM 2614 C CA . PRO A 1 322 ? 10.735 9.926 -6.865 1.00 90.50 322 PRO A CA 1
ATOM 2615 C C . PRO A 1 322 ? 10.274 8.466 -7.021 1.00 90.50 322 PRO A C 1
ATOM 2617 O O . PRO A 1 322 ? 11.014 7.536 -6.702 1.00 90.50 322 PRO A O 1
ATOM 2620 N N . LEU A 1 323 ? 9.088 8.229 -7.588 1.00 91.94 323 LEU A N 1
ATOM 2621 C CA . LEU A 1 323 ? 8.604 6.886 -7.906 1.00 91.94 323 LEU A CA 1
ATOM 2622 C C . LEU A 1 323 ? 9.441 6.171 -8.982 1.00 91.94 323 LEU A C 1
ATOM 2624 O O . LEU A 1 323 ? 9.572 4.951 -8.929 1.00 91.94 323 LEU A O 1
ATOM 2628 N N . GLU A 1 324 ? 10.026 6.882 -9.951 1.00 90.50 324 GLU A N 1
ATOM 2629 C CA . GLU A 1 324 ? 10.926 6.269 -10.940 1.00 90.50 324 GLU A CA 1
ATOM 2630 C C . GLU A 1 324 ? 12.228 5.801 -10.297 1.00 90.50 324 GLU A C 1
ATOM 2632 O O . GLU A 1 324 ? 12.714 4.714 -10.614 1.00 90.50 324 GLU A O 1
ATOM 2637 N N . PHE A 1 325 ? 12.755 6.580 -9.353 1.00 91.38 325 PHE A N 1
ATOM 2638 C CA . PHE A 1 325 ? 13.911 6.179 -8.564 1.00 91.38 325 PHE A CA 1
ATOM 2639 C C . PHE A 1 325 ? 13.590 4.966 -7.674 1.00 91.38 325 PHE A C 1
ATOM 2641 O O . PHE A 1 325 ? 14.358 4.004 -7.651 1.00 91.38 325 PHE A O 1
ATOM 2648 N N . LEU A 1 326 ? 12.410 4.931 -7.042 1.00 94.19 326 LEU A N 1
ATOM 2649 C CA . LEU A 1 326 ? 11.937 3.748 -6.312 1.00 94.19 326 LEU A CA 1
ATOM 2650 C C . LEU A 1 326 ? 11.816 2.514 -7.223 1.00 94.19 326 LEU A C 1
ATOM 2652 O O . LEU A 1 326 ? 12.288 1.439 -6.857 1.00 94.19 326 LEU A O 1
ATOM 2656 N N . ASN A 1 327 ? 11.231 2.656 -8.420 1.00 93.56 327 ASN A N 1
ATOM 2657 C CA . ASN A 1 327 ? 11.150 1.564 -9.399 1.00 93.56 327 ASN A CA 1
ATOM 2658 C C . ASN A 1 327 ? 12.545 1.038 -9.755 1.00 93.56 327 ASN A C 1
ATOM 2660 O O . ASN A 1 327 ? 12.753 -0.172 -9.793 1.00 93.56 327 ASN A O 1
ATOM 2664 N N . MET A 1 328 ? 13.502 1.938 -9.985 1.00 92.94 328 MET A N 1
ATOM 2665 C CA . MET A 1 328 ? 14.879 1.578 -10.304 1.00 92.94 328 MET A CA 1
ATOM 2666 C C . MET A 1 328 ? 15.528 0.741 -9.196 1.00 92.94 328 MET A C 1
ATOM 2668 O O . MET A 1 328 ? 16.076 -0.327 -9.484 1.00 92.94 328 MET A O 1
ATOM 2672 N N . LEU A 1 329 ? 15.429 1.191 -7.940 1.00 93.88 329 LEU A N 1
ATOM 2673 C CA . LEU A 1 329 ? 15.948 0.460 -6.781 1.00 93.88 329 LEU A CA 1
ATOM 2674 C C . LEU A 1 329 ? 15.282 -0.913 -6.643 1.00 93.88 329 LEU A C 1
ATOM 2676 O O . LEU A 1 329 ? 15.970 -1.918 -6.476 1.00 93.88 329 LEU A O 1
ATOM 2680 N N . MET A 1 330 ? 13.957 -0.977 -6.791 1.00 94.38 330 MET A N 1
ATOM 2681 C CA . MET A 1 330 ? 13.208 -2.229 -6.683 1.00 94.38 330 MET A CA 1
ATOM 2682 C C . MET A 1 330 ? 13.550 -3.222 -7.796 1.00 94.38 330 MET A C 1
ATOM 2684 O O . MET A 1 330 ? 13.693 -4.412 -7.522 1.00 94.38 330 MET A O 1
ATOM 2688 N N . VAL A 1 331 ? 13.737 -2.767 -9.039 1.00 92.50 331 VAL A N 1
ATOM 2689 C CA . VAL A 1 331 ? 14.175 -3.632 -10.149 1.00 92.50 331 VAL A CA 1
ATOM 2690 C C . VAL A 1 331 ? 15.590 -4.159 -9.902 1.00 92.50 331 VAL A C 1
ATOM 2692 O O . VAL A 1 331 ? 15.849 -5.348 -10.117 1.00 92.50 331 VAL A O 1
ATOM 2695 N N . ALA A 1 332 ? 16.501 -3.316 -9.408 1.00 91.69 332 ALA A N 1
ATOM 2696 C CA . ALA A 1 332 ? 17.857 -3.731 -9.060 1.00 91.69 332 ALA A CA 1
ATOM 2697 C C . ALA A 1 332 ? 17.871 -4.742 -7.898 1.00 91.69 332 ALA A C 1
ATOM 2699 O O . ALA A 1 332 ? 18.582 -5.748 -7.971 1.00 91.69 332 ALA A O 1
ATOM 2700 N N . TYR A 1 333 ? 17.051 -4.520 -6.870 1.00 92.50 333 TYR A N 1
ATOM 2701 C CA . TYR A 1 333 ? 16.866 -5.433 -5.742 1.00 92.50 333 TYR A CA 1
ATOM 2702 C C . TYR A 1 333 ? 16.264 -6.779 -6.171 1.00 92.50 333 TYR A C 1
ATOM 2704 O O . TYR A 1 333 ? 16.858 -7.822 -5.905 1.00 92.50 333 TYR A O 1
ATOM 2712 N N . ARG A 1 334 ? 15.151 -6.782 -6.919 1.00 89.25 334 ARG A N 1
ATOM 2713 C CA . ARG A 1 334 ? 14.495 -8.007 -7.429 1.00 89.25 334 ARG A CA 1
ATOM 2714 C C . ARG A 1 334 ? 15.387 -8.811 -8.373 1.00 89.25 334 ARG A C 1
ATOM 2716 O O . ARG A 1 334 ? 15.347 -10.038 -8.372 1.00 89.25 334 ARG A O 1
ATOM 2723 N N . SER A 1 335 ? 16.227 -8.130 -9.152 1.00 86.50 335 SER A N 1
ATOM 2724 C CA . SER A 1 335 ? 17.243 -8.769 -10.005 1.00 86.50 335 SER A CA 1
ATOM 2725 C C . SER A 1 335 ? 18.468 -9.256 -9.206 1.00 86.50 335 SER A C 1
ATOM 2727 O O . SER A 1 335 ? 19.393 -9.865 -9.751 1.00 86.50 335 SER A O 1
ATOM 2729 N N . GLY A 1 336 ? 18.492 -8.995 -7.897 1.00 88.25 336 GLY A N 1
ATOM 2730 C CA . GLY A 1 336 ? 19.522 -9.407 -6.956 1.00 88.25 336 GLY A CA 1
ATOM 2731 C C . GLY A 1 336 ? 20.829 -8.626 -7.065 1.00 88.25 336 GLY A C 1
ATOM 2732 O O . GLY A 1 336 ? 21.846 -9.133 -6.592 1.00 88.25 336 GLY A O 1
ATOM 2733 N N . TYR A 1 337 ? 20.856 -7.463 -7.721 1.00 88.50 337 TYR A N 1
ATOM 2734 C CA . TYR A 1 337 ? 22.048 -6.610 -7.745 1.00 88.50 337 TYR A CA 1
ATOM 2735 C C . TYR A 1 337 ? 22.300 -6.010 -6.362 1.00 88.50 337 TYR A C 1
ATOM 2737 O O . TYR A 1 337 ? 23.407 -6.124 -5.847 1.00 88.50 337 TYR A O 1
ATOM 2745 N N . ILE A 1 338 ? 21.268 -5.439 -5.739 1.00 91.88 338 ILE A N 1
ATOM 2746 C CA . ILE A 1 338 ? 21.372 -4.911 -4.377 1.00 91.88 338 ILE A CA 1
ATOM 2747 C C . ILE A 1 338 ? 21.284 -6.081 -3.396 1.00 91.88 338 ILE A C 1
ATOM 2749 O O . ILE A 1 338 ? 20.293 -6.811 -3.378 1.00 91.88 338 ILE A O 1
ATOM 2753 N N . ALA A 1 339 ? 22.345 -6.272 -2.618 1.00 89.50 339 ALA A N 1
ATOM 2754 C CA . ALA A 1 339 ? 22.431 -7.285 -1.575 1.00 89.50 339 ALA A CA 1
ATOM 2755 C C . ALA A 1 339 ? 21.990 -6.738 -0.214 1.00 89.50 339 ALA A C 1
ATOM 2757 O O . ALA A 1 339 ? 21.368 -7.471 0.548 1.00 89.50 339 ALA A O 1
ATOM 2758 N N . ASP A 1 340 ? 22.324 -5.478 0.070 1.00 91.56 340 ASP A N 1
ATOM 2759 C CA . ASP A 1 340 ? 22.018 -4.815 1.335 1.00 91.56 340 ASP A CA 1
ATOM 2760 C C . ASP A 1 340 ? 21.846 -3.309 1.130 1.00 91.56 340 ASP A C 1
ATOM 2762 O O . ASP A 1 340 ? 22.384 -2.740 0.170 1.00 91.56 340 ASP A O 1
ATOM 2766 N N . ALA A 1 341 ? 21.118 -2.669 2.034 1.00 93.94 341 ALA A N 1
ATOM 2767 C CA . ALA A 1 341 ? 20.912 -1.230 2.047 1.00 93.94 341 ALA A CA 1
ATOM 2768 C C . ALA A 1 341 ? 20.796 -0.754 3.495 1.00 93.94 341 ALA A C 1
ATOM 2770 O O . ALA A 1 341 ? 20.140 -1.416 4.290 1.00 93.94 341 ALA A O 1
ATOM 2771 N N . HIS A 1 342 ? 21.388 0.398 3.810 1.00 94.06 342 HIS A N 1
ATOM 2772 C CA . HIS A 1 342 ? 21.291 1.000 5.144 1.00 94.06 342 HIS A CA 1
ATOM 2773 C C . HIS A 1 342 ? 21.120 2.507 5.053 1.00 94.06 342 HIS A C 1
ATOM 2775 O O . HIS A 1 342 ? 21.764 3.148 4.219 1.00 94.06 342 HIS A O 1
ATOM 2781 N N . LEU A 1 343 ? 20.302 3.081 5.930 1.00 92.19 343 LEU A N 1
ATOM 2782 C CA . LEU A 1 343 ? 20.161 4.526 6.090 1.00 92.19 343 LEU A CA 1
ATOM 2783 C C . LEU A 1 343 ? 20.867 4.966 7.369 1.00 92.19 343 LEU A C 1
ATOM 2785 O O . LEU A 1 343 ? 20.650 4.398 8.432 1.00 92.19 343 LEU A O 1
ATOM 2789 N N . GLN A 1 344 ? 21.654 6.030 7.273 1.00 92.12 344 GLN A N 1
ATOM 2790 C CA . GLN A 1 344 ? 22.311 6.661 8.410 1.00 92.12 344 GLN A CA 1
ATOM 2791 C C . GLN A 1 344 ? 21.611 7.970 8.761 1.00 92.12 344 GLN A C 1
ATOM 2793 O O . GLN A 1 344 ? 21.274 8.769 7.879 1.00 92.12 344 GLN A O 1
ATOM 2798 N N . TYR A 1 345 ? 21.417 8.215 10.052 1.00 90.69 345 TYR A N 1
ATOM 2799 C CA . TYR A 1 345 ? 20.783 9.427 10.561 1.00 90.69 345 TYR A CA 1
ATOM 2800 C C . TYR A 1 345 ? 21.374 9.850 11.910 1.00 90.69 345 TYR A C 1
ATOM 2802 O O . TYR A 1 345 ? 22.045 9.075 12.585 1.00 90.69 345 TYR A O 1
ATOM 2810 N N . THR A 1 346 ? 21.1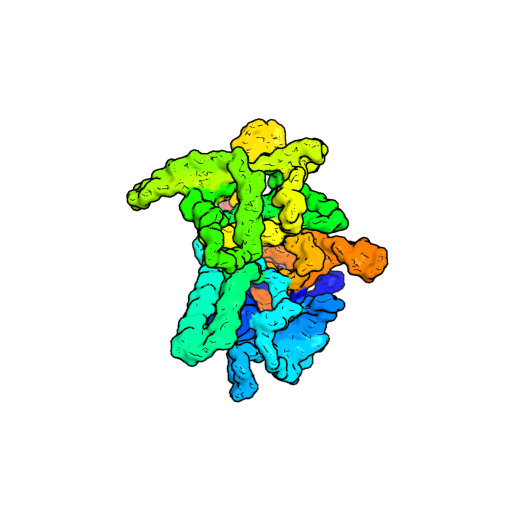35 11.094 12.314 1.00 90.38 346 THR A N 1
ATOM 2811 C CA . THR A 1 346 ? 21.327 11.555 13.694 1.00 90.38 346 THR A CA 1
ATOM 2812 C C . THR A 1 346 ? 20.002 11.977 14.306 1.00 90.38 346 THR A C 1
ATOM 2814 O O . THR A 1 346 ? 19.012 12.211 13.606 1.00 90.38 346 THR A O 1
ATOM 2817 N N . LEU A 1 347 ? 19.991 12.113 15.630 1.00 88.06 347 LEU A N 1
ATOM 2818 C CA . LEU A 1 347 ? 18.944 12.849 16.327 1.00 88.06 347 LEU A CA 1
ATOM 2819 C C . LEU A 1 347 ? 19.376 14.311 16.488 1.00 88.06 347 LEU A C 1
ATOM 2821 O O . LEU A 1 347 ? 20.519 14.582 16.850 1.00 88.06 347 LEU A O 1
ATOM 2825 N N . ARG A 1 348 ? 18.480 15.270 16.232 1.00 81.56 348 ARG A N 1
ATOM 2826 C CA . ARG A 1 348 ? 18.760 16.702 16.432 1.00 81.56 348 ARG A CA 1
ATOM 2827 C C . ARG A 1 348 ? 19.254 16.947 17.861 1.00 81.56 348 ARG A C 1
ATOM 2829 O O . ARG A 1 348 ? 18.581 16.587 18.822 1.00 81.56 348 ARG A O 1
ATOM 2836 N N . GLY A 1 349 ? 20.422 17.577 17.981 1.00 80.12 349 GLY A N 1
ATOM 2837 C CA . GLY A 1 349 ? 21.097 17.805 19.264 1.00 80.12 349 GLY A CA 1
ATOM 2838 C C . GLY A 1 349 ? 22.020 16.667 19.720 1.00 80.12 349 GLY A C 1
ATOM 2839 O O . GLY A 1 349 ? 22.575 16.757 20.811 1.00 80.12 349 GLY A O 1
ATOM 2840 N N . SER A 1 350 ? 22.204 15.624 18.905 1.00 85.06 350 SER A N 1
ATOM 2841 C CA . SER A 1 350 ? 23.161 14.537 19.123 1.00 85.06 350 SER A CA 1
ATOM 2842 C C . SER A 1 350 ? 24.100 14.391 17.925 1.00 85.06 350 SER A C 1
ATOM 2844 O O . SER A 1 350 ? 23.663 14.407 16.774 1.00 85.06 350 SER A O 1
ATOM 2846 N N . ASP A 1 351 ? 25.385 14.179 18.208 1.00 83.38 351 ASP A N 1
ATOM 2847 C CA . ASP A 1 351 ? 26.403 13.849 17.201 1.00 83.38 351 ASP A CA 1
ATOM 2848 C C . ASP A 1 351 ? 26.528 12.331 16.970 1.00 83.38 351 ASP A C 1
ATOM 2850 O O . ASP A 1 351 ? 27.394 11.874 16.224 1.00 83.38 351 ASP A O 1
ATOM 2854 N N . HIS A 1 352 ? 25.700 11.518 17.635 1.00 89.44 352 HIS A N 1
ATOM 2855 C CA . HIS A 1 352 ? 25.713 10.066 17.465 1.00 89.44 352 HIS A CA 1
ATOM 2856 C C . HIS A 1 352 ? 25.007 9.675 16.167 1.00 89.44 352 HIS A C 1
ATOM 2858 O O . HIS A 1 352 ? 23.825 9.970 15.977 1.00 89.44 352 HIS A O 1
ATOM 2864 N N . VAL A 1 353 ? 25.754 9.004 15.289 1.00 89.69 353 VAL A N 1
ATOM 2865 C CA . VAL A 1 353 ? 25.237 8.425 14.048 1.00 89.69 353 VAL A CA 1
ATOM 2866 C C . VAL A 1 353 ? 24.568 7.096 14.371 1.00 89.69 353 VAL A C 1
ATOM 2868 O O . VAL A 1 353 ? 25.173 6.229 14.998 1.00 89.69 353 VAL A O 1
ATOM 2871 N N . LEU A 1 354 ? 23.322 6.969 13.939 1.00 92.31 354 LEU A N 1
ATOM 2872 C CA . LEU A 1 354 ? 22.476 5.792 14.066 1.00 92.31 354 LEU A CA 1
ATOM 2873 C C . LEU A 1 354 ? 22.211 5.210 12.674 1.00 92.31 354 LEU A C 1
ATOM 2875 O O . LEU A 1 354 ? 22.272 5.924 11.668 1.00 92.31 354 LEU A O 1
ATOM 2879 N N . GLU A 1 355 ? 21.904 3.919 12.633 1.00 92.25 355 GLU A N 1
ATOM 2880 C CA . GLU A 1 355 ? 21.470 3.208 11.427 1.00 92.25 355 GLU A CA 1
ATOM 2881 C C . GLU A 1 355 ? 19.971 2.909 11.497 1.00 92.25 355 GLU A C 1
ATOM 2883 O O . GLU A 1 355 ? 19.377 2.944 12.573 1.00 92.25 355 GLU A O 1
ATOM 2888 N N . ASP A 1 356 ? 19.349 2.598 10.361 1.00 89.12 356 ASP A N 1
ATOM 2889 C CA . ASP A 1 356 ? 17.909 2.337 10.240 1.00 89.12 356 ASP A CA 1
ATOM 2890 C C . ASP A 1 356 ? 17.361 1.307 11.236 1.00 89.12 356 ASP A C 1
ATOM 2892 O O . ASP A 1 356 ? 16.221 1.448 11.675 1.00 89.12 356 ASP A O 1
ATOM 2896 N N . GLY A 1 357 ? 18.173 0.330 11.647 1.00 89.00 357 GLY A N 1
ATOM 2897 C CA . GLY A 1 357 ? 17.797 -0.667 12.652 1.00 89.00 357 GLY A CA 1
ATOM 2898 C C . GLY A 1 357 ? 17.556 -0.116 14.065 1.00 89.00 357 GLY A C 1
ATOM 2899 O O . GLY A 1 357 ? 17.000 -0.829 14.895 1.00 89.00 357 GLY A O 1
ATOM 2900 N N . GLU A 1 358 ? 17.951 1.128 14.346 1.00 92.19 358 GLU A N 1
ATOM 2901 C CA . GLU A 1 358 ? 17.725 1.806 15.633 1.00 92.19 358 GLU A CA 1
ATOM 2902 C C . GLU A 1 358 ? 16.367 2.535 15.693 1.00 92.19 358 GLU A C 1
ATOM 2904 O O . GLU A 1 358 ? 15.952 2.990 16.762 1.00 92.19 358 GLU A O 1
ATOM 2909 N N . LEU A 1 359 ? 15.650 2.650 14.567 1.00 92.00 359 LEU A N 1
ATOM 2910 C CA . LEU A 1 359 ? 14.276 3.155 14.556 1.00 92.00 359 LEU A CA 1
ATOM 2911 C C . LEU A 1 359 ? 13.332 2.114 15.155 1.00 92.00 359 LEU A C 1
ATOM 2913 O O . LEU A 1 359 ? 13.443 0.917 14.886 1.00 92.00 359 LEU A O 1
ATOM 2917 N N . SER A 1 360 ? 12.336 2.564 15.918 1.00 92.81 360 SER A N 1
ATOM 2918 C CA . SER A 1 360 ? 11.271 1.648 16.330 1.00 92.81 360 SER A CA 1
ATOM 2919 C C . SER A 1 360 ? 10.467 1.170 15.114 1.00 92.81 360 SER A C 1
ATOM 2921 O O . SER A 1 360 ? 10.254 1.929 14.165 1.00 92.81 360 SER A O 1
ATOM 2923 N N . ASP A 1 361 ? 9.941 -0.062 15.167 1.00 91.75 361 ASP A N 1
ATOM 2924 C CA . ASP A 1 361 ? 9.118 -0.640 14.086 1.00 91.75 361 ASP A CA 1
ATOM 2925 C C . ASP A 1 361 ? 7.995 0.306 13.641 1.00 91.75 361 ASP A C 1
ATOM 2927 O O . ASP A 1 361 ? 7.679 0.425 12.458 1.00 91.75 361 ASP A O 1
ATOM 2931 N N . GLY A 1 362 ? 7.395 1.009 14.602 1.00 92.56 362 GLY A N 1
ATOM 2932 C CA . GLY A 1 362 ? 6.365 1.992 14.333 1.00 92.56 362 GLY A CA 1
ATOM 2933 C C . GLY A 1 362 ? 6.882 3.204 13.545 1.00 92.56 362 GLY A C 1
ATOM 2934 O O . GLY A 1 362 ? 6.243 3.586 12.566 1.00 92.56 362 GLY A O 1
ATOM 2935 N N . GLU A 1 363 ? 8.007 3.812 13.952 1.00 94.50 363 GLU A N 1
ATOM 2936 C CA . GLU A 1 363 ? 8.606 4.973 13.259 1.00 94.50 363 GLU A CA 1
ATOM 2937 C C . GLU A 1 363 ? 8.985 4.597 11.829 1.00 94.50 363 GLU A C 1
ATOM 2939 O O . GLU A 1 363 ? 8.635 5.300 10.878 1.00 94.50 363 GLU A O 1
ATOM 2944 N N . TRP A 1 364 ? 9.632 3.442 11.686 1.00 93.56 364 TRP A N 1
ATOM 2945 C CA . TRP A 1 364 ? 10.015 2.863 10.408 1.00 93.56 364 TRP A CA 1
ATOM 2946 C C . TRP A 1 364 ? 8.817 2.688 9.472 1.00 93.56 364 TRP A C 1
ATOM 2948 O O . TRP A 1 364 ? 8.793 3.218 8.356 1.00 93.56 364 TRP A O 1
ATOM 2958 N N . LEU A 1 365 ? 7.789 1.970 9.932 1.00 93.50 365 LEU A N 1
ATOM 2959 C CA . LEU A 1 365 ? 6.620 1.660 9.116 1.00 93.50 365 LEU A CA 1
ATOM 2960 C C . LEU A 1 365 ? 5.784 2.899 8.811 1.00 93.50 365 LEU A C 1
ATOM 2962 O O . LEU A 1 365 ? 5.225 2.993 7.718 1.00 93.50 365 LEU A O 1
ATOM 2966 N N . TRP A 1 366 ? 5.712 3.860 9.730 1.00 95.50 366 TRP A N 1
ATOM 2967 C CA . TRP A 1 366 ? 5.054 5.138 9.484 1.00 95.50 366 TRP A CA 1
ATOM 2968 C C . TRP A 1 366 ? 5.739 5.912 8.354 1.00 95.50 366 TRP A C 1
ATOM 2970 O O . TRP A 1 366 ? 5.080 6.256 7.368 1.00 95.50 366 TRP A O 1
ATOM 2980 N N . LEU A 1 367 ? 7.061 6.111 8.444 1.00 95.56 367 LEU A N 1
ATOM 2981 C CA . LEU A 1 367 ? 7.843 6.798 7.412 1.00 95.56 367 LEU A CA 1
ATOM 2982 C C . LEU A 1 367 ? 7.734 6.101 6.054 1.00 95.56 367 LEU A C 1
ATOM 2984 O O . LEU A 1 367 ? 7.558 6.772 5.039 1.00 95.56 367 LEU A O 1
ATOM 2988 N N . CYS A 1 368 ? 7.787 4.770 6.020 1.00 95.69 368 CYS A N 1
ATOM 2989 C CA . CYS A 1 368 ? 7.729 4.022 4.767 1.00 95.69 368 CYS A CA 1
ATOM 2990 C C . CYS A 1 368 ? 6.321 4.022 4.152 1.00 95.69 368 CYS A C 1
ATOM 2992 O O . CYS A 1 368 ? 6.174 4.297 2.964 1.00 95.69 368 CYS A O 1
ATOM 2994 N N . ARG A 1 369 ? 5.257 3.766 4.926 1.00 95.06 369 ARG A N 1
ATOM 2995 C CA . ARG A 1 369 ? 3.879 3.740 4.391 1.00 95.06 369 ARG A CA 1
ATOM 2996 C C . ARG A 1 369 ? 3.460 5.113 3.871 1.00 95.06 369 ARG A C 1
ATOM 2998 O O . ARG A 1 369 ? 2.941 5.219 2.763 1.00 95.06 369 ARG A O 1
ATOM 3005 N N . MET A 1 370 ? 3.714 6.165 4.646 1.00 96.56 370 MET A N 1
ATOM 3006 C CA . MET A 1 370 ? 3.388 7.535 4.249 1.00 96.56 370 MET A CA 1
ATOM 3007 C C . MET A 1 370 ? 4.338 8.069 3.176 1.00 96.56 370 MET A C 1
ATOM 3009 O O . MET A 1 370 ? 3.907 8.769 2.261 1.00 96.56 370 MET A O 1
ATOM 3013 N N . GLY A 1 371 ? 5.612 7.675 3.231 1.00 95.94 371 GLY A N 1
ATOM 3014 C CA . GLY A 1 371 ? 6.593 7.951 2.188 1.00 95.94 371 GLY A CA 1
ATOM 3015 C C . GLY A 1 371 ? 6.132 7.405 0.843 1.00 95.94 371 GLY A C 1
ATOM 3016 O O . GLY A 1 371 ? 6.150 8.133 -0.142 1.00 95.94 371 GLY A O 1
ATOM 3017 N N . LEU A 1 372 ? 5.611 6.176 0.807 1.00 96.19 372 LEU A N 1
ATOM 3018 C CA . LEU A 1 372 ? 5.086 5.564 -0.414 1.00 96.19 372 LEU A CA 1
ATOM 3019 C C . LEU A 1 372 ? 3.949 6.386 -1.040 1.00 96.19 372 LEU A C 1
ATOM 3021 O O . LEU A 1 372 ? 3.935 6.582 -2.253 1.00 96.19 372 LEU A O 1
ATOM 3025 N N . VAL A 1 373 ? 3.029 6.908 -0.222 1.00 95.75 373 VAL A N 1
ATOM 3026 C CA . VAL A 1 373 ? 1.930 7.780 -0.681 1.00 95.75 373 VAL A CA 1
ATOM 3027 C C . VAL A 1 373 ? 2.448 9.143 -1.152 1.00 95.75 373 VAL A C 1
ATOM 3029 O O . VAL A 1 373 ? 1.911 9.731 -2.086 1.00 95.75 373 VAL A O 1
ATOM 3032 N N . LEU A 1 374 ? 3.516 9.657 -0.549 1.00 94.31 374 LEU A N 1
ATOM 3033 C CA . LEU A 1 374 ? 4.140 10.908 -0.973 1.00 94.31 374 LEU A CA 1
ATOM 3034 C C . LEU A 1 374 ? 4.908 10.757 -2.301 1.00 94.31 374 LEU A C 1
ATOM 3036 O O . LEU A 1 374 ? 4.828 11.638 -3.156 1.00 94.31 374 LEU A O 1
ATOM 3040 N N . LEU A 1 375 ? 5.602 9.634 -2.514 1.00 93.12 375 LEU A N 1
ATOM 3041 C CA . LEU A 1 375 ? 6.427 9.384 -3.707 1.00 93.12 375 LEU A CA 1
ATOM 3042 C C . LEU A 1 375 ? 5.632 9.363 -5.023 1.00 93.12 375 LEU A C 1
ATOM 3044 O O . LEU A 1 375 ? 6.208 9.637 -6.081 1.00 93.12 375 LEU A O 1
ATOM 3048 N N . VAL A 1 376 ? 4.331 9.054 -4.968 1.00 91.31 376 VAL A N 1
ATOM 3049 C CA . VAL A 1 376 ? 3.457 8.994 -6.152 1.00 91.31 376 VAL A CA 1
ATOM 3050 C C . VAL A 1 376 ? 2.938 10.354 -6.619 1.00 91.31 376 VAL A C 1
ATOM 3052 O O . VAL A 1 376 ? 2.337 10.414 -7.686 1.00 91.31 376 VAL A O 1
ATOM 3055 N N . GLN A 1 377 ? 3.182 11.444 -5.879 1.00 84.38 377 GLN A N 1
ATOM 3056 C CA . GLN A 1 377 ? 2.741 12.798 -6.251 1.00 84.38 377 GLN A CA 1
ATOM 3057 C C . GLN A 1 377 ? 3.513 13.334 -7.468 1.00 84.38 377 GLN A C 1
ATOM 3059 O O . GLN A 1 377 ? 4.430 14.149 -7.348 1.00 84.38 377 GLN A O 1
ATOM 3064 N N . GLN A 1 378 ? 3.158 12.857 -8.658 1.00 77.00 378 GLN A N 1
ATOM 3065 C CA . GLN A 1 378 ? 3.787 13.209 -9.927 1.00 77.00 378 GLN A CA 1
ATOM 3066 C C . GLN A 1 378 ? 2.711 13.400 -10.991 1.00 77.00 378 GLN A C 1
ATOM 3068 O O . GLN A 1 378 ? 1.805 12.586 -11.097 1.00 77.00 378 GLN A O 1
ATOM 3073 N N . GLU A 1 379 ? 2.823 14.439 -11.821 1.00 65.06 379 GLU A N 1
ATOM 3074 C CA . GLU A 1 379 ? 1.773 14.772 -12.801 1.00 65.06 379 GLU A CA 1
ATOM 3075 C C . GLU A 1 379 ? 1.452 13.655 -13.805 1.00 65.06 379 GLU A C 1
ATOM 3077 O O . GLU A 1 379 ? 0.325 13.562 -14.275 1.00 65.06 379 GLU A O 1
ATOM 3082 N N . SER A 1 380 ? 2.427 12.810 -14.153 1.00 62.72 380 SER A N 1
ATOM 3083 C CA . SER A 1 380 ? 2.220 11.696 -15.086 1.00 62.72 380 SER A CA 1
ATOM 3084 C C . SER A 1 380 ? 1.658 10.439 -14.424 1.00 62.72 380 SER A C 1
ATOM 3086 O O . SER A 1 380 ? 1.471 9.431 -15.105 1.00 62.72 380 SER A O 1
ATOM 3088 N N . ILE A 1 381 ? 1.466 10.453 -13.105 1.00 69.88 381 ILE A N 1
ATOM 3089 C CA . ILE A 1 381 ? 1.094 9.277 -12.328 1.00 69.88 381 ILE A CA 1
ATOM 3090 C C . ILE A 1 381 ? -0.232 9.570 -11.648 1.00 69.88 381 ILE A C 1
ATOM 3092 O O . ILE A 1 381 ? -0.292 10.107 -10.548 1.00 69.88 381 ILE A O 1
ATOM 3096 N N . ASP A 1 382 ? -1.299 9.189 -12.335 1.00 82.06 382 ASP A N 1
ATOM 3097 C CA . ASP A 1 382 ? -2.644 9.134 -11.782 1.00 82.06 382 ASP A CA 1
ATOM 3098 C C . ASP A 1 382 ? -3.090 7.665 -11.675 1.00 82.06 382 ASP A C 1
ATOM 3100 O O . ASP A 1 382 ? -2.303 6.766 -11.942 1.00 82.06 382 ASP A O 1
ATOM 3104 N N . ASN A 1 383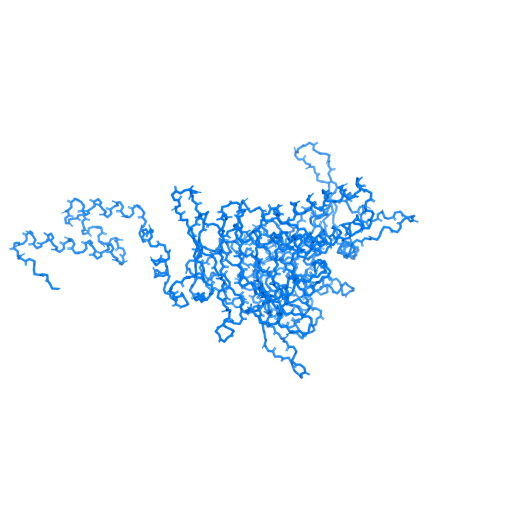 ? -4.315 7.377 -11.237 1.00 91.38 383 ASN A N 1
ATOM 3105 C CA . ASN A 1 383 ? -4.885 6.026 -11.258 1.00 91.38 383 ASN A CA 1
ATOM 3106 C C . ASN A 1 383 ? -3.986 4.954 -10.600 1.00 91.38 383 ASN A C 1
ATOM 3108 O O . ASN A 1 383 ? -3.782 3.869 -11.149 1.00 91.38 383 ASN A O 1
ATOM 3112 N N . VAL A 1 384 ? -3.430 5.266 -9.427 1.00 94.50 384 VAL A N 1
ATOM 3113 C CA . VAL A 1 384 ? -2.667 4.311 -8.615 1.00 94.50 384 VAL A CA 1
ATOM 3114 C C . VAL A 1 384 ? -3.613 3.539 -7.704 1.00 94.50 384 VAL A C 1
ATOM 3116 O O . VAL A 1 384 ? -4.488 4.127 -7.067 1.00 94.50 384 VAL A O 1
ATOM 3119 N N . LEU A 1 385 ? -3.409 2.226 -7.619 1.00 96.62 385 LEU A N 1
ATOM 3120 C CA . LEU A 1 385 ? -4.112 1.341 -6.698 1.00 96.62 385 LEU A CA 1
ATOM 3121 C C . LEU A 1 385 ? -3.218 1.006 -5.503 1.00 96.62 385 LEU A C 1
ATOM 3123 O O . LEU A 1 385 ? -2.250 0.256 -5.639 1.00 96.62 385 LEU A O 1
ATOM 3127 N N . PHE A 1 386 ? -3.566 1.524 -4.331 1.00 97.44 386 PHE A N 1
ATOM 3128 C CA . PHE A 1 386 ? -2.924 1.195 -3.064 1.00 97.44 386 PHE A CA 1
ATOM 3129 C C . PHE A 1 386 ? -3.621 0.017 -2.390 1.00 97.44 386 PHE A C 1
ATOM 3131 O O . PHE A 1 386 ? -4.837 0.019 -2.195 1.00 97.44 386 PHE A O 1
ATOM 3138 N N . LEU A 1 387 ? -2.832 -0.977 -2.001 1.00 96.94 387 LEU A N 1
ATOM 3139 C CA . LEU A 1 387 ? -3.265 -2.203 -1.346 1.00 96.94 387 LEU A CA 1
ATOM 3140 C C . LEU A 1 387 ? -2.562 -2.323 0.014 1.00 96.94 387 LEU A C 1
ATOM 3142 O O . LEU A 1 387 ? -1.485 -2.910 0.124 1.00 96.94 387 LEU A O 1
ATOM 3146 N N . PHE A 1 388 ? -3.161 -1.736 1.047 1.00 95.81 388 PHE A N 1
ATOM 3147 C CA . PHE A 1 388 ? -2.652 -1.775 2.414 1.00 95.81 388 PHE A CA 1
ATOM 3148 C C . PHE A 1 388 ? -3.289 -2.920 3.204 1.00 95.81 388 PHE A C 1
ATOM 3150 O O . PHE A 1 388 ? -4.501 -2.919 3.429 1.00 95.81 388 PHE A O 1
ATOM 3157 N N . ASP A 1 389 ? -2.471 -3.870 3.661 1.00 93.88 389 ASP A N 1
ATOM 3158 C CA . ASP A 1 389 ? -2.912 -4.947 4.554 1.00 93.88 389 ASP A CA 1
ATOM 3159 C C . ASP A 1 389 ? -2.322 -4.760 5.954 1.00 93.88 389 ASP A C 1
ATOM 3161 O O . ASP A 1 389 ? -1.103 -4.743 6.144 1.00 93.88 389 ASP A O 1
ATOM 3165 N N . GLU A 1 390 ? -3.216 -4.568 6.919 1.00 91.94 390 GLU A N 1
ATOM 3166 C CA . GLU A 1 390 ? -2.924 -4.269 8.320 1.00 91.94 390 GLU A CA 1
ATOM 3167 C C . GLU A 1 390 ? -1.943 -3.088 8.519 1.00 91.94 390 GLU A C 1
ATOM 3169 O O . GLU A 1 390 ? -0.956 -3.199 9.258 1.00 91.94 390 GLU A O 1
ATOM 3174 N N . PRO A 1 391 ? -2.187 -1.914 7.892 1.00 93.44 391 PRO A N 1
ATOM 3175 C CA . PRO A 1 391 ? -1.280 -0.772 7.995 1.00 93.44 391 PRO A CA 1
ATOM 3176 C C . PRO A 1 391 ? -1.282 -0.113 9.383 1.00 93.44 391 PRO A C 1
ATOM 3178 O O . PRO A 1 391 ? -0.503 0.801 9.620 1.00 93.44 391 PRO A O 1
ATOM 3181 N N . ASP A 1 392 ? -2.154 -0.534 10.296 1.00 92.94 392 ASP A N 1
ATOM 3182 C CA . ASP A 1 392 ? -2.202 -0.086 11.688 1.00 92.94 392 ASP A CA 1
ATOM 3183 C C . ASP A 1 392 ? -1.253 -0.866 12.611 1.00 92.94 392 ASP A C 1
ATOM 3185 O O . ASP A 1 392 ? -0.956 -0.412 13.717 1.00 92.94 392 ASP A O 1
ATOM 3189 N N . VAL A 1 393 ? -0.729 -2.014 12.172 1.00 90.25 393 VAL A N 1
ATOM 3190 C CA . VAL A 1 393 ? 0.165 -2.839 12.996 1.00 90.25 393 VAL A CA 1
ATOM 3191 C C . VAL A 1 393 ? 1.470 -2.085 13.274 1.00 90.25 393 VAL A C 1
ATOM 3193 O O . VAL A 1 393 ? 2.022 -1.429 12.383 1.00 90.25 393 VAL A O 1
ATOM 3196 N N . PHE A 1 394 ? 1.926 -2.183 14.529 1.00 91.12 394 PHE A N 1
ATOM 3197 C CA . PHE A 1 394 ? 3.052 -1.462 15.147 1.00 91.12 394 PHE A CA 1
ATOM 3198 C C . PHE A 1 394 ? 2.888 0.061 15.286 1.00 91.12 394 PHE A C 1
ATOM 3200 O O . PHE A 1 394 ? 3.738 0.702 15.903 1.00 91.12 394 PHE A O 1
ATOM 3207 N N . LEU A 1 395 ? 1.799 0.656 14.786 1.00 92.56 395 LEU A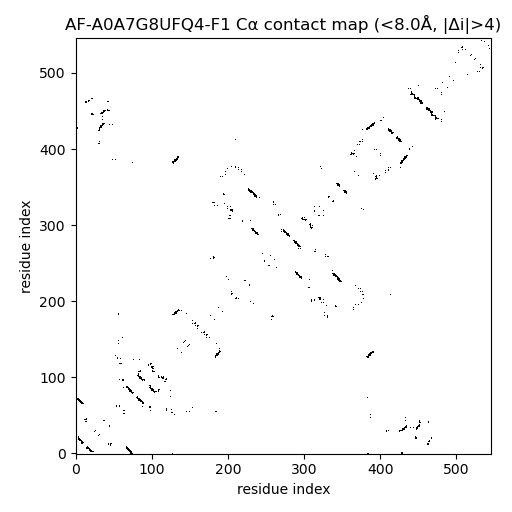 N 1
ATOM 3208 C CA . LEU A 1 395 ? 1.552 2.084 14.978 1.00 92.56 395 LEU A CA 1
ATOM 3209 C C . LEU A 1 395 ? 0.985 2.364 16.372 1.00 92.56 395 LEU A C 1
ATOM 3211 O O . LEU A 1 395 ? 0.110 1.658 16.875 1.00 92.56 395 LEU A O 1
ATOM 3215 N N . ASN A 1 396 ? 1.463 3.446 16.984 1.00 93.38 396 ASN A N 1
ATOM 3216 C CA . ASN A 1 396 ? 0.835 4.004 18.177 1.00 93.38 396 ASN A CA 1
ATOM 3217 C C . ASN A 1 396 ? -0.485 4.720 17.818 1.00 93.38 396 ASN A C 1
ATOM 3219 O O . ASN A 1 396 ? -0.741 5.053 16.659 1.00 93.38 396 ASN A O 1
ATOM 3223 N N . GLU A 1 397 ? -1.322 4.998 18.823 1.00 93.00 397 GLU A N 1
ATOM 3224 C CA . GLU A 1 397 ? -2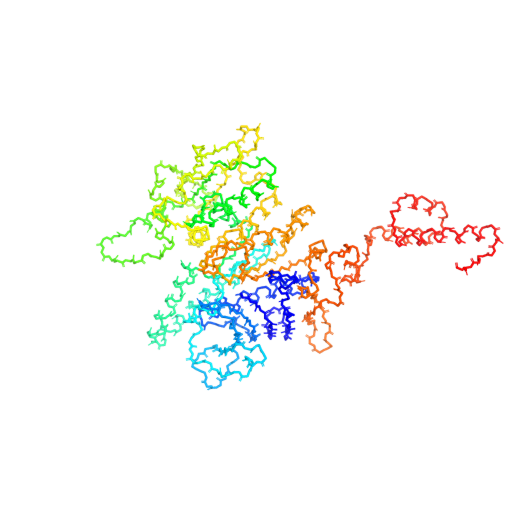.634 5.625 18.597 1.00 93.00 397 GLU A CA 1
ATOM 3225 C C . GLU A 1 397 ? -2.534 7.006 17.926 1.00 93.00 397 GLU A C 1
ATOM 3227 O O . GLU A 1 397 ? -3.363 7.325 17.079 1.00 93.00 397 GLU A O 1
ATOM 3232 N N . SER A 1 398 ? -1.498 7.796 18.235 1.00 93.44 398 SER A N 1
ATOM 3233 C CA . SER A 1 398 ? -1.292 9.129 17.644 1.00 93.44 398 SER A CA 1
ATOM 3234 C C . SER A 1 398 ? -1.118 9.073 16.125 1.00 93.44 398 SER A C 1
ATOM 3236 O O . SER A 1 398 ? -1.649 9.920 15.409 1.00 93.44 398 SER A O 1
ATOM 3238 N N . TRP A 1 399 ? -0.416 8.066 15.607 1.00 94.62 399 TRP A N 1
ATOM 3239 C CA . TRP A 1 399 ? -0.268 7.886 14.163 1.00 94.62 399 TRP A CA 1
ATOM 3240 C C . TRP A 1 399 ? -1.480 7.249 13.505 1.00 94.62 399 TRP A C 1
ATOM 3242 O O . TRP A 1 399 ? -1.814 7.632 12.389 1.00 94.62 399 TRP A O 1
ATOM 3252 N N . ILE A 1 400 ? -2.180 6.338 14.187 1.00 95.62 400 ILE A N 1
ATOM 3253 C CA . ILE A 1 400 ? -3.448 5.802 13.670 1.00 95.62 400 ILE A CA 1
ATOM 3254 C C . ILE A 1 400 ? -4.451 6.945 13.457 1.00 95.62 400 ILE A C 1
ATOM 3256 O O . ILE A 1 400 ? -5.074 7.001 12.402 1.00 95.62 400 ILE A O 1
ATOM 3260 N N . MET A 1 401 ? -4.535 7.889 14.403 1.00 93.75 401 MET A N 1
ATOM 3261 C CA . MET A 1 401 ? -5.379 9.089 14.292 1.00 93.75 401 MET A CA 1
ATOM 3262 C C . MET A 1 401 ? -4.985 10.021 13.141 1.00 93.75 401 MET A C 1
ATOM 3264 O O . MET A 1 401 ? -5.816 10.766 12.647 1.00 93.75 401 MET A O 1
ATOM 3268 N N . LYS A 1 402 ? -3.715 10.015 12.726 1.00 95.94 402 LYS A N 1
ATOM 3269 C CA . LYS A 1 402 ? -3.227 10.844 11.614 1.00 95.94 402 LYS A CA 1
ATOM 3270 C C . LYS A 1 402 ? -3.263 10.118 10.278 1.00 95.94 402 LYS A C 1
ATOM 3272 O O . LYS A 1 402 ? -3.020 10.741 9.253 1.00 95.94 402 LYS A O 1
ATOM 3277 N N . PHE A 1 403 ? -3.512 8.810 10.260 1.00 97.12 403 PHE A N 1
ATOM 3278 C CA . PHE A 1 403 ? -3.304 7.994 9.068 1.00 97.12 403 PHE A CA 1
ATOM 3279 C C . PHE A 1 403 ? -4.128 8.502 7.883 1.00 97.12 403 PHE A C 1
ATOM 3281 O O . PHE A 1 403 ? -3.574 8.773 6.821 1.00 97.12 403 PHE A O 1
ATOM 3288 N N . VAL A 1 404 ? -5.439 8.676 8.071 1.00 96.75 404 VAL A N 1
ATOM 3289 C CA . VAL A 1 404 ? -6.329 9.168 7.011 1.00 96.75 404 VAL A CA 1
ATOM 3290 C C . VAL A 1 404 ? -6.032 10.635 6.697 1.00 96.75 404 VAL A C 1
ATOM 3292 O O . VAL A 1 404 ? -5.959 10.990 5.525 1.00 96.75 404 VAL A O 1
ATOM 3295 N N . GLU A 1 405 ? -5.761 11.465 7.709 1.00 96.00 405 GLU A N 1
ATOM 3296 C CA . GLU A 1 405 ? -5.339 12.862 7.521 1.00 96.00 405 GLU A CA 1
ATOM 3297 C C . GLU A 1 405 ? -4.124 12.982 6.583 1.00 96.00 405 GLU A C 1
ATOM 3299 O O . GLU A 1 405 ? -4.118 13.802 5.661 1.00 96.00 405 GLU A O 1
ATOM 3304 N N . GLU A 1 406 ? -3.096 12.156 6.785 1.00 96.19 406 GLU A N 1
ATOM 3305 C CA . GLU A 1 406 ? -1.912 12.145 5.929 1.00 96.19 406 GLU A CA 1
ATOM 3306 C C . GLU A 1 406 ? -2.223 11.642 4.514 1.00 96.19 406 GLU A C 1
ATOM 3308 O O . GLU A 1 406 ? -1.663 12.181 3.559 1.00 96.19 406 GLU A O 1
ATOM 3313 N N . LEU A 1 407 ? -3.148 10.686 4.339 1.00 96.06 407 LEU A N 1
ATOM 3314 C CA . LEU A 1 407 ? -3.602 10.297 2.998 1.00 96.06 407 LEU A CA 1
ATOM 3315 C C . LEU A 1 407 ? -4.200 11.491 2.251 1.00 96.06 407 LEU A C 1
ATOM 3317 O O . LEU A 1 407 ? -3.809 11.731 1.112 1.00 96.06 407 LEU A O 1
ATOM 3321 N N . TYR A 1 408 ? -5.085 12.271 2.879 1.00 95.19 408 TYR A N 1
ATOM 3322 C CA . TYR A 1 408 ? -5.637 13.487 2.265 1.00 95.19 408 TYR A CA 1
ATOM 3323 C C . TYR A 1 408 ? -4.545 14.511 1.973 1.00 95.19 408 TYR A C 1
ATOM 3325 O O . TYR A 1 408 ? -4.437 15.023 0.858 1.00 95.19 408 TYR A O 1
ATOM 3333 N N . ARG A 1 409 ? -3.668 14.768 2.942 1.00 94.31 409 ARG A N 1
ATOM 3334 C CA . ARG A 1 409 ? -2.581 15.734 2.774 1.00 94.31 409 ARG A CA 1
ATOM 3335 C C . ARG A 1 409 ? -1.645 15.366 1.626 1.00 94.31 409 ARG A C 1
ATOM 3337 O O . ARG A 1 409 ? -1.198 16.239 0.880 1.00 94.31 409 ARG A O 1
ATOM 3344 N N . PHE A 1 410 ? -1.301 14.092 1.496 1.00 92.38 410 PHE A N 1
ATOM 3345 C CA . PHE A 1 410 ? -0.413 13.621 0.442 1.00 92.38 410 PHE A CA 1
ATOM 3346 C C . PHE A 1 410 ? -1.159 13.386 -0.880 1.00 92.38 410 PHE A C 1
ATOM 3348 O O . PHE A 1 410 ? -0.577 13.560 -1.941 1.00 92.38 410 PHE A O 1
ATOM 3355 N N . GLY A 1 411 ? -2.454 13.098 -0.863 1.00 90.00 411 GLY A N 1
ATOM 3356 C CA . GLY A 1 411 ? -3.265 13.025 -2.079 1.00 90.00 411 GLY A CA 1
ATOM 3357 C C . GLY A 1 411 ? -3.522 14.389 -2.727 1.00 90.00 411 GLY A C 1
ATOM 3358 O O . GLY A 1 411 ? -3.707 14.456 -3.942 1.00 90.00 411 GLY A O 1
ATOM 3359 N N . ASN A 1 412 ? -3.524 15.464 -1.935 1.00 91.44 412 ASN A N 1
ATOM 3360 C CA . ASN A 1 412 ? -3.774 16.821 -2.409 1.00 91.44 412 ASN A CA 1
ATOM 3361 C C . ASN A 1 412 ? -2.562 17.384 -3.166 1.00 91.44 412 ASN A C 1
ATOM 3363 O O . ASN A 1 412 ? -1.502 17.510 -2.580 1.00 91.44 412 ASN A O 1
ATOM 3367 N N . VAL A 1 413 ? -2.663 17.748 -4.434 1.00 89.12 413 VAL A N 1
ATOM 3368 C CA . VAL A 1 413 ? -1.546 18.257 -5.243 1.00 89.12 413 VAL A CA 1
ATOM 3369 C C . VAL A 1 413 ? -1.976 19.478 -6.059 1.00 89.12 413 VAL A C 1
ATOM 3371 O O . VAL A 1 413 ? -3.159 19.607 -6.374 1.00 89.12 413 VAL A O 1
ATOM 3374 N N . PRO A 1 414 ? -1.035 20.347 -6.466 1.00 88.19 414 PRO A N 1
ATOM 3375 C CA . PRO A 1 414 ? -1.315 21.376 -7.460 1.00 88.19 414 PRO A CA 1
ATOM 3376 C C . PRO A 1 414 ? -1.670 20.743 -8.813 1.00 88.19 414 PRO A C 1
ATOM 3378 O O . PRO A 1 414 ? -0.849 20.038 -9.404 1.00 88.19 414 PRO A O 1
ATOM 3381 N N . ILE A 1 415 ? -2.867 21.019 -9.326 1.00 83.81 415 ILE A N 1
ATOM 3382 C CA . ILE A 1 415 ? -3.352 20.569 -10.636 1.00 83.81 415 ILE A CA 1
ATOM 3383 C C . ILE A 1 415 ? -3.542 21.785 -11.540 1.00 83.81 415 ILE A C 1
ATOM 3385 O O . ILE A 1 415 ? -4.186 22.764 -11.161 1.00 83.81 415 ILE A O 1
ATOM 3389 N N . PHE A 1 416 ? -2.994 21.725 -12.754 1.00 82.19 416 PHE A N 1
ATOM 3390 C CA . PHE A 1 416 ? -3.175 22.781 -13.745 1.00 82.19 416 PHE A CA 1
ATOM 3391 C C . PHE A 1 416 ? -4.555 22.675 -14.402 1.00 82.19 416 PHE A C 1
ATOM 3393 O O . PHE A 1 416 ? -4.857 21.685 -15.068 1.00 82.19 416 PHE A O 1
ATOM 3400 N N . ASN A 1 417 ? -5.387 23.705 -14.250 1.00 79.69 417 ASN A N 1
ATOM 3401 C CA . ASN A 1 417 ? -6.751 23.728 -14.795 1.00 79.69 417 ASN A CA 1
ATOM 3402 C C . ASN A 1 417 ? -6.858 24.370 -16.196 1.00 79.69 417 ASN A C 1
ATOM 3404 O O . ASN A 1 417 ? -7.961 24.537 -16.713 1.00 79.69 417 ASN A O 1
ATOM 3408 N N . GLY A 1 418 ? -5.729 24.750 -16.804 1.00 80.12 418 GLY A N 1
ATOM 3409 C CA . GLY A 1 418 ? -5.669 25.466 -18.083 1.00 80.12 418 GLY A CA 1
ATOM 3410 C C . GLY A 1 418 ? -5.321 26.953 -17.956 1.00 80.12 418 GLY A C 1
ATOM 3411 O O . GLY A 1 418 ? -4.804 27.525 -18.915 1.00 80.12 418 GLY A O 1
ATOM 3412 N N . SER A 1 419 ? -5.539 27.568 -16.789 1.00 84.44 419 SER A N 1
ATOM 3413 C CA . SER A 1 419 ? -5.180 28.970 -16.510 1.00 84.44 419 SER A CA 1
ATOM 3414 C C . SER A 1 419 ? -4.236 29.128 -15.322 1.00 84.44 419 SER A C 1
ATOM 3416 O O . SER A 1 419 ? -3.316 29.941 -15.376 1.00 84.44 419 SER A O 1
ATOM 3418 N N . GLU A 1 420 ? -4.435 28.347 -14.265 1.00 86.00 420 GLU A N 1
ATOM 3419 C CA . GLU A 1 420 ? -3.657 28.416 -13.029 1.00 86.00 420 GLU A CA 1
ATOM 3420 C C . GLU A 1 420 ? -3.527 27.031 -12.382 1.00 86.00 420 GLU A C 1
ATOM 3422 O O . GLU A 1 420 ? -4.184 26.066 -12.786 1.00 86.00 420 GLU A O 1
ATOM 3427 N N . TYR A 1 421 ? -2.638 26.924 -11.397 1.00 83.69 421 TYR A N 1
ATOM 3428 C CA . TYR A 1 421 ? -2.552 25.740 -10.549 1.00 83.69 421 TYR A CA 1
ATOM 3429 C C . TYR A 1 421 ? -3.509 25.910 -9.374 1.00 83.69 421 TYR A C 1
ATOM 3431 O O . TYR A 1 421 ? -3.434 26.910 -8.663 1.00 83.69 421 TYR A O 1
ATOM 3439 N N . ILE A 1 422 ? -4.383 24.928 -9.176 1.00 87.19 422 ILE A N 1
ATOM 3440 C CA . ILE A 1 422 ? -5.312 24.864 -8.046 1.00 87.19 422 ILE A CA 1
ATOM 3441 C C . ILE A 1 422 ? -5.041 23.615 -7.219 1.00 87.19 422 ILE A C 1
ATOM 3443 O O . ILE A 1 422 ? -4.528 22.622 -7.736 1.00 87.19 422 ILE A O 1
ATOM 3447 N N . ASP A 1 423 ? -5.431 23.644 -5.951 1.00 87.19 423 ASP A N 1
ATOM 3448 C CA . ASP A 1 423 ? -5.403 22.449 -5.118 1.00 87.19 423 ASP A CA 1
ATOM 3449 C C . ASP A 1 423 ? -6.438 21.443 -5.630 1.00 87.19 423 ASP A C 1
ATOM 3451 O O . ASP A 1 423 ? -7.620 21.753 -5.798 1.00 87.19 423 ASP A O 1
ATOM 3455 N N . GLY A 1 424 ? -5.989 20.221 -5.884 1.00 89.00 424 GLY A N 1
ATOM 3456 C CA . GLY A 1 424 ? -6.837 19.118 -6.309 1.00 89.00 424 GLY A CA 1
ATOM 3457 C C . GLY A 1 424 ? -6.327 17.797 -5.759 1.00 89.00 424 GLY A C 1
ATOM 3458 O O . GLY A 1 424 ? -5.342 17.759 -5.036 1.00 89.00 424 GLY A O 1
ATOM 3459 N N . TYR A 1 425 ? -7.002 16.700 -6.080 1.00 90.12 425 TYR A N 1
ATOM 3460 C CA . TYR A 1 425 ? -6.620 15.373 -5.605 1.00 90.12 425 TYR A CA 1
ATOM 3461 C C . TYR A 1 425 ? -6.372 14.439 -6.779 1.00 90.12 425 TYR A C 1
ATOM 3463 O O . TYR A 1 425 ? -7.131 14.442 -7.752 1.00 90.12 425 TYR A O 1
ATOM 3471 N N . MET A 1 426 ? -5.327 13.620 -6.664 1.00 86.75 426 MET A N 1
ATOM 3472 C CA . MET A 1 426 ? -5.090 12.540 -7.617 1.00 86.75 426 MET A CA 1
ATOM 3473 C C . MET A 1 426 ? -6.223 11.510 -7.548 1.00 86.75 426 MET A C 1
ATOM 3475 O O . MET A 1 426 ? -6.790 11.243 -6.487 1.00 86.75 426 MET A O 1
ATOM 3479 N N . ASN A 1 427 ? -6.526 10.860 -8.666 1.00 89.56 427 ASN A N 1
ATOM 3480 C CA . ASN A 1 427 ? -7.540 9.816 -8.763 1.00 89.56 427 ASN A CA 1
ATOM 3481 C C . ASN A 1 427 ? -6.976 8.454 -8.321 1.00 89.56 427 ASN A C 1
ATOM 3483 O O . ASN A 1 427 ? -7.133 7.446 -9.013 1.00 89.56 427 ASN A O 1
ATOM 3487 N N . HIS A 1 428 ? -6.297 8.409 -7.180 1.00 93.38 428 HIS A N 1
ATOM 3488 C CA . HIS A 1 428 ? -5.815 7.169 -6.576 1.00 93.38 428 HIS A CA 1
ATOM 3489 C C . HIS A 1 428 ? -6.932 6.462 -5.801 1.00 93.38 428 HIS A C 1
ATOM 3491 O O . HIS A 1 428 ? -7.866 7.099 -5.310 1.00 93.38 428 HIS A O 1
ATOM 3497 N N . GLU A 1 429 ? -6.823 5.142 -5.679 1.00 96.19 429 GLU A N 1
ATOM 3498 C CA . GLU A 1 429 ? -7.732 4.318 -4.885 1.00 96.19 429 GLU A CA 1
ATOM 3499 C C . GLU A 1 429 ? -6.965 3.573 -3.794 1.00 96.19 429 GLU A C 1
ATOM 3501 O O . GLU A 1 429 ? -5.915 2.992 -4.057 1.00 96.19 429 GLU A O 1
ATOM 3506 N N . TYR A 1 430 ? -7.512 3.555 -2.579 1.00 97.56 430 TYR A N 1
ATOM 3507 C CA . TYR A 1 430 ? -6.898 2.939 -1.407 1.00 97.56 430 TYR A CA 1
ATOM 3508 C C . TYR A 1 430 ? -7.779 1.818 -0.869 1.00 97.56 430 TYR A C 1
ATOM 3510 O O . TYR A 1 430 ? -8.884 2.065 -0.393 1.00 97.56 430 TYR A O 1
ATOM 3518 N N . PHE A 1 431 ? -7.277 0.588 -0.875 1.00 98.06 431 PHE A N 1
ATOM 3519 C CA . PHE A 1 431 ? -7.833 -0.509 -0.091 1.00 98.06 431 PHE A CA 1
ATOM 3520 C C . PHE A 1 431 ? -7.036 -0.653 1.196 1.00 98.06 431 PHE A C 1
ATOM 3522 O O . PHE A 1 431 ? -5.822 -0.831 1.153 1.00 98.06 431 PHE A O 1
ATOM 3529 N N . ILE A 1 432 ? -7.723 -0.586 2.331 1.00 97.56 432 ILE A N 1
ATOM 3530 C CA . ILE A 1 432 ? -7.126 -0.699 3.659 1.00 97.56 432 ILE A CA 1
ATOM 3531 C C . ILE A 1 432 ? -7.823 -1.833 4.402 1.00 97.56 432 ILE A C 1
ATOM 3533 O O . ILE A 1 432 ? -8.945 -1.678 4.886 1.00 97.56 432 ILE A O 1
ATOM 3537 N N . ALA A 1 433 ? -7.169 -2.986 4.496 1.00 95.44 433 ALA A N 1
ATOM 3538 C CA . ALA A 1 433 ? -7.606 -4.050 5.386 1.00 95.44 433 ALA A CA 1
ATOM 3539 C C . ALA A 1 433 ? -7.090 -3.769 6.796 1.00 95.44 433 ALA A C 1
ATOM 3541 O O . ALA A 1 433 ? -5.889 -3.654 7.010 1.00 95.44 433 ALA A O 1
ATOM 3542 N N . THR A 1 434 ? -7.995 -3.639 7.765 1.00 92.75 434 THR A N 1
ATOM 3543 C CA . THR A 1 434 ? -7.620 -3.287 9.137 1.00 92.75 434 THR A CA 1
ATOM 3544 C C . THR A 1 434 ? -8.513 -3.964 10.172 1.00 92.75 434 THR A C 1
ATOM 3546 O O . THR A 1 434 ? -9.640 -4.395 9.900 1.00 92.75 434 THR A O 1
ATOM 3549 N N . HIS A 1 435 ? -7.992 -4.039 11.391 1.00 87.06 435 HIS A N 1
ATOM 3550 C CA . HIS A 1 435 ? -8.729 -4.389 12.599 1.00 87.06 435 HIS A CA 1
ATOM 3551 C C . HIS A 1 435 ? -8.892 -3.196 13.555 1.00 87.06 435 HIS A C 1
ATOM 3553 O O . HIS A 1 435 ? -9.573 -3.318 14.579 1.00 87.06 435 HIS A O 1
ATOM 3559 N N . SER A 1 436 ? -8.292 -2.047 13.234 1.00 91.19 436 SER A N 1
ATOM 3560 C CA . SER A 1 436 ? -8.317 -0.855 14.070 1.00 91.19 436 SER A CA 1
ATOM 3561 C C . SER A 1 436 ? -9.662 -0.149 13.985 1.00 91.19 436 SER A C 1
ATOM 3563 O O . SER A 1 436 ? -9.995 0.511 13.007 1.00 91.19 436 SER A O 1
ATOM 3565 N N . THR A 1 437 ? -10.420 -0.213 15.076 1.00 91.06 437 THR A N 1
ATOM 3566 C CA . THR A 1 437 ? -11.630 0.600 15.258 1.00 91.06 437 THR A CA 1
ATOM 3567 C C . THR A 1 437 ? -11.332 2.093 15.334 1.00 91.06 437 THR A C 1
ATOM 3569 O O . THR A 1 437 ? -12.243 2.886 15.149 1.00 91.06 437 THR A O 1
ATOM 3572 N N . LEU A 1 438 ? -10.090 2.469 15.663 1.00 93.19 438 LEU A N 1
ATOM 3573 C CA . LEU A 1 438 ? -9.675 3.867 15.742 1.00 93.19 438 LEU A CA 1
ATOM 3574 C C . LEU A 1 438 ? -9.482 4.453 14.342 1.00 93.19 438 LEU A C 1
ATOM 3576 O O . LEU A 1 438 ? -9.948 5.543 14.080 1.00 93.19 438 LEU A O 1
ATOM 3580 N N . LEU A 1 439 ? -8.908 3.692 13.408 1.00 94.25 439 LEU A N 1
ATOM 3581 C CA . LEU A 1 439 ? -8.813 4.111 12.006 1.00 94.25 439 LEU A CA 1
ATOM 3582 C C . LEU A 1 439 ? -10.202 4.375 11.391 1.00 94.25 439 LEU A C 1
ATOM 3584 O O . LEU A 1 439 ? -10.381 5.265 10.568 1.00 94.25 439 LEU A O 1
ATOM 3588 N N . LEU A 1 440 ? -11.206 3.600 11.817 1.00 93.94 440 LEU A N 1
ATOM 3589 C CA . LEU A 1 440 ? -12.579 3.724 11.325 1.00 93.94 440 LEU A CA 1
ATOM 3590 C C . LEU A 1 440 ? -13.302 4.984 11.801 1.00 93.94 440 LEU A C 1
ATOM 3592 O O . LEU A 1 440 ? -14.355 5.290 11.244 1.00 93.94 440 LEU A O 1
ATOM 3596 N N . THR A 1 441 ? -12.776 5.717 12.785 1.00 94.62 441 THR A N 1
ATOM 3597 C CA . THR A 1 441 ? -13.386 6.993 13.188 1.00 94.62 441 THR A CA 1
ATOM 3598 C C . THR A 1 441 ? -13.264 8.045 12.090 1.00 94.62 441 THR A C 1
ATOM 3600 O O . THR A 1 441 ? -14.097 8.940 12.031 1.00 94.62 441 THR A O 1
ATOM 3603 N N . ASP A 1 442 ? -12.306 7.900 11.173 1.00 95.19 442 ASP A N 1
ATOM 3604 C CA . ASP A 1 442 ? -12.157 8.767 9.996 1.00 95.19 442 ASP A CA 1
ATOM 3605 C C . ASP A 1 442 ? -12.816 8.174 8.739 1.00 95.19 442 ASP A C 1
ATOM 3607 O O . ASP A 1 442 ? -12.848 8.802 7.681 1.00 95.19 442 ASP A O 1
ATOM 3611 N N . ALA A 1 443 ? -13.366 6.961 8.834 1.00 94.06 443 ALA A N 1
ATOM 3612 C CA . ALA A 1 443 ? -13.950 6.259 7.703 1.00 94.06 443 ALA A CA 1
ATOM 3613 C C . ALA A 1 443 ? -15.417 6.635 7.500 1.00 94.06 443 ALA A C 1
ATOM 3615 O O . ALA A 1 443 ? -16.233 6.569 8.427 1.00 94.06 443 ALA A O 1
ATOM 3616 N N . MET A 1 444 ? -15.800 6.932 6.260 1.00 93.38 444 MET A N 1
ATOM 3617 C CA . MET A 1 444 ? -17.209 7.112 5.920 1.00 93.38 444 MET A CA 1
ATOM 3618 C C . MET A 1 444 ? -17.943 5.774 5.817 1.00 93.38 444 MET A C 1
ATOM 3620 O O . MET A 1 444 ? -17.372 4.723 5.515 1.00 93.38 444 MET A O 1
ATOM 3624 N N . ARG A 1 445 ? -19.269 5.817 5.989 1.00 92.44 445 ARG A N 1
ATOM 3625 C CA . ARG A 1 445 ? -20.131 4.639 5.808 1.00 92.44 445 ARG A CA 1
ATOM 3626 C C . ARG A 1 445 ? -20.017 4.046 4.397 1.00 92.44 445 ARG A C 1
ATOM 3628 O O . ARG A 1 445 ? -20.007 2.829 4.248 1.00 92.44 445 ARG A O 1
ATOM 3635 N N . SER A 1 446 ? -19.953 4.884 3.359 1.00 92.88 446 SER A N 1
ATOM 3636 C CA . SER A 1 446 ? -19.746 4.486 1.948 1.00 92.88 446 SER A CA 1
ATOM 3637 C C . SER A 1 446 ? -18.416 3.770 1.706 1.00 92.88 446 SER A C 1
ATOM 3639 O O . SER A 1 446 ? -18.285 3.011 0.750 1.00 92.88 446 SER A O 1
ATOM 3641 N N . GLN A 1 447 ? -17.451 3.955 2.601 1.00 95.25 447 GLN A N 1
ATOM 3642 C CA . GLN A 1 447 ? -16.091 3.455 2.458 1.00 95.25 447 GLN A CA 1
ATOM 3643 C C . GLN A 1 447 ? -15.838 2.170 3.248 1.00 95.25 447 GLN A C 1
ATOM 3645 O O . GLN A 1 447 ? -14.785 1.568 3.085 1.00 95.25 447 GLN A O 1
ATOM 3650 N N . THR A 1 448 ? -16.766 1.725 4.100 1.00 95.31 448 THR A N 1
ATOM 3651 C CA . THR A 1 448 ? -16.482 0.678 5.094 1.00 95.31 448 THR A CA 1
ATOM 3652 C C . THR A 1 448 ? -17.280 -0.599 4.835 1.00 95.31 448 THR A C 1
ATOM 3654 O O . THR A 1 448 ? -18.511 -0.571 4.746 1.00 95.31 448 THR A O 1
ATOM 3657 N N . TYR A 1 449 ? -16.578 -1.736 4.768 1.00 95.62 449 TYR A N 1
ATOM 3658 C CA . TYR A 1 449 ? -17.127 -3.042 4.392 1.00 95.62 449 TYR A CA 1
ATOM 3659 C C . TYR A 1 449 ? -16.720 -4.134 5.387 1.00 95.62 449 TYR A C 1
ATOM 3661 O O . TYR A 1 449 ? -15.532 -4.363 5.623 1.00 95.62 449 TYR A O 1
ATOM 3669 N N . VAL A 1 450 ? -17.707 -4.832 5.951 1.00 93.81 450 VAL A N 1
ATOM 3670 C CA . VAL A 1 450 ? -17.527 -5.897 6.947 1.00 93.81 450 VAL A CA 1
ATOM 3671 C C . VAL A 1 450 ? -17.513 -7.259 6.287 1.00 93.81 450 VAL A C 1
ATOM 3673 O O . VAL A 1 450 ? -18.469 -7.648 5.629 1.00 93.81 450 VAL A O 1
ATOM 3676 N N . PHE A 1 451 ? -16.455 -8.010 6.559 1.00 92.94 451 PHE A N 1
ATOM 3677 C CA . PHE A 1 451 ? -16.226 -9.384 6.152 1.00 92.94 451 PHE A CA 1
ATOM 3678 C C . PHE A 1 451 ? -16.560 -10.317 7.300 1.00 92.94 451 PHE A C 1
ATOM 3680 O O . PHE A 1 451 ? -15.996 -10.207 8.397 1.00 92.94 451 PHE A O 1
ATOM 3687 N N . HIS A 1 452 ? -17.408 -11.294 7.027 1.00 89.12 452 HIS A N 1
ATOM 3688 C CA . HIS A 1 452 ? -17.777 -12.308 7.995 1.00 89.12 452 HIS A CA 1
ATOM 3689 C C . HIS A 1 452 ? -17.851 -13.693 7.351 1.00 89.12 452 HIS A C 1
ATOM 3691 O O . HIS A 1 452 ? -18.002 -13.862 6.142 1.00 89.12 452 HIS A O 1
ATOM 3697 N N . LYS A 1 453 ? -17.691 -14.705 8.204 1.00 88.19 453 LYS A N 1
ATOM 3698 C CA . LYS A 1 453 ? -17.860 -16.110 7.842 1.00 88.19 453 LYS A CA 1
ATOM 3699 C C . LYS A 1 453 ? -19.330 -16.473 8.007 1.00 88.19 453 LYS A C 1
ATOM 3701 O O . LYS A 1 453 ? -19.865 -16.357 9.110 1.00 88.19 453 LYS A O 1
ATOM 3706 N N . SER A 1 454 ? -19.945 -16.931 6.929 1.00 82.44 454 SER A N 1
ATOM 3707 C CA . SER A 1 454 ? -21.298 -17.471 6.895 1.00 82.44 454 SER A CA 1
ATOM 3708 C C . SER A 1 454 ? -21.221 -18.998 6.817 1.00 82.44 454 SER A C 1
ATOM 3710 O O . SER A 1 454 ? -20.348 -19.558 6.150 1.00 82.44 454 SER A O 1
ATOM 3712 N N . LEU A 1 455 ? -22.066 -19.694 7.577 1.00 78.81 455 LEU A N 1
ATOM 3713 C CA . LEU A 1 455 ? -22.150 -21.154 7.542 1.00 78.81 455 LEU A CA 1
ATOM 3714 C C . LEU A 1 455 ? -23.254 -21.532 6.568 1.00 78.81 455 LEU A C 1
ATOM 3716 O O . LEU A 1 455 ? -24.419 -21.238 6.818 1.00 78.81 455 LEU A O 1
ATOM 3720 N N . ASN A 1 456 ? -22.887 -22.200 5.482 1.00 68.56 456 ASN A N 1
ATOM 3721 C CA . ASN A 1 456 ? -23.846 -22.671 4.501 1.00 68.56 456 ASN A CA 1
ATOM 3722 C C . ASN A 1 456 ? -24.006 -24.188 4.655 1.00 68.56 456 ASN A C 1
ATOM 3724 O O . ASN A 1 456 ? -23.031 -24.931 4.509 1.00 68.56 456 ASN A O 1
ATOM 3728 N N . GLU A 1 457 ? -25.226 -24.648 4.950 1.00 57.78 457 GLU A N 1
ATOM 3729 C CA . GLU A 1 457 ? -25.534 -26.046 5.313 1.00 57.78 457 GLU A CA 1
ATOM 3730 C C . GLU A 1 457 ? -25.089 -27.070 4.251 1.00 57.78 457 GLU A C 1
ATOM 3732 O O . GLU A 1 457 ? -24.871 -28.235 4.572 1.00 57.78 457 GLU A O 1
ATOM 3737 N N . GLN A 1 458 ? -24.896 -26.638 2.999 1.00 60.31 458 GLN A N 1
ATOM 3738 C CA . GLN A 1 458 ? -24.515 -27.499 1.873 1.00 60.31 458 GLN A CA 1
ATOM 3739 C C . GLN A 1 458 ? -23.053 -27.349 1.403 1.00 60.31 458 GLN A C 1
ATOM 3741 O O . GLN A 1 458 ? -22.545 -28.254 0.749 1.00 60.31 458 GLN A O 1
ATOM 3746 N N . ASN A 1 459 ? -22.360 -26.243 1.718 1.00 56.16 459 ASN A N 1
ATOM 3747 C CA . ASN A 1 459 ? -21.073 -25.878 1.086 1.00 56.16 459 ASN A CA 1
ATOM 3748 C C . ASN A 1 459 ? -19.941 -25.511 2.069 1.00 56.16 459 ASN A C 1
ATOM 3750 O O . ASN A 1 459 ? -18.859 -25.096 1.641 1.00 56.16 459 ASN A O 1
ATOM 3754 N N . GLY A 1 460 ? -20.155 -25.688 3.375 1.00 71.81 460 GLY A N 1
ATOM 3755 C CA . GLY A 1 460 ? -19.181 -25.324 4.404 1.00 71.81 460 GLY A CA 1
ATOM 3756 C C . GLY A 1 460 ? -19.178 -23.820 4.697 1.00 71.81 460 GLY A C 1
ATOM 3757 O O . GLY A 1 460 ? -20.201 -23.150 4.581 1.00 71.81 460 GLY A O 1
ATOM 3758 N N . VAL A 1 461 ? -18.032 -23.287 5.127 1.00 78.75 461 VAL A N 1
ATOM 3759 C CA . VAL A 1 461 ? -17.884 -21.861 5.461 1.00 78.75 461 VAL A CA 1
ATOM 3760 C C . VAL A 1 461 ? -17.732 -21.036 4.180 1.00 78.75 461 VAL A C 1
ATOM 3762 O O . VAL A 1 461 ? -16.774 -21.237 3.430 1.00 78.75 461 VAL A O 1
ATOM 3765 N N . THR A 1 462 ? -18.641 -20.090 3.952 1.00 84.62 462 THR A N 1
ATOM 3766 C CA . THR A 1 462 ? -18.556 -19.069 2.899 1.00 84.62 462 THR A CA 1
ATOM 3767 C C . THR A 1 462 ? -18.115 -17.733 3.488 1.00 84.62 462 THR A C 1
ATOM 3769 O O . THR A 1 462 ? -18.338 -17.446 4.665 1.00 84.62 462 THR A O 1
ATOM 3772 N N . ILE A 1 463 ? -17.441 -16.917 2.678 1.00 90.94 463 ILE A N 1
ATOM 3773 C CA . ILE A 1 463 ? -17.106 -15.538 3.038 1.00 90.94 463 ILE A CA 1
ATOM 3774 C C . ILE A 1 463 ? -18.115 -14.613 2.381 1.00 90.94 463 ILE A C 1
ATOM 3776 O O . ILE A 1 463 ? -18.305 -14.667 1.167 1.00 90.94 463 ILE A O 1
ATOM 3780 N N . GLU A 1 464 ? -18.712 -13.750 3.189 1.00 91.31 464 GLU A N 1
ATOM 3781 C CA . GLU A 1 464 ? -19.617 -12.698 2.750 1.00 91.31 464 GLU A CA 1
ATOM 3782 C C . GLU A 1 464 ? -19.051 -11.349 3.194 1.00 91.31 464 GLU A C 1
ATOM 3784 O O . GLU A 1 464 ? -18.371 -11.244 4.222 1.00 91.31 464 GLU A O 1
ATOM 3789 N N . ALA A 1 465 ? -19.289 -10.325 2.379 1.00 93.69 465 ALA A N 1
ATOM 3790 C CA . ALA A 1 465 ? -18.948 -8.957 2.716 1.00 93.69 465 ALA A CA 1
ATOM 3791 C C . ALA A 1 465 ? -20.118 -8.037 2.397 1.00 93.69 465 ALA A C 1
ATOM 3793 O O . ALA A 1 465 ? -20.756 -8.164 1.352 1.00 93.69 465 ALA A O 1
ATOM 3794 N N . GLU A 1 466 ? -20.367 -7.091 3.289 1.00 92.75 466 GLU A N 1
ATOM 3795 C CA . GLU A 1 466 ? -21.420 -6.098 3.135 1.00 92.75 466 GLU A CA 1
ATOM 3796 C C . GLU A 1 466 ? -20.938 -4.731 3.607 1.00 92.75 466 GLU A C 1
ATOM 3798 O O . GLU A 1 466 ? -20.036 -4.614 4.437 1.00 92.75 466 GLU A O 1
ATOM 3803 N N . GLN A 1 467 ? -21.534 -3.677 3.062 1.00 93.88 467 GLN A N 1
ATOM 3804 C CA . GLN A 1 467 ? -21.299 -2.328 3.552 1.00 93.88 467 GLN A CA 1
ATOM 3805 C C . GLN A 1 467 ? -21.832 -2.196 4.984 1.00 93.88 467 GLN A C 1
ATOM 3807 O O . GLN A 1 467 ? -22.916 -2.696 5.295 1.00 93.88 467 GLN A O 1
ATOM 3812 N N . VAL A 1 468 ? -21.120 -1.470 5.848 1.00 90.88 468 VAL A N 1
ATOM 3813 C CA . VAL A 1 468 ? -21.611 -1.210 7.207 1.00 90.88 468 VAL A CA 1
ATOM 3814 C C . VAL A 1 468 ? -22.974 -0.506 7.190 1.00 90.88 468 VAL A C 1
ATOM 3816 O O . VAL A 1 468 ? -23.233 0.448 6.446 1.00 90.88 468 VAL A O 1
ATOM 3819 N N . ASN A 1 469 ? -23.867 -0.966 8.062 1.00 86.31 469 ASN A N 1
ATOM 3820 C CA . ASN A 1 469 ? -25.216 -0.418 8.211 1.00 86.31 469 ASN A CA 1
ATOM 3821 C C . ASN A 1 469 ? -25.280 0.818 9.131 1.00 86.31 469 ASN A C 1
ATOM 3823 O O . ASN A 1 469 ? -26.344 1.415 9.281 1.00 86.31 469 ASN A O 1
ATOM 3827 N N . MET A 1 470 ? -24.150 1.227 9.709 1.00 86.19 470 MET A N 1
ATOM 3828 C CA . MET A 1 470 ? -24.029 2.357 10.629 1.00 86.19 470 MET A CA 1
ATOM 3829 C C . MET A 1 470 ? -23.002 3.382 10.128 1.00 86.19 470 MET A C 1
ATOM 3831 O O . MET A 1 470 ? -22.000 2.992 9.530 1.00 86.19 470 MET A O 1
ATOM 3835 N N . PRO A 1 471 ? -23.200 4.683 10.390 1.00 91.06 471 PRO A N 1
ATOM 3836 C CA . PRO A 1 471 ? -22.142 5.677 10.248 1.00 91.06 471 PRO A CA 1
ATOM 3837 C C . PRO A 1 471 ? -20.988 5.419 11.227 1.00 91.06 471 PRO A C 1
ATOM 3839 O O . PRO A 1 471 ? -21.224 5.157 12.406 1.00 91.06 471 PRO A O 1
ATOM 3842 N N . THR A 1 472 ? -19.755 5.493 10.727 1.00 91.44 472 THR A N 1
ATOM 3843 C CA . THR A 1 472 ? -18.510 5.327 11.500 1.00 91.44 472 THR A CA 1
ATOM 3844 C C . THR A 1 472 ? -17.732 6.634 11.662 1.00 91.44 472 THR A C 1
ATOM 3846 O O . THR A 1 472 ? -17.033 6.800 12.656 1.00 91.44 472 THR A O 1
ATOM 3849 N N . PHE A 1 473 ? -17.901 7.579 10.732 1.00 94.00 473 PHE A N 1
ATOM 3850 C CA . PHE A 1 473 ? -17.214 8.868 10.746 1.00 94.00 473 PHE A CA 1
ATOM 3851 C C . PHE A 1 473 ? -17.531 9.662 12.021 1.00 94.00 473 PHE A C 1
ATOM 3853 O O . PHE A 1 473 ? -18.702 9.841 12.366 1.00 94.00 473 PHE A O 1
ATOM 3860 N N . ALA A 1 474 ? -16.484 10.112 12.711 1.00 93.81 474 ALA A N 1
ATOM 3861 C CA . ALA A 1 474 ? -16.507 10.778 14.011 1.00 93.81 474 ALA A CA 1
ATOM 3862 C C . ALA A 1 474 ? -17.232 10.002 15.135 1.00 93.81 474 ALA A C 1
ATOM 3864 O O . ALA A 1 474 ? -17.599 10.589 16.155 1.00 93.81 474 ALA A O 1
ATOM 3865 N N . ALA A 1 475 ? -17.459 8.694 14.977 1.00 91.81 475 ALA A N 1
ATOM 3866 C CA . ALA A 1 475 ? -18.098 7.882 16.007 1.00 91.81 475 ALA A CA 1
ATOM 3867 C C . ALA A 1 475 ? -17.108 7.475 17.109 1.00 91.81 475 ALA A C 1
ATOM 3869 O O . ALA A 1 475 ? -15.911 7.319 16.878 1.00 91.81 475 ALA A O 1
ATOM 3870 N N . ASP A 1 476 ? -17.626 7.244 18.317 1.00 90.06 476 ASP A N 1
ATOM 3871 C CA . ASP A 1 476 ? -16.815 6.747 19.425 1.00 90.06 476 ASP A CA 1
ATOM 3872 C C . ASP A 1 476 ? -16.292 5.324 19.152 1.00 90.06 476 ASP A C 1
ATOM 3874 O O . ASP A 1 476 ? -17.024 4.431 18.702 1.00 90.06 476 ASP A O 1
ATOM 3878 N N . ARG A 1 477 ? -15.019 5.087 19.488 1.00 88.50 477 ARG A N 1
ATOM 3879 C CA . ARG A 1 477 ? -14.336 3.803 19.273 1.00 88.50 477 ARG A CA 1
ATOM 3880 C C . ARG A 1 477 ? -15.078 2.634 19.926 1.00 88.50 477 ARG A C 1
ATOM 3882 O O . ARG A 1 477 ? -15.139 1.543 19.350 1.00 88.50 477 ARG A O 1
ATOM 3889 N N . ALA A 1 478 ? -15.618 2.824 21.131 1.00 83.19 478 ALA A N 1
ATOM 3890 C CA . ALA A 1 478 ? -16.310 1.768 21.858 1.00 83.19 478 ALA A CA 1
ATOM 3891 C C . ALA A 1 478 ? -17.669 1.433 21.233 1.00 83.19 478 ALA A C 1
ATOM 3893 O O . ALA A 1 478 ? -18.115 0.289 21.366 1.00 83.19 478 ALA A O 1
ATOM 3894 N N . GLU A 1 479 ? -18.299 2.384 20.540 1.00 83.75 479 GLU A N 1
ATOM 3895 C CA . GLU A 1 479 ? -19.544 2.172 19.796 1.00 83.75 479 GLU A CA 1
ATOM 3896 C C . GLU A 1 479 ? -19.293 1.417 18.486 1.00 83.75 479 GLU A C 1
ATOM 3898 O O . GLU A 1 479 ? -19.962 0.416 18.212 1.00 83.75 479 GLU A O 1
ATOM 3903 N N . ILE A 1 480 ? -18.269 1.824 17.725 1.00 88.00 480 ILE A N 1
ATOM 3904 C CA . ILE A 1 480 ? -17.795 1.109 16.527 1.00 88.00 480 ILE A CA 1
ATOM 3905 C C . ILE A 1 480 ? -17.479 -0.346 16.883 1.00 88.00 480 ILE A C 1
ATOM 3907 O O . ILE A 1 480 ? -17.980 -1.280 16.253 1.00 88.00 480 ILE A O 1
ATOM 3911 N N . SER A 1 481 ? -16.692 -0.543 17.943 1.00 84.44 481 SER A N 1
ATOM 3912 C CA . SER A 1 481 ? -16.314 -1.871 18.421 1.00 84.44 481 SER A CA 1
ATOM 3913 C C . SER A 1 481 ? -17.530 -2.709 18.825 1.00 84.44 481 SER A C 1
ATOM 3915 O O . SER A 1 481 ? -17.661 -3.860 18.402 1.00 84.44 481 SER A O 1
ATOM 3917 N N . ALA A 1 482 ? -18.451 -2.127 19.603 1.00 79.06 482 ALA A N 1
ATOM 3918 C CA . ALA A 1 482 ? -19.631 -2.829 20.098 1.00 79.06 482 ALA A CA 1
ATOM 3919 C C . ALA A 1 482 ? -20.550 -3.299 18.969 1.00 79.06 482 ALA A C 1
ATOM 3921 O O . ALA A 1 482 ? -21.073 -4.409 19.035 1.00 79.06 482 ALA A O 1
ATOM 3922 N N . ARG A 1 483 ? -20.741 -2.478 17.936 1.00 79.75 483 ARG A N 1
ATOM 3923 C CA . ARG A 1 483 ? -21.656 -2.799 16.839 1.00 79.75 483 ARG A CA 1
ATOM 3924 C C . ARG A 1 483 ? -21.041 -3.755 15.824 1.00 79.75 483 ARG A C 1
ATOM 3926 O O . ARG A 1 483 ? -21.692 -4.733 15.465 1.00 79.75 483 ARG A O 1
ATOM 3933 N N . LEU A 1 484 ? -19.794 -3.524 15.411 1.00 80.38 484 LEU A N 1
ATOM 3934 C CA . LEU A 1 484 ? -19.141 -4.303 14.348 1.00 80.38 484 LEU A CA 1
ATOM 3935 C C . LEU A 1 484 ? -18.628 -5.660 14.833 1.00 80.38 484 LEU A C 1
ATOM 3937 O O . LEU A 1 484 ? -18.605 -6.625 14.073 1.00 80.38 484 LEU A O 1
ATOM 3941 N N . PHE A 1 485 ? -18.257 -5.758 16.109 1.00 75.06 485 PHE A N 1
ATOM 3942 C CA . PHE A 1 485 ? -17.746 -6.989 16.708 1.00 75.06 485 PHE A CA 1
ATOM 3943 C C . PHE A 1 485 ? -18.666 -7.492 17.818 1.00 75.06 485 PHE A C 1
ATOM 3945 O O . PHE A 1 485 ? -18.185 -8.025 18.810 1.00 75.06 485 PHE A O 1
ATOM 3952 N N . THR A 1 486 ? -19.985 -7.369 17.644 1.00 59.31 486 THR A N 1
ATOM 3953 C CA . THR A 1 486 ? -21.059 -7.674 18.618 1.00 59.31 486 THR A CA 1
ATOM 3954 C C . THR A 1 486 ? -20.924 -9.034 19.326 1.00 59.31 486 THR A C 1
ATOM 3956 O O . THR A 1 486 ? -21.423 -9.212 20.434 1.00 59.31 486 THR A O 1
ATOM 3959 N N . LYS A 1 487 ? -20.227 -10.006 18.719 1.00 58.03 487 LYS A N 1
ATOM 3960 C CA . LYS A 1 487 ? -19.915 -11.321 19.317 1.00 58.03 487 LYS A CA 1
ATOM 3961 C C . LYS A 1 487 ? -18.748 -11.303 20.318 1.00 58.03 487 LYS A C 1
ATOM 3963 O O . LYS A 1 487 ? -18.491 -12.318 20.967 1.00 58.03 487 LYS A O 1
ATOM 3968 N N . ARG A 1 488 ? -18.027 -10.189 20.461 1.00 55.88 488 ARG A N 1
ATOM 3969 C CA . ARG A 1 488 ? -16.907 -10.027 21.393 1.00 55.88 488 ARG A CA 1
ATOM 3970 C C . ARG A 1 488 ? -17.358 -9.352 22.676 1.00 55.88 488 ARG A C 1
ATOM 3972 O O . ARG A 1 488 ? -18.099 -8.375 22.700 1.00 55.88 488 ARG A O 1
ATOM 3979 N N . ASN A 1 489 ? -16.848 -9.889 23.775 1.00 60.72 489 ASN A N 1
ATOM 3980 C CA . ASN A 1 489 ? -17.050 -9.310 25.091 1.00 60.72 489 ASN A CA 1
ATOM 3981 C C . ASN A 1 489 ? -16.248 -8.012 25.174 1.00 60.72 489 ASN A C 1
ATOM 3983 O O . ASN A 1 489 ? -15.058 -8.007 24.870 1.00 60.72 489 ASN A O 1
ATOM 3987 N N . ARG A 1 490 ? -16.898 -6.928 25.611 1.00 67.75 490 ARG A N 1
ATOM 3988 C CA . ARG A 1 490 ? -16.270 -5.605 25.793 1.00 67.75 490 ARG A CA 1
ATOM 3989 C C . ARG A 1 490 ? -15.186 -5.617 26.878 1.00 67.75 490 ARG A C 1
ATOM 3991 O O . ARG A 1 490 ? -14.349 -4.726 26.927 1.00 67.75 490 ARG A O 1
ATOM 3998 N N . THR A 1 491 ? -15.211 -6.631 27.741 1.00 76.00 491 THR A N 1
ATOM 3999 C CA . THR A 1 491 ? -14.276 -6.837 28.844 1.00 76.00 491 THR A CA 1
ATOM 4000 C C . THR A 1 491 ? -13.445 -8.102 28.638 1.00 76.00 491 THR A C 1
ATOM 4002 O O . THR A 1 491 ? -13.919 -9.115 28.115 1.00 76.00 491 THR A O 1
ATOM 4005 N N . GLY A 1 492 ? -12.173 -8.043 29.048 1.00 81.75 492 GLY A N 1
ATOM 4006 C CA . GLY A 1 492 ? -11.232 -9.153 28.913 1.00 81.75 492 GLY A CA 1
ATOM 4007 C C . GLY A 1 492 ? -11.678 -10.404 29.677 1.00 81.75 492 GLY A C 1
ATOM 4008 O O . GLY A 1 492 ? -12.332 -10.324 30.719 1.00 81.75 492 GLY A O 1
ATOM 4009 N N . ASN A 1 493 ? -11.279 -11.581 29.187 1.00 85.75 493 ASN A N 1
ATOM 4010 C CA . ASN A 1 493 ? -11.724 -12.864 29.743 1.00 85.75 493 ASN A CA 1
ATOM 4011 C C . ASN A 1 493 ? -11.378 -13.032 31.234 1.00 85.75 493 ASN A C 1
ATOM 4013 O O . ASN A 1 493 ? -12.195 -13.562 31.983 1.00 85.75 493 ASN A O 1
ATOM 4017 N N . TYR A 1 494 ? -10.214 -12.544 31.683 1.00 88.50 494 TYR A N 1
ATOM 4018 C CA . TYR A 1 494 ? -9.831 -12.571 33.100 1.00 88.50 494 TYR A CA 1
ATOM 4019 C C . TYR A 1 494 ? -10.774 -11.728 33.969 1.00 88.50 494 TYR A C 1
ATOM 4021 O O . TYR A 1 494 ? -11.356 -12.250 34.922 1.00 88.50 494 TYR A O 1
ATOM 4029 N N . ALA A 1 495 ? -10.979 -10.455 33.604 1.00 88.88 495 ALA A N 1
ATOM 4030 C CA . ALA A 1 495 ? -11.886 -9.550 34.312 1.00 88.88 495 ALA A CA 1
ATOM 4031 C C . ALA A 1 495 ? -13.295 -10.146 34.373 1.00 88.88 495 ALA A C 1
ATOM 4033 O O . ALA A 1 495 ? -13.893 -10.226 35.443 1.00 88.88 495 ALA A O 1
ATOM 4034 N N . ARG A 1 496 ? -13.779 -10.692 33.254 1.00 86.81 496 ARG A N 1
ATOM 4035 C CA . ARG A 1 496 ? -15.084 -11.347 33.182 1.00 86.81 496 ARG A CA 1
ATOM 4036 C C . ARG A 1 496 ? -15.196 -12.558 34.099 1.00 86.81 496 ARG A C 1
ATOM 4038 O O . ARG A 1 496 ? -16.185 -12.701 34.814 1.00 86.81 496 ARG A O 1
ATOM 4045 N N . GLN A 1 497 ? -14.204 -13.447 34.089 1.00 90.00 497 GLN A N 1
ATOM 4046 C CA . GLN A 1 497 ? -14.188 -14.599 34.988 1.00 90.00 497 GLN A CA 1
ATOM 4047 C C . GLN A 1 497 ? -14.161 -14.156 36.453 1.00 90.00 497 GLN A C 1
ATOM 4049 O O . GLN A 1 497 ? -14.848 -14.758 37.277 1.00 90.00 497 GLN A O 1
ATOM 4054 N N . ARG A 1 498 ? -13.405 -13.102 36.779 1.00 90.06 498 ARG A N 1
ATOM 4055 C CA . ARG A 1 498 ? -13.325 -12.543 38.132 1.00 90.06 498 ARG A CA 1
ATOM 4056 C C . ARG A 1 498 ? -14.660 -11.945 38.575 1.00 90.06 498 ARG A C 1
ATOM 4058 O O . ARG A 1 498 ? -15.149 -12.325 39.636 1.00 90.06 498 ARG A O 1
ATOM 4065 N N . ILE A 1 499 ? -15.272 -11.110 37.736 1.00 90.19 499 ILE A N 1
ATOM 4066 C CA . ILE A 1 499 ? -16.601 -10.518 37.943 1.00 90.19 499 ILE A CA 1
ATOM 4067 C C . ILE A 1 499 ? -17.644 -11.619 38.151 1.00 90.19 499 ILE A C 1
ATOM 4069 O O . ILE A 1 499 ? -18.341 -11.625 39.160 1.00 90.19 499 ILE A O 1
ATOM 4073 N N . ASN A 1 500 ? -17.695 -12.618 37.266 1.00 90.12 500 ASN A N 1
ATOM 4074 C CA . ASN A 1 500 ? -18.655 -13.717 37.376 1.00 90.12 500 ASN A CA 1
ATOM 4075 C C . ASN A 1 500 ? -18.456 -14.568 38.641 1.00 90.12 500 ASN A C 1
ATOM 4077 O O . ASN A 1 500 ? -19.435 -15.088 39.170 1.00 90.12 500 ASN A O 1
ATOM 4081 N N . ARG A 1 501 ? -17.221 -14.733 39.139 1.00 90.56 501 ARG A N 1
ATOM 4082 C CA . ARG A 1 501 ? -16.971 -15.432 40.414 1.00 90.56 501 ARG A CA 1
ATOM 4083 C C . ARG A 1 501 ? -17.515 -14.647 41.607 1.00 90.56 501 ARG A C 1
ATOM 4085 O O . ARG A 1 501 ? -18.144 -15.257 42.462 1.00 90.56 501 ARG A O 1
ATOM 4092 N N . VAL A 1 502 ? -17.305 -13.331 41.648 1.00 89.56 502 VAL A N 1
ATOM 4093 C CA . VAL A 1 502 ? -17.792 -12.472 42.745 1.00 89.56 502 VAL A CA 1
ATOM 4094 C C . VAL A 1 502 ? -19.316 -12.325 42.705 1.00 89.56 502 VAL A C 1
ATOM 4096 O O . VAL A 1 502 ? -19.974 -12.453 43.730 1.00 89.56 502 VAL A O 1
ATOM 4099 N N . ILE A 1 503 ? -19.904 -12.183 41.514 1.00 88.94 503 ILE A N 1
ATOM 4100 C CA . ILE A 1 503 ? -21.366 -12.201 41.342 1.00 88.94 503 ILE A CA 1
ATOM 4101 C C . ILE A 1 503 ? -21.964 -13.512 41.875 1.00 88.94 503 ILE A C 1
ATOM 4103 O O . ILE A 1 503 ? -22.996 -13.497 42.537 1.00 88.94 503 ILE A O 1
ATOM 4107 N N . LYS A 1 504 ? -21.311 -14.654 41.614 1.00 90.81 504 LYS A N 1
ATOM 4108 C CA . LYS A 1 504 ? -21.763 -15.962 42.112 1.00 90.81 504 LYS A CA 1
ATOM 4109 C C . LYS A 1 504 ? -21.577 -16.142 43.617 1.00 90.81 504 LYS A C 1
ATOM 4111 O O . LYS A 1 504 ? -22.372 -16.864 44.208 1.00 90.81 504 LYS A O 1
ATOM 4116 N N . SER A 1 505 ? -20.550 -15.544 44.228 1.00 87.12 505 SER A N 1
ATOM 4117 C CA . SER A 1 505 ? -20.331 -15.673 45.674 1.00 87.12 505 SER A CA 1
ATOM 4118 C C . SER A 1 505 ? -21.334 -14.870 46.499 1.00 87.12 505 SER A C 1
ATOM 4120 O O . SER A 1 505 ? -21.518 -15.202 47.665 1.00 87.12 505 SER A O 1
ATOM 4122 N N . LYS A 1 506 ? -21.971 -13.838 45.914 1.00 82.50 506 LYS A N 1
ATOM 4123 C CA . LYS A 1 506 ? -22.917 -12.924 46.589 1.00 82.50 506 LYS A CA 1
ATOM 4124 C C . LYS A 1 506 ? -22.374 -12.317 47.899 1.00 82.50 506 LYS A C 1
ATOM 4126 O O . LYS A 1 506 ? -23.130 -11.893 48.759 1.00 82.50 506 LYS A O 1
ATOM 4131 N N . SER A 1 507 ? -21.053 -12.263 48.057 1.00 88.62 507 SER A N 1
ATOM 4132 C CA . SER A 1 507 ? -20.400 -11.691 49.236 1.00 88.62 507 SER A CA 1
ATOM 4133 C C . SER A 1 507 ? -20.313 -10.174 49.083 1.00 88.62 507 SER A C 1
ATOM 4135 O O . SER A 1 507 ? -19.598 -9.686 48.204 1.00 88.62 507 SER A O 1
ATOM 4137 N N . ILE A 1 508 ? -21.013 -9.419 49.937 1.00 87.44 508 ILE A N 1
ATOM 4138 C CA . ILE A 1 508 ? -21.005 -7.943 49.917 1.00 87.44 508 ILE A CA 1
ATOM 4139 C C . ILE A 1 508 ? -19.583 -7.399 50.127 1.00 87.44 508 ILE A C 1
ATOM 4141 O O . ILE A 1 508 ? -19.168 -6.447 49.464 1.00 87.44 508 ILE A O 1
ATOM 4145 N N . ALA A 1 509 ? -18.790 -8.041 50.990 1.00 88.50 509 ALA A N 1
ATOM 4146 C CA . ALA A 1 509 ? -17.397 -7.663 51.222 1.00 88.50 509 ALA A CA 1
ATOM 4147 C C . ALA A 1 509 ? -16.532 -7.822 49.958 1.00 88.50 509 ALA A C 1
ATOM 4149 O O . ALA A 1 509 ? -15.711 -6.952 49.656 1.00 88.50 509 ALA A O 1
ATOM 4150 N N . ASP A 1 510 ? -16.727 -8.904 49.200 1.00 88.69 510 ASP A N 1
ATOM 4151 C CA . ASP A 1 510 ? -15.994 -9.134 47.951 1.00 88.69 510 ASP A CA 1
ATOM 4152 C C . ASP A 1 510 ? -16.496 -8.238 46.813 1.00 88.69 510 ASP A C 1
ATOM 4154 O O . ASP A 1 510 ? -15.694 -7.785 45.995 1.00 88.69 510 ASP A O 1
ATOM 4158 N N . LEU A 1 511 ? -17.800 -7.941 46.785 1.00 91.06 511 LEU A N 1
ATOM 4159 C CA . LEU A 1 511 ? -18.407 -6.971 45.871 1.00 91.06 511 LEU A CA 1
ATOM 4160 C C . LEU A 1 511 ? -17.804 -5.582 46.070 1.00 91.06 511 LEU A C 1
ATOM 4162 O O . LEU A 1 511 ? -17.317 -5.003 45.104 1.00 91.06 511 LEU A O 1
ATOM 4166 N N . ASN A 1 512 ? -17.752 -5.081 47.307 1.00 91.25 512 ASN A N 1
ATOM 4167 C CA . ASN A 1 512 ? -17.177 -3.769 47.618 1.00 91.25 512 ASN A CA 1
ATOM 4168 C C . ASN A 1 512 ? -15.700 -3.674 47.215 1.00 91.25 512 ASN A C 1
ATOM 4170 O O . ASN A 1 512 ? -15.292 -2.693 46.593 1.00 91.25 512 ASN A O 1
ATOM 4174 N N . LYS A 1 513 ? -14.908 -4.715 47.507 1.00 92.06 513 LYS A N 1
ATOM 4175 C CA . LYS A 1 513 ? -13.502 -4.779 47.079 1.00 92.06 513 LYS A CA 1
ATOM 4176 C C . LYS A 1 513 ? -13.369 -4.744 45.560 1.00 92.06 513 LYS A C 1
ATOM 4178 O O . LYS A 1 513 ? -12.503 -4.050 45.046 1.00 92.06 513 LYS A O 1
ATOM 4183 N N . LEU A 1 514 ? -14.210 -5.486 44.836 1.00 91.94 514 LEU A N 1
ATOM 4184 C CA . LEU A 1 514 ? -14.134 -5.534 43.378 1.00 91.94 514 LEU A CA 1
ATOM 4185 C C . LEU A 1 514 ? -14.632 -4.234 42.729 1.00 91.94 514 LEU A C 1
ATOM 4187 O O . LEU A 1 514 ? -14.014 -3.768 41.779 1.00 91.94 514 LEU A O 1
ATOM 4191 N N . ILE A 1 515 ? -15.708 -3.631 43.235 1.00 92.50 515 ILE A N 1
ATOM 4192 C CA . ILE A 1 515 ? -16.264 -2.365 42.726 1.00 92.50 515 ILE A CA 1
ATOM 4193 C C . ILE A 1 515 ? -15.230 -1.233 42.786 1.00 92.50 515 ILE A C 1
ATOM 4195 O O . ILE A 1 515 ? -15.191 -0.408 41.874 1.00 92.50 515 ILE A O 1
ATOM 4199 N N . ALA A 1 516 ? -14.370 -1.217 43.811 1.00 92.75 516 ALA A N 1
ATOM 4200 C CA . ALA A 1 516 ? -13.304 -0.222 43.942 1.00 92.75 516 ALA A CA 1
ATOM 4201 C C . ALA A 1 516 ? -12.283 -0.281 42.786 1.00 92.75 516 ALA A C 1
ATOM 4203 O O . ALA A 1 516 ? -11.745 0.748 42.389 1.00 92.75 516 ALA A O 1
ATOM 4204 N N . GLU A 1 517 ? -12.069 -1.471 42.220 1.00 92.00 517 GLU A N 1
ATOM 4205 C CA . GLU A 1 517 ? -11.088 -1.738 41.159 1.00 92.00 517 GLU A CA 1
ATOM 4206 C C . GLU A 1 517 ? -11.702 -1.711 39.747 1.00 92.00 517 GLU A C 1
ATOM 4208 O O . GLU A 1 517 ? -10.997 -1.561 38.747 1.00 92.00 517 GLU A O 1
ATOM 4213 N N . VAL A 1 518 ? -13.020 -1.898 39.622 1.00 91.06 518 VAL A N 1
ATOM 4214 C CA . VAL A 1 518 ? -13.692 -1.972 38.318 1.00 91.06 518 VAL A CA 1
ATOM 4215 C C . VAL A 1 518 ? -13.936 -0.565 37.764 1.00 91.06 518 VAL A C 1
ATOM 4217 O O . VAL A 1 518 ? -14.637 0.254 38.359 1.00 91.06 518 VAL A O 1
ATOM 4220 N N . GLY A 1 519 ? -13.384 -0.293 36.579 1.00 88.50 519 GLY A N 1
ATOM 4221 C CA . GLY A 1 519 ? -13.591 0.959 35.844 1.00 88.50 519 GLY A CA 1
ATOM 4222 C C . GLY A 1 519 ? -15.049 1.198 35.409 1.00 88.50 519 GLY A C 1
ATOM 4223 O O . GLY A 1 519 ? -15.899 0.318 35.552 1.00 88.50 519 GLY A O 1
ATOM 4224 N N . PRO A 1 520 ? -15.374 2.390 34.880 1.00 86.25 520 PRO A N 1
ATOM 4225 C CA . PRO A 1 520 ? -16.731 2.720 34.441 1.00 86.25 520 PRO A CA 1
ATOM 4226 C C . PRO A 1 520 ? -17.220 1.793 33.314 1.00 86.25 520 PRO A C 1
ATOM 4228 O O . PRO A 1 520 ? -16.438 1.337 32.481 1.00 86.25 520 PRO A O 1
ATOM 4231 N N . GLY A 1 521 ? -18.531 1.527 33.274 1.00 84.44 521 GLY A N 1
ATOM 4232 C CA . GLY A 1 521 ? -19.169 0.738 32.215 1.00 84.44 521 GLY A CA 1
ATOM 4233 C C . GLY A 1 521 ? -20.218 -0.258 32.715 1.00 84.44 521 GLY A C 1
ATOM 4234 O O . GLY A 1 521 ? -20.578 -0.290 33.892 1.00 84.44 521 GLY A O 1
ATOM 4235 N N . TYR A 1 522 ? -20.699 -1.099 31.796 1.00 82.81 522 TYR A N 1
ATOM 4236 C CA . TYR A 1 522 ? -21.804 -2.037 32.033 1.00 82.81 522 TYR A CA 1
ATOM 4237 C C . TYR A 1 522 ? -21.544 -3.024 33.182 1.00 82.81 522 TYR A C 1
ATOM 4239 O O . TYR A 1 522 ? -22.427 -3.276 33.998 1.00 82.81 522 TYR A O 1
ATOM 4247 N N . ASP A 1 523 ? -20.329 -3.568 33.286 1.00 87.19 523 ASP A N 1
ATOM 4248 C CA . ASP A 1 523 ? -20.012 -4.533 34.342 1.00 87.19 523 ASP A CA 1
ATOM 4249 C C . ASP A 1 523 ? -19.948 -3.882 35.737 1.00 87.19 523 ASP A C 1
ATOM 4251 O O . ASP A 1 523 ? -20.349 -4.517 36.712 1.00 87.19 523 ASP A O 1
ATOM 4255 N N . ARG A 1 524 ? -19.537 -2.608 35.847 1.00 89.44 524 ARG A N 1
ATOM 4256 C CA . ARG A 1 524 ? -19.608 -1.861 37.115 1.00 89.44 524 ARG A CA 1
ATOM 4257 C C . ARG A 1 524 ? -21.051 -1.639 37.543 1.00 89.44 524 ARG A C 1
ATOM 4259 O O . ARG A 1 524 ? -21.386 -1.915 38.688 1.00 89.44 524 ARG A O 1
ATOM 4266 N N . PHE A 1 525 ? -21.902 -1.213 36.608 1.00 89.19 525 PHE A N 1
ATOM 4267 C CA . PHE A 1 525 ? -23.336 -1.044 36.849 1.00 89.19 525 PHE A CA 1
ATOM 4268 C C . PHE A 1 525 ? -23.974 -2.336 37.380 1.00 89.19 525 PHE A C 1
ATOM 4270 O O . PHE A 1 525 ? -24.691 -2.309 38.375 1.00 89.19 525 PHE A O 1
ATOM 4277 N N . ARG A 1 526 ? -23.648 -3.490 36.781 1.00 89.38 526 ARG A N 1
ATOM 4278 C CA . ARG A 1 526 ? -24.136 -4.798 37.251 1.00 89.38 526 ARG A CA 1
ATOM 4279 C C . ARG A 1 526 ? -23.704 -5.130 38.678 1.00 89.38 526 A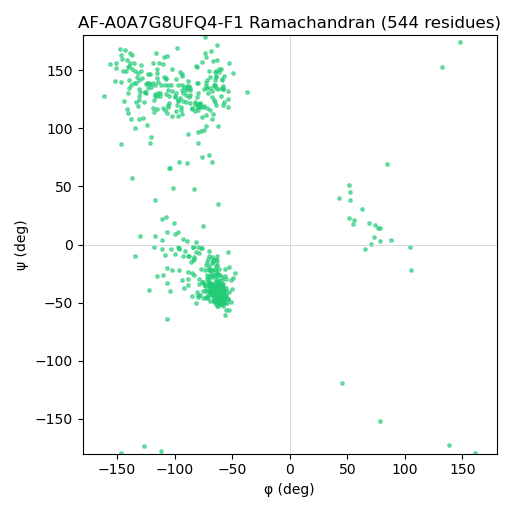RG A C 1
ATOM 4281 O O . ARG A 1 526 ? -24.498 -5.694 39.426 1.00 89.38 526 ARG A O 1
ATOM 4288 N N . LEU A 1 527 ? -22.454 -4.834 39.039 1.00 90.75 527 LEU A N 1
ATOM 4289 C CA . LEU A 1 527 ? -21.943 -5.084 40.390 1.00 90.75 527 LEU A CA 1
ATOM 4290 C C . LEU A 1 527 ? -22.612 -4.170 41.421 1.00 90.75 527 LEU A C 1
ATOM 4292 O O . LEU A 1 527 ? -23.001 -4.650 42.480 1.00 90.75 527 LEU A O 1
ATOM 4296 N N . GLU A 1 528 ? -22.784 -2.888 41.097 1.00 92.19 528 GLU A N 1
ATOM 4297 C CA . GLU A 1 528 ? -23.465 -1.917 41.960 1.00 92.19 528 GLU A CA 1
ATOM 4298 C C . GLU A 1 528 ? -24.930 -2.287 42.184 1.00 92.19 528 GLU A C 1
ATOM 4300 O O . GLU A 1 528 ? -25.385 -2.338 43.324 1.00 92.19 528 GLU A O 1
ATOM 4305 N N . HIS A 1 529 ? -25.644 -2.646 41.114 1.00 91.56 529 HIS A N 1
ATOM 4306 C CA . HIS A 1 529 ? -27.026 -3.106 41.209 1.00 91.56 529 HIS A CA 1
ATOM 4307 C C . HIS A 1 529 ? -27.148 -4.353 42.096 1.00 91.56 529 HIS A C 1
ATOM 4309 O O . HIS A 1 529 ? -28.037 -4.428 42.940 1.00 91.56 529 HIS A O 1
ATOM 4315 N N . LEU A 1 530 ? -26.247 -5.332 41.938 1.00 91.25 530 LEU A N 1
ATOM 4316 C CA . LEU A 1 530 ? -26.244 -6.534 42.776 1.00 91.25 530 LEU A CA 1
ATOM 4317 C C . LEU A 1 530 ? -25.917 -6.216 44.242 1.00 91.25 530 LEU A C 1
ATOM 4319 O O . LEU A 1 530 ? -26.479 -6.832 45.146 1.00 91.25 530 LEU A O 1
ATOM 4323 N N . ARG A 1 531 ? -25.008 -5.269 44.490 1.00 91.25 531 ARG A N 1
ATOM 4324 C CA . ARG A 1 531 ? -24.674 -4.824 45.845 1.00 91.25 531 ARG A CA 1
ATOM 4325 C C . ARG A 1 531 ? -25.897 -4.226 46.536 1.00 91.25 531 ARG A C 1
ATOM 4327 O O . ARG A 1 531 ? -26.215 -4.664 47.635 1.00 91.25 531 ARG A O 1
ATOM 4334 N N . VAL A 1 532 ? -26.580 -3.286 45.881 1.00 90.69 532 VAL A N 1
ATOM 4335 C CA . VAL A 1 532 ? -27.769 -2.617 46.435 1.00 90.69 532 VAL A CA 1
ATOM 4336 C C . VAL A 1 532 ? -28.864 -3.646 46.723 1.00 90.69 532 VAL A C 1
ATOM 4338 O O . VAL A 1 532 ? -29.407 -3.645 47.820 1.00 90.69 532 VAL A O 1
ATOM 4341 N N . SER A 1 533 ? -29.111 -4.591 45.804 1.00 89.38 533 SER A N 1
ATOM 4342 C CA . SER A 1 533 ? -30.117 -5.644 46.021 1.00 89.38 533 SER A CA 1
ATOM 4343 C C . SER A 1 533 ? -29.798 -6.571 47.198 1.00 89.38 533 SER A C 1
ATOM 4345 O O . SER A 1 533 ? -30.702 -7.025 47.888 1.00 89.38 533 SER A O 1
ATOM 4347 N N . LEU A 1 534 ? -28.517 -6.866 47.446 1.00 88.31 534 LEU A N 1
ATOM 4348 C CA . LEU A 1 534 ? -28.122 -7.706 48.582 1.00 88.31 534 LEU A CA 1
ATOM 4349 C C . LEU A 1 534 ? -28.183 -6.939 49.910 1.00 88.31 534 LEU A C 1
ATOM 4351 O O . LEU A 1 534 ? -28.500 -7.534 50.932 1.00 88.31 534 LEU A O 1
ATOM 4355 N N . GLN A 1 535 ? -27.916 -5.629 49.898 1.00 86.50 535 GLN A N 1
ATOM 4356 C CA . GLN A 1 535 ? -28.036 -4.776 51.086 1.00 86.50 535 GLN A CA 1
ATOM 4357 C C . GLN A 1 535 ? -29.498 -4.594 51.508 1.00 86.50 535 GLN A C 1
ATOM 4359 O O . GLN A 1 535 ? -29.807 -4.742 52.684 1.00 86.50 535 GLN A O 1
ATOM 4364 N N . SER A 1 536 ? -30.413 -4.380 50.557 1.00 82.25 536 SER A N 1
ATOM 4365 C CA . SER A 1 536 ? -31.853 -4.321 50.849 1.00 82.25 536 SER A CA 1
ATOM 4366 C C . SER A 1 536 ? -32.406 -5.651 51.375 1.00 82.25 536 SER A C 1
ATOM 4368 O O . SER A 1 536 ? -33.265 -5.660 52.252 1.00 82.25 536 SER A O 1
ATOM 4370 N N . GLU A 1 537 ? -31.893 -6.787 50.877 1.00 78.31 537 GLU A N 1
ATOM 4371 C CA . GLU A 1 537 ? -32.250 -8.120 51.387 1.00 78.31 537 GLU A CA 1
ATOM 4372 C C . GLU A 1 537 ? -31.755 -8.347 52.832 1.00 78.31 537 GLU A C 1
ATOM 4374 O O . GLU A 1 537 ? -32.443 -9.018 53.602 1.00 78.31 537 GLU A O 1
ATOM 4379 N N . GLU A 1 538 ? -30.602 -7.787 53.223 1.00 71.69 538 GLU A N 1
ATOM 4380 C CA . GLU A 1 538 ? -30.093 -7.843 54.606 1.00 71.69 538 GLU A CA 1
ATOM 4381 C C . GLU A 1 538 ? -30.830 -6.885 55.560 1.00 71.69 538 GLU A C 1
ATOM 4383 O O . GLU A 1 538 ? -30.996 -7.209 56.738 1.00 71.69 538 GLU A O 1
ATOM 4388 N N . GLU A 1 539 ? -31.296 -5.732 55.071 1.00 69.50 539 GLU A N 1
ATOM 4389 C CA . GLU A 1 539 ? -31.969 -4.699 55.877 1.00 69.50 539 GLU A CA 1
ATOM 4390 C C . GLU A 1 539 ? -33.494 -4.904 56.002 1.00 69.50 539 GLU A C 1
ATOM 4392 O O . GLU A 1 539 ? -34.134 -4.283 56.851 1.00 69.50 539 GLU A O 1
ATOM 4397 N N . GLY A 1 540 ? -34.080 -5.832 55.235 1.00 58.28 540 GLY A N 1
ATOM 4398 C CA . GLY A 1 540 ? -35.494 -6.212 55.343 1.00 58.28 540 GLY A CA 1
ATOM 4399 C C . GLY A 1 540 ? -36.482 -5.211 54.730 1.00 58.28 540 GLY A C 1
ATOM 4400 O O . GLY A 1 540 ? -37.684 -5.322 54.980 1.00 58.28 540 GLY A O 1
ATOM 4401 N N . GLU A 1 541 ? -36.007 -4.261 53.924 1.00 55.44 541 GLU A N 1
ATOM 4402 C CA . GLU A 1 541 ? -36.856 -3.317 53.191 1.00 55.44 541 GLU A CA 1
ATOM 4403 C C . GLU A 1 541 ? -37.156 -3.826 51.766 1.00 55.44 541 GLU A C 1
ATOM 4405 O O . GLU A 1 541 ? -36.265 -4.351 51.090 1.00 55.44 541 GLU A O 1
ATOM 4410 N N . PRO A 1 542 ? -38.408 -3.712 51.280 1.00 48.16 542 PRO A N 1
ATOM 4411 C CA . PRO A 1 542 ? -38.768 -4.167 49.944 1.00 48.16 542 PRO A CA 1
ATOM 4412 C C . PRO A 1 542 ? -38.116 -3.283 48.872 1.00 48.16 542 PRO A C 1
ATOM 4414 O O . PRO A 1 542 ? -38.141 -2.058 48.944 1.00 48.16 542 PRO A O 1
ATOM 4417 N N . PHE A 1 543 ? -37.544 -3.934 47.861 1.00 47.19 543 PHE A N 1
ATOM 4418 C CA . PHE A 1 543 ? -36.923 -3.303 46.699 1.00 47.19 543 PHE A CA 1
ATOM 4419 C C . PHE A 1 543 ? -38.013 -2.754 45.761 1.00 47.19 543 PHE A C 1
ATOM 4421 O O . PHE A 1 543 ? -38.593 -3.519 44.989 1.00 47.19 543 PHE A O 1
ATOM 4428 N N . ASP A 1 544 ? -38.307 -1.453 45.828 1.00 49.56 544 ASP A N 1
ATOM 4429 C CA . ASP A 1 544 ? -39.132 -0.779 44.817 1.00 49.56 544 ASP A CA 1
ATOM 4430 C C . ASP A 1 544 ? -38.269 -0.472 43.585 1.00 49.56 544 ASP A C 1
ATOM 4432 O O . ASP A 1 544 ? -37.285 0.267 43.647 1.00 49.56 544 ASP A O 1
ATOM 4436 N N . ALA A 1 545 ? -38.623 -1.103 42.467 1.00 40.66 545 ALA A N 1
ATOM 4437 C CA . ALA A 1 545 ? -38.013 -0.883 41.166 1.00 40.66 545 ALA A CA 1
ATOM 4438 C C . ALA A 1 545 ? -38.867 0.108 40.365 1.00 40.66 545 ALA A C 1
ATOM 4440 O O . ALA A 1 545 ? -39.950 -0.267 39.919 1.00 40.66 545 ALA A O 1
ATOM 4441 N N . ASP A 1 546 ? -38.342 1.315 40.153 1.00 35.03 546 ASP A N 1
ATOM 4442 C CA . ASP A 1 546 ? -38.743 2.236 39.080 1.00 35.03 546 ASP A CA 1
ATOM 4443 C C . ASP A 1 546 ? -37.508 2.673 38.276 1.00 35.03 546 ASP A C 1
ATOM 4445 O O . ASP A 1 546 ? -36.477 3.031 38.899 1.00 35.03 546 ASP A O 1
#

Sequence (546 aa):
MEIHKIMIRHYKQLRNFQLAFAENDRSLSELAIKFLIGENGSGKSSLIEAIGLIFTRAVHDESPGFEYELIYSIFDNKGERVYVYLTNQKKKKLTYRLQVRTHTDFNKVGKAGIRDYRFSEQTELHPNKILSFASGPNNELEDVLYHSALKSLHSDMYDAMDNGKEAILDHLESLGASFVYEPNFLNFDNRSAIYILLALVSSVPNRPQLKETYLAKRRKLLNSVPGFNPLGFSLTIDESKIDKLHLGQSGSVQKWPRYLSLFRQWLGSTWKESSVAIRHSSDGQPPRVQRTFYFSLSKEQATDDDYGLFDKFPPDDLHLAPLEFLNMLMVAYRSGYIADAHLQYTLRGSDHVLEDGELSDGEWLWLCRMGLVLLVQQESIDNVLFLFDEPDVFLNESWIMKFVEELYRFGNVPIFNGSEYIDGYMNHEYFIATHSTLLLTDAMRSQTYVFHKSLNEQNGVTIEAEQVNMPTFAADRAEISARLFTKRNRTGNYARQRINRVIKSKSIADLNKLIAEVGPGYDRFRLEHLRVSLQSEEEGEPFDAD

Secondary structure (DSSP, 8-state):
-EEEEEEEEEETTEEEEEEEPPP--TTT-SSEEEEEEESTTSSHHHHHHHHHHHHHHHTTT---SS-EEEEEEEE-TTS-EEEEEEE----TT-SSSSEEEEESSHHHHTTSPPB-S-STT-GGGS-SEEEEEE-STT--HHIIIIIHHHHHHHHHHHHHHHTT-HHHHHHHHHHHHHHHHS-SEEEE-TTTHHHHHHHHHH---SSHHHHHHHHHHHHHHHTTSTTEEEEEEEEEEEHHHHHHHH---TT------HHHHHHHHHHHHTTTSEEEEEEPPTTSPPPEEEEEEEEEPP-TT--TTS----TTSS-TTT---HHHHHHHHHHHHHTT-EEEEEEEEEETT---EEEGGGS-HHHHHHHHHHHHHHHT--TT--SEEEEEESTTTT--HHHHHHHHHHHHHHHEEEEE-SSSEEEEE---EEEEE---TTGGGG--GGGEEEEEEEEETTTEEEEEEEE-SS--TT--HHHHHHHHTTTS-SS-HHHHHHHHHHHHHT-HHHHHHHHHHPPSSHHHHHHHHHHHHHHHHHHT------

pLDDT: mean 84.48, std 13.0, range [35.03, 98.06]

Nearest PDB structures (foldseek):
  5loq-assembly1_B  TM=3.097E-01  e=4.779E+00  Listeria monocytogenes
  5loq-assembly1_C  TM=2.355E-01  e=4.083E+00  Listeria monocytogenes
  3thw-assembly1_B  TM=1.815E-01  e=3.874E+00  Homo sapiens
  8qn5-assembly3_C  TM=1.407E-01  e=2.415E+00  Mycobacterium tuberculosis H37Rv

Mean predicted aligned error: 9.01 Å

Radius of gyration: 27.78 Å; Cα contacts (8 Å, |Δi|>4): 918; chains: 1; bounding box: 75×56×89 Å